Protein AF-A0A265Q9Y8-F1 (afdb_monomer_lite)

pLDDT: mean 92.84, std 4.56, range [53.0, 98.12]

Radius of gyration: 71.08 Å; chains: 1; bounding box: 120×90×211 Å

Secondary structure (DSSP, 8-state):
---PPPPPPPP-EEEETTTTEEEEE-SS-EEETT-GGGTTTEEEEETT---EEGGGHHHHTTSHHHHTS--EEEEEEPPBTTBPPPPPEEEE--PPPP-TT-EEETTTTEEEEE-TTEEEESS-SSSSSS--EEPPSEEEE----TT--EEEEESS-TT-EEEEESS-EEPPPPPGGGEEEETTTTEEEE--SS--EEEEETTPPPEEE-TT-EE------SEEEEEEEPP-SSEE--PPEEEEEPPPPPPP---EETTTTEETTTTSGGGGGEEEEETT---EETTS-----TT-EEEEEEPP-SSSPPPPPEEEE--PPPP-TT-EEETTTTEEEEE-TTEEEESS-SSSSSS--EEPPSEEEE----TT---EEEETTEEEEEEETTTTPPPPEEPP-TTHHHIIIIIEEEETTTTEEEEEEE-TTTHHHHHHHHHTEEEEETTSPPEEPP-----SEEEEEESS----SEEEEEEE---SSEEPPPPEEEEEEPPPPPPP--EEEEETTTTEEEEES--TTEEEESSTTSPPEEGGGGGGS---EEEEEEEPP-SSSPPPPPEEEEEPPPP-GGG-EEE-SSSS-EEEEE-TTEEEEETT---EEPPSEEEE-B-TTS-B---STT-S-EEEEESS-TT-EEEEE-

Foldseek 3Di:
DADADDAAAFFDWDADQQQRWIWTDPPPDTDTLCPPVCQQFKWKDKQPDDIDGSVCCVVVCPDCCNQAHFIKMWMWTDADPRYDIHDIDIDTHHGADDCPQWFFQQLQQKIFPDDQQKWKAQPDDDQQDGDTHGAHPGMRGHNDDFFTWMKMAGNVRSVRIDTNDRTFAADDWDDPVQWFFAQQQLKIFGAAQPFWKWKDFDPDDTDIDDYGDMDTPHHDAFGWIWMWTRAGSRYHIHDIDIDGQHHAAAADDWDAALAQQGTPQACAPSQQQKWKDWPPDDTHRRVNHDGGAAQIWMWMWGRGTRRYDIHHTDIDHHHHFDDPVPWAQWQLQQKIFQDDQQKWKAQPDDDQQDHDIGGAHHGMRHHDDDWQTWMKMGGPVRSVRIDTHPPPDDTAAADDPVCVQVQLAPFWAFFQQQQFIKGFQDDPVCQVVVLVQLQFKWKDFAPDDTHRQPRDRDDHGMDTRDGPHPDAFGWIWMWGGAGSRYYIHDIDTHDGAHHAAAFDPKAWDADLVVQAIAIPDDQQQKWKAPDPPGDTHRSVCRVVDRDAAKMWMWGRGTRRHHIHDIDIYHDHHGDPCVVWAWDLPDWLIKIAQDDQQKWKDFPPADTHGAHHGIRFDADNVRHGRNDCPPTPWMKMAGNVHRSRIDTNDD

Structure (mmCIF, N/CA/C/O backbone):
data_AF-A0A265Q9Y8-F1
#
_entry.id   AF-A0A265Q9Y8-F1
#
loop_
_atom_site.group_PDB
_atom_site.id
_atom_site.type_symbol
_atom_site.label_atom_id
_atom_site.label_alt_id
_atom_site.label_comp_id
_atom_site.label_asym_id
_atom_site.label_entity_id
_atom_site.label_seq_id
_atom_site.pdbx_PDB_ins_code
_atom_site.Cartn_x
_atom_site.Cartn_y
_atom_site.Cartn_z
_atom_site.occupancy
_atom_site.B_iso_or_equiv
_atom_site.auth_seq_id
_atom_site.auth_comp_id
_atom_site.auth_asym_id
_atom_site.auth_atom_id
_atom_site.pdbx_PDB_model_num
ATOM 1 N N . MET A 1 1 ? 33.160 -9.966 -129.957 1.00 53.00 1 MET A N 1
ATOM 2 C CA . MET A 1 1 ? 32.472 -10.194 -128.669 1.00 53.00 1 MET A CA 1
ATOM 3 C C . MET A 1 1 ? 33.505 -10.734 -127.696 1.00 53.00 1 MET A C 1
ATOM 5 O O . MET A 1 1 ? 34.087 -11.765 -128.001 1.00 53.00 1 MET A O 1
ATOM 9 N N . ALA A 1 2 ? 33.797 -10.021 -126.607 1.00 56.53 2 ALA A N 1
ATOM 10 C CA . ALA A 1 2 ? 34.657 -10.546 -125.548 1.00 56.53 2 ALA A CA 1
ATOM 11 C C . ALA A 1 2 ? 33.831 -11.516 -124.690 1.00 56.53 2 ALA A C 1
ATOM 13 O O . ALA A 1 2 ? 32.748 -11.154 -124.231 1.00 56.53 2 ALA A O 1
ATOM 14 N N . ILE A 1 3 ? 34.309 -12.751 -124.529 1.00 64.50 3 ILE A N 1
ATOM 15 C CA . ILE A 1 3 ? 33.715 -13.717 -123.601 1.00 64.50 3 ILE A CA 1
ATOM 16 C C . ILE A 1 3 ? 34.147 -13.277 -122.206 1.00 64.50 3 ILE A C 1
ATOM 18 O O . ILE A 1 3 ? 35.314 -13.403 -121.847 1.00 64.50 3 ILE A O 1
ATOM 22 N N . ILE A 1 4 ? 33.216 -12.711 -121.446 1.00 67.19 4 ILE A N 1
ATOM 23 C CA . ILE A 1 4 ? 33.462 -12.339 -120.057 1.00 67.19 4 ILE A CA 1
ATOM 24 C C . ILE A 1 4 ? 33.556 -13.636 -119.246 1.00 67.19 4 ILE A C 1
ATOM 26 O O . ILE A 1 4 ? 32.610 -14.424 -119.223 1.00 67.19 4 ILE A O 1
ATOM 30 N N . ALA A 1 5 ? 34.712 -13.879 -118.624 1.00 70.62 5 ALA A N 1
ATOM 31 C CA . ALA A 1 5 ? 34.939 -15.059 -117.798 1.00 70.62 5 ALA A CA 1
ATOM 32 C C . ALA A 1 5 ? 34.019 -15.064 -116.566 1.00 70.62 5 ALA A C 1
ATOM 34 O O . ALA A 1 5 ? 33.626 -14.008 -116.060 1.00 70.62 5 ALA A O 1
ATOM 35 N N . ASN A 1 6 ? 33.702 -16.263 -116.068 1.00 76.62 6 ASN A N 1
ATOM 36 C CA . ASN A 1 6 ? 32.974 -16.405 -114.810 1.00 76.62 6 ASN A CA 1
ATOM 37 C C . ASN A 1 6 ? 33.729 -15.694 -113.668 1.00 76.62 6 ASN A C 1
ATOM 39 O O . ASN A 1 6 ? 34.964 -15.699 -113.671 1.00 76.62 6 ASN A O 1
ATOM 43 N N . PRO A 1 7 ? 33.012 -15.111 -112.687 1.00 85.56 7 PRO A N 1
ATOM 44 C CA . PRO A 1 7 ? 33.617 -14.486 -111.515 1.00 85.56 7 PRO A CA 1
ATOM 45 C C . PRO A 1 7 ? 34.667 -15.373 -110.840 1.00 85.56 7 PRO A C 1
ATOM 47 O O . PRO A 1 7 ? 34.443 -16.569 -110.644 1.00 85.56 7 PRO A O 1
ATOM 50 N N . ALA A 1 8 ? 35.787 -14.768 -110.439 1.00 86.75 8 ALA A N 1
ATOM 51 C CA . ALA A 1 8 ? 36.795 -15.437 -109.620 1.00 86.75 8 ALA A CA 1
ATOM 52 C C . ALA A 1 8 ? 36.216 -15.872 -108.258 1.00 86.75 8 ALA A C 1
ATOM 54 O O . ALA A 1 8 ? 35.179 -15.367 -107.811 1.00 86.75 8 ALA A O 1
ATOM 55 N N . SER A 1 9 ? 36.901 -16.792 -107.576 1.00 89.88 9 SER A N 1
ATOM 56 C CA . SER A 1 9 ? 36.568 -17.183 -106.203 1.00 89.88 9 SER A CA 1
ATOM 57 C C . SER A 1 9 ? 36.639 -15.993 -105.242 1.00 89.88 9 SER A C 1
ATOM 59 O O . SER A 1 9 ? 37.310 -14.996 -105.504 1.00 89.88 9 SER A O 1
ATOM 61 N N . ALA A 1 10 ? 35.928 -16.098 -104.120 1.00 92.62 10 ALA A N 1
ATOM 62 C CA . ALA A 1 10 ? 35.936 -15.057 -103.101 1.00 92.62 10 ALA A CA 1
ATOM 63 C C . ALA A 1 10 ? 37.332 -14.887 -102.469 1.00 92.62 10 ALA A C 1
ATOM 65 O O . ALA A 1 10 ? 38.059 -15.879 -102.370 1.00 92.62 10 ALA A O 1
ATOM 66 N N . PRO A 1 11 ? 37.695 -13.670 -102.020 1.00 93.12 11 PRO A N 1
ATOM 67 C CA . PRO A 1 11 ? 38.979 -13.430 -101.371 1.00 93.12 11 PRO A CA 1
ATOM 68 C C . PRO A 1 11 ? 39.111 -14.236 -100.070 1.00 93.12 11 PRO A C 1
ATOM 70 O O . PRO A 1 11 ? 38.140 -14.415 -99.323 1.00 93.12 11 PRO A O 1
ATOM 73 N N . GLU A 1 12 ? 40.329 -14.694 -99.785 1.00 93.44 12 GLU A N 1
ATOM 74 C CA . GLU A 1 12 ? 40.681 -15.352 -98.526 1.00 93.44 12 GLU A CA 1
ATOM 75 C C . GLU A 1 12 ? 40.905 -14.295 -97.445 1.00 93.44 12 GLU A C 1
ATOM 77 O O . GLU A 1 12 ? 41.862 -13.521 -97.509 1.00 93.44 12 GLU A O 1
ATOM 82 N N . LEU A 1 13 ? 39.987 -14.240 -96.475 1.00 94.56 13 LEU A N 1
ATOM 83 C CA . LEU A 1 13 ? 39.974 -13.217 -95.434 1.00 94.56 13 LEU A CA 1
ATOM 84 C C . LEU A 1 13 ? 39.987 -13.820 -94.035 1.00 94.56 13 LEU A C 1
ATOM 86 O O . LEU A 1 13 ? 39.256 -14.776 -93.759 1.00 94.56 13 LEU A O 1
ATOM 90 N N . ILE A 1 14 ? 40.742 -13.179 -93.150 1.00 92.06 14 ILE A N 1
ATOM 91 C CA . ILE A 1 14 ? 40.732 -13.393 -91.702 1.00 92.06 14 ILE A CA 1
ATOM 92 C C . ILE A 1 14 ? 40.242 -12.096 -91.064 1.00 92.06 14 ILE A C 1
ATOM 94 O O . ILE A 1 14 ? 40.544 -11.011 -91.553 1.00 92.06 14 ILE A O 1
ATOM 98 N N . ALA A 1 15 ? 39.438 -12.187 -90.011 1.00 93.06 15 ALA A N 1
ATOM 99 C CA . ALA A 1 15 ? 38.899 -11.011 -89.348 1.00 93.06 15 ALA A CA 1
ATOM 100 C C . ALA A 1 15 ? 39.080 -11.109 -87.837 1.00 93.06 15 ALA A C 1
ATOM 102 O O . ALA A 1 15 ? 38.827 -12.159 -87.247 1.00 93.06 15 ALA A O 1
ATOM 103 N N . ASP A 1 16 ? 39.472 -9.998 -87.224 1.00 92.62 16 ASP A N 1
ATOM 104 C CA . ASP A 1 16 ? 39.506 -9.831 -85.778 1.00 92.62 16 ASP A CA 1
ATOM 105 C C . ASP A 1 16 ? 38.261 -9.054 -85.342 1.00 92.62 16 ASP A C 1
ATOM 107 O O . ASP A 1 16 ? 38.062 -7.891 -85.704 1.00 92.62 16 ASP A O 1
ATOM 111 N N . ASP A 1 17 ? 37.393 -9.712 -84.576 1.00 92.00 17 ASP A N 1
ATOM 112 C CA . ASP A 1 17 ? 36.112 -9.135 -84.178 1.00 92.00 17 ASP A CA 1
ATOM 113 C C . ASP A 1 17 ? 36.240 -8.069 -83.082 1.00 92.00 17 ASP A C 1
ATOM 115 O O . ASP A 1 17 ? 35.281 -7.364 -82.830 1.00 92.00 17 ASP A O 1
ATOM 119 N N . PHE A 1 18 ? 37.378 -7.872 -82.418 1.00 91.88 18 PHE A N 1
ATOM 120 C CA . PHE A 1 18 ? 37.500 -6.779 -81.445 1.00 91.88 18 PHE A CA 1
ATOM 121 C C . PHE A 1 18 ? 37.956 -5.479 -82.111 1.00 91.88 18 PHE A C 1
ATOM 123 O O . PHE A 1 18 ? 37.301 -4.440 -82.001 1.00 91.88 18 PHE A O 1
ATOM 130 N N . THR A 1 19 ? 39.071 -5.554 -82.829 1.00 91.81 19 THR A N 1
ATOM 131 C CA . THR A 1 19 ? 39.704 -4.436 -83.536 1.00 91.81 19 THR A CA 1
ATOM 132 C C . THR A 1 19 ? 38.994 -4.080 -84.839 1.00 91.81 19 THR A C 1
ATOM 134 O O . THR A 1 19 ? 39.253 -3.018 -85.405 1.00 91.81 19 THR A O 1
ATOM 137 N N . LYS A 1 20 ? 38.103 -4.962 -85.316 1.00 93.81 20 LYS A N 1
ATOM 138 C CA . LYS A 1 20 ? 37.443 -4.884 -86.627 1.00 93.81 20 LYS A CA 1
ATOM 139 C C . LYS A 1 20 ? 38.446 -4.891 -87.782 1.00 93.81 20 LYS A C 1
ATOM 141 O O . LYS A 1 20 ? 38.164 -4.385 -88.867 1.00 93.81 20 LYS A O 1
ATOM 146 N N . ASN A 1 21 ? 39.632 -5.454 -87.568 1.00 94.31 21 ASN A N 1
ATOM 147 C CA . ASN A 1 21 ? 40.602 -5.632 -88.635 1.00 94.31 21 ASN A CA 1
ATOM 148 C C . ASN A 1 21 ? 40.155 -6.774 -89.548 1.00 94.31 21 ASN A C 1
ATOM 150 O O . ASN A 1 21 ? 39.700 -7.818 -89.088 1.00 94.31 21 ASN A O 1
ATOM 154 N N . ILE A 1 22 ? 40.279 -6.551 -90.853 1.00 95.81 22 ILE A N 1
ATOM 155 C CA . ILE A 1 22 ? 40.101 -7.571 -91.882 1.00 95.81 22 ILE A CA 1
ATOM 156 C C . ILE A 1 22 ? 41.446 -7.689 -92.566 1.00 95.81 22 ILE A C 1
ATOM 158 O O . ILE A 1 22 ? 41.984 -6.680 -93.014 1.00 95.81 22 ILE A O 1
ATOM 162 N N . SER A 1 23 ? 41.962 -8.897 -92.656 1.00 94.31 23 SER A N 1
ATOM 163 C CA . SER A 1 23 ? 43.189 -9.217 -93.356 1.00 94.31 23 SER A CA 1
ATOM 164 C C . SER A 1 23 ? 42.891 -10.055 -94.587 1.00 94.31 23 SER A C 1
ATOM 166 O O . SER A 1 23 ? 42.008 -10.910 -94.560 1.00 94.31 23 SER A O 1
ATOM 168 N N . TYR A 1 24 ? 43.644 -9.829 -95.655 1.00 94.19 24 TYR A N 1
ATOM 169 C CA . TYR A 1 24 ? 43.589 -10.546 -96.917 1.00 94.19 24 TYR A CA 1
ATOM 170 C C . TYR A 1 24 ? 44.903 -11.285 -97.165 1.00 94.19 24 TYR A C 1
ATOM 172 O O . TYR A 1 24 ? 45.980 -10.691 -97.098 1.00 94.19 24 TYR A O 1
ATOM 180 N N . TRP A 1 25 ? 44.813 -12.575 -97.487 1.00 92.06 25 TRP A N 1
ATOM 181 C CA . TRP A 1 25 ? 45.962 -13.361 -97.924 1.00 92.06 25 TRP A CA 1
ATOM 182 C C . TRP A 1 25 ? 46.131 -13.241 -99.440 1.00 92.06 25 TRP A C 1
ATOM 184 O O . TRP A 1 25 ? 45.289 -13.696 -100.211 1.00 92.06 25 TRP A O 1
ATOM 194 N N . ASN A 1 26 ? 47.235 -12.640 -99.886 1.00 86.69 26 ASN A N 1
ATOM 195 C CA . ASN A 1 26 ? 47.499 -12.437 -101.317 1.00 86.69 26 ASN A CA 1
ATOM 196 C C . ASN A 1 26 ? 48.220 -13.621 -101.998 1.00 86.69 26 ASN A C 1
ATOM 198 O O . ASN A 1 26 ? 48.617 -13.500 -103.156 1.00 86.69 26 ASN A O 1
ATOM 202 N N . GLY A 1 27 ? 48.433 -14.731 -101.280 1.00 84.88 27 GLY A N 1
ATOM 203 C CA . GLY A 1 27 ? 49.255 -15.864 -101.722 1.00 84.88 27 GLY A CA 1
ATOM 204 C C . GLY A 1 27 ? 50.692 -15.870 -101.182 1.00 84.88 27 GLY A C 1
ATOM 205 O O . GLY A 1 27 ? 51.370 -16.887 -101.301 1.00 84.88 27 GLY A O 1
ATOM 206 N N . SER A 1 28 ? 51.159 -14.768 -100.582 1.00 87.38 28 SER A N 1
ATOM 207 C CA . SER A 1 28 ? 52.532 -14.609 -100.066 1.00 87.38 28 SER A CA 1
ATOM 208 C C . SER A 1 28 ? 52.617 -13.947 -98.686 1.00 87.38 28 SER A C 1
ATOM 210 O O . SER A 1 28 ? 53.506 -14.277 -97.903 1.00 87.38 28 SER A O 1
ATOM 212 N N . SER A 1 29 ? 51.699 -13.033 -98.377 1.00 90.06 29 SER A N 1
ATOM 213 C CA . SER A 1 29 ? 51.638 -12.303 -97.115 1.00 90.06 29 SER A CA 1
ATOM 214 C C . SER A 1 29 ? 50.197 -11.961 -96.749 1.00 90.06 29 SER A C 1
ATOM 216 O O . SER A 1 29 ? 49.324 -11.832 -97.613 1.00 90.06 29 SER A O 1
ATOM 218 N N . GLU A 1 30 ? 49.970 -11.767 -95.454 1.00 92.00 30 GLU A N 1
ATOM 219 C CA . GLU A 1 30 ? 48.726 -11.232 -94.917 1.00 92.00 30 GLU A CA 1
ATOM 220 C C . GLU A 1 30 ? 48.785 -9.697 -94.937 1.00 92.00 30 GLU A C 1
ATOM 222 O O . GLU A 1 30 ? 49.710 -9.098 -94.389 1.00 92.00 30 GLU A O 1
ATOM 227 N N . LEU A 1 31 ? 47.826 -9.063 -95.610 1.00 93.56 31 LEU A N 1
ATOM 228 C CA . LEU A 1 31 ? 47.716 -7.609 -95.735 1.00 93.56 31 LEU A CA 1
ATOM 229 C C . LEU A 1 31 ? 46.410 -7.147 -95.095 1.00 93.56 31 LEU A C 1
ATOM 231 O O . LEU A 1 31 ? 45.353 -7.698 -95.396 1.00 93.56 31 LEU A O 1
ATOM 235 N N . LEU A 1 32 ? 46.445 -6.124 -94.242 1.00 94.38 32 LEU A N 1
ATOM 236 C CA . LEU A 1 32 ? 45.212 -5.517 -93.733 1.00 94.38 32 LEU A CA 1
ATOM 237 C C . LEU A 1 32 ? 44.414 -4.919 -94.895 1.00 94.38 32 LEU A C 1
ATOM 239 O O . LEU A 1 32 ? 44.990 -4.406 -95.847 1.00 94.38 32 LEU A O 1
ATOM 243 N N . LEU A 1 33 ? 43.084 -4.929 -94.807 1.00 94.00 33 LEU A N 1
ATOM 244 C CA . LEU A 1 33 ? 42.207 -4.394 -95.846 1.00 94.00 33 LEU A CA 1
ATOM 245 C C . LEU A 1 33 ? 42.574 -2.944 -96.174 1.00 94.00 33 LEU A C 1
ATOM 247 O O . LEU A 1 33 ? 42.582 -2.572 -97.335 1.00 94.00 33 LEU A O 1
ATOM 251 N N . GLU A 1 34 ? 42.964 -2.152 -95.178 1.00 92.81 34 GLU A N 1
ATOM 252 C CA . GLU A 1 34 ? 43.402 -0.760 -95.342 1.00 92.81 34 GLU A CA 1
ATOM 253 C C . GLU A 1 34 ? 44.780 -0.569 -96.005 1.00 92.81 34 GLU A C 1
ATOM 255 O O . GLU A 1 34 ? 45.197 0.569 -96.213 1.00 92.81 34 GLU A O 1
ATOM 260 N N . ASP A 1 35 ? 45.487 -1.643 -96.366 1.00 92.88 35 ASP A N 1
ATOM 261 C CA . ASP A 1 35 ? 46.773 -1.561 -97.060 1.00 92.88 35 ASP A CA 1
ATOM 262 C C . ASP A 1 35 ? 46.617 -0.906 -98.442 1.00 92.88 35 ASP A C 1
ATOM 264 O O . ASP A 1 35 ? 45.824 -1.339 -99.282 1.00 92.88 35 ASP A O 1
ATOM 268 N N . ALA A 1 36 ? 47.399 0.142 -98.709 1.00 88.81 36 ALA A N 1
ATOM 269 C CA . ALA A 1 36 ? 47.293 0.932 -99.935 1.00 88.81 36 ALA A CA 1
ATOM 270 C C . ALA A 1 36 ? 47.470 0.102 -101.222 1.00 88.81 36 ALA A C 1
ATOM 272 O O . ALA A 1 36 ? 46.871 0.439 -102.248 1.00 88.81 36 ALA A O 1
ATOM 273 N N . SER A 1 37 ? 48.227 -1.002 -101.176 1.00 89.69 37 SER A N 1
ATOM 274 C CA . SER A 1 37 ? 48.422 -1.908 -102.318 1.00 89.69 37 SER A CA 1
ATOM 275 C C . SER A 1 37 ? 47.136 -2.615 -102.766 1.00 89.69 37 SER A C 1
ATOM 277 O O . SER A 1 37 ? 47.061 -3.098 -103.896 1.00 89.69 37 SER A O 1
ATOM 279 N N . LEU A 1 38 ? 46.096 -2.631 -101.925 1.00 91.62 38 LEU A N 1
ATOM 280 C CA . LEU A 1 38 ? 44.818 -3.280 -102.213 1.00 91.62 38 LEU A CA 1
ATOM 281 C C . LEU A 1 38 ? 43.785 -2.356 -102.883 1.00 91.62 38 LEU A C 1
ATOM 283 O O . LEU A 1 38 ? 42.704 -2.829 -103.234 1.00 91.62 38 LEU A O 1
ATOM 287 N N . THR A 1 39 ? 44.107 -1.079 -103.128 1.00 89.12 39 THR A N 1
ATOM 288 C CA . THR A 1 39 ? 43.168 -0.060 -103.662 1.00 89.12 39 THR A CA 1
ATOM 289 C C . THR A 1 39 ? 42.530 -0.421 -105.002 1.00 89.12 39 THR A C 1
ATOM 291 O O . THR A 1 39 ? 41.343 -0.165 -105.235 1.00 89.12 39 THR A O 1
ATOM 294 N N . ASP A 1 40 ? 43.297 -1.072 -105.873 1.00 88.38 40 ASP A N 1
ATOM 295 C CA . ASP A 1 40 ? 42.817 -1.575 -107.164 1.00 88.38 40 ASP A CA 1
ATOM 296 C C . ASP A 1 40 ? 42.612 -3.094 -107.183 1.00 88.38 40 ASP A C 1
ATOM 298 O O . ASP A 1 40 ? 42.372 -3.686 -108.237 1.00 88.38 40 ASP A O 1
ATOM 302 N N . VAL A 1 41 ? 42.680 -3.729 -106.011 1.00 91.06 41 VAL A N 1
ATOM 303 C CA . VAL A 1 41 ? 42.536 -5.178 -105.840 1.00 91.06 41 VAL A CA 1
ATOM 304 C C . VAL A 1 41 ? 41.193 -5.517 -105.207 1.00 91.06 41 VAL A C 1
ATOM 306 O O . VAL A 1 41 ? 40.472 -6.360 -105.741 1.00 91.06 41 VAL A O 1
ATOM 309 N N . LEU A 1 42 ? 40.844 -4.870 -104.094 1.00 94.06 42 LEU A N 1
ATOM 310 C CA . LEU A 1 42 ? 39.660 -5.176 -103.298 1.00 94.06 42 LEU A CA 1
ATOM 311 C C . LEU A 1 42 ? 38.731 -3.969 -103.178 1.00 94.06 42 LEU A C 1
ATOM 313 O O . LEU A 1 42 ? 39.155 -2.820 -103.072 1.00 94.06 42 LEU A O 1
ATOM 317 N N . GLU A 1 43 ? 37.441 -4.261 -103.118 1.00 95.06 43 GLU A N 1
ATOM 318 C CA . GLU A 1 43 ? 36.406 -3.319 -102.707 1.00 95.06 43 GLU A CA 1
ATOM 319 C C . GLU A 1 43 ? 35.518 -3.973 -101.652 1.00 95.06 43 GLU A C 1
ATOM 321 O O . GLU A 1 43 ? 35.388 -5.203 -101.596 1.00 95.06 43 GLU A O 1
ATOM 326 N N . TYR A 1 44 ? 34.903 -3.151 -100.805 1.00 96.25 44 TYR A N 1
ATOM 327 C CA . TYR A 1 44 ? 34.004 -3.629 -99.762 1.00 96.25 44 TYR A CA 1
ATOM 328 C C . TYR A 1 44 ? 32.704 -2.838 -99.719 1.00 96.25 44 TYR A C 1
ATOM 330 O O . TYR A 1 44 ? 32.637 -1.705 -100.177 1.00 96.25 44 TYR A O 1
ATOM 338 N N . ASN A 1 45 ? 31.662 -3.410 -99.132 1.00 95.56 45 ASN A N 1
ATOM 339 C CA . ASN A 1 45 ? 30.496 -2.649 -98.704 1.00 95.56 45 ASN A CA 1
ATOM 340 C C . ASN A 1 45 ? 30.060 -3.061 -97.299 1.00 95.56 45 ASN A C 1
ATOM 342 O O . ASN A 1 45 ? 30.414 -4.132 -96.802 1.00 95.56 45 ASN A O 1
ATOM 346 N N . ILE A 1 46 ? 29.277 -2.190 -96.671 1.00 95.62 46 ILE A N 1
ATOM 347 C CA . ILE A 1 46 ? 28.725 -2.390 -95.332 1.00 95.62 46 ILE A CA 1
ATOM 348 C C . ILE A 1 46 ? 27.225 -2.622 -95.494 1.00 95.62 46 ILE A C 1
ATOM 350 O O . ILE A 1 46 ? 26.537 -1.798 -96.094 1.00 95.62 46 ILE A O 1
ATOM 354 N N . ASN A 1 47 ? 26.718 -3.741 -94.976 1.00 94.25 47 ASN A N 1
ATOM 355 C CA . ASN A 1 47 ? 25.295 -4.100 -94.969 1.00 94.25 47 ASN A CA 1
ATOM 356 C C . ASN A 1 47 ? 24.609 -4.039 -96.351 1.00 94.25 47 ASN A C 1
ATOM 358 O O . ASN A 1 47 ? 23.421 -3.745 -96.438 1.00 94.25 47 ASN A O 1
ATOM 362 N N . GLY A 1 48 ? 25.343 -4.314 -97.437 1.00 92.25 48 GLY A N 1
ATOM 363 C CA . GLY A 1 48 ? 24.800 -4.269 -98.802 1.00 92.25 48 GLY A CA 1
ATOM 364 C C . GLY A 1 48 ? 24.662 -2.860 -99.391 1.00 92.25 48 GLY A C 1
ATOM 365 O O . GLY A 1 48 ? 24.007 -2.700 -100.417 1.00 92.25 48 GLY A O 1
ATOM 366 N N . GLY A 1 49 ? 25.264 -1.849 -98.756 1.00 93.50 49 GLY A N 1
ATOM 367 C CA . GLY A 1 49 ? 25.372 -0.492 -99.289 1.00 93.50 49 GLY A CA 1
ATOM 368 C C . GLY A 1 49 ? 26.305 -0.377 -100.509 1.00 93.50 49 GLY A C 1
ATOM 369 O O . GLY A 1 49 ? 26.720 -1.389 -101.083 1.00 93.50 49 GLY A O 1
ATOM 370 N N . PRO A 1 50 ? 26.663 0.853 -100.924 1.00 94.50 50 PRO A N 1
ATOM 371 C CA . PRO A 1 50 ? 27.547 1.064 -102.067 1.00 94.50 50 PRO A CA 1
ATOM 372 C C . PRO A 1 50 ? 28.938 0.464 -101.824 1.00 94.50 50 PRO A C 1
ATOM 374 O O . PRO A 1 50 ? 29.446 0.484 -100.700 1.00 94.50 50 PRO A O 1
ATOM 377 N N . TRP A 1 51 ? 29.552 -0.050 -102.893 1.00 94.44 51 TRP A N 1
ATOM 378 C CA . TRP A 1 51 ? 30.938 -0.513 -102.870 1.00 94.44 51 TRP A CA 1
ATOM 379 C C . TRP A 1 51 ? 31.888 0.674 -102.688 1.00 94.44 51 TRP A C 1
ATOM 381 O O . TRP A 1 51 ? 31.778 1.689 -103.376 1.00 94.44 51 TRP A O 1
ATOM 391 N N . LYS A 1 52 ? 32.803 0.536 -101.734 1.00 94.06 52 LYS A N 1
ATOM 392 C CA . LYS A 1 52 ? 33.835 1.492 -101.346 1.00 94.06 52 LYS A CA 1
ATOM 393 C C . LYS A 1 52 ? 35.212 0.896 -101.614 1.00 94.06 52 LYS A C 1
ATOM 395 O O . LYS A 1 52 ? 35.405 -0.322 -101.554 1.00 94.06 52 LYS A O 1
ATOM 400 N N . THR A 1 53 ? 36.185 1.766 -101.855 1.00 89.88 53 THR A N 1
ATOM 401 C CA . THR A 1 53 ? 37.596 1.380 -101.874 1.00 89.88 53 THR A CA 1
ATOM 402 C C . THR A 1 53 ? 38.107 1.190 -100.455 1.00 89.88 53 THR A C 1
ATOM 404 O O . THR A 1 53 ? 37.681 1.859 -99.509 1.00 89.88 53 THR A O 1
ATOM 407 N N . ASN A 1 54 ? 39.074 0.296 -100.328 1.00 88.88 54 ASN A N 1
ATOM 408 C CA . ASN A 1 54 ? 39.708 -0.079 -99.075 1.00 88.88 54 ASN A CA 1
ATOM 409 C C . ASN A 1 54 ? 40.332 1.101 -98.283 1.00 88.88 54 ASN A C 1
ATOM 411 O O . ASN A 1 54 ? 40.403 1.043 -97.060 1.00 88.88 54 ASN A O 1
ATOM 415 N N . THR A 1 55 ? 40.685 2.202 -98.958 1.00 87.62 55 THR A N 1
ATOM 416 C CA . THR A 1 55 ? 41.220 3.452 -98.378 1.00 87.62 55 THR A CA 1
ATOM 417 C C . THR A 1 55 ? 40.315 4.113 -97.336 1.00 87.62 55 THR A C 1
ATOM 419 O O . THR A 1 55 ? 40.782 4.932 -96.551 1.00 87.62 55 THR A O 1
ATOM 422 N N . THR A 1 56 ? 39.025 3.768 -97.308 1.00 90.81 56 THR A N 1
ATOM 423 C CA . THR A 1 56 ? 38.057 4.291 -96.326 1.00 90.81 56 THR A CA 1
ATOM 424 C C . THR A 1 56 ? 37.824 3.358 -95.134 1.00 90.81 56 THR A C 1
ATOM 426 O O . THR A 1 56 ? 37.124 3.725 -94.189 1.00 90.81 56 THR A O 1
ATOM 429 N N . TRP A 1 57 ? 38.449 2.174 -95.121 1.00 93.31 57 TRP A N 1
ATOM 430 C CA . TRP A 1 57 ? 38.213 1.170 -94.083 1.00 93.31 57 TRP A CA 1
ATOM 431 C C . TRP A 1 57 ? 38.669 1.631 -92.697 1.00 93.31 57 TRP A C 1
ATOM 433 O O . TRP A 1 57 ? 37.962 1.403 -91.719 1.00 93.31 57 TRP A O 1
ATOM 443 N N . THR A 1 58 ? 39.800 2.338 -92.597 1.00 91.69 58 THR A N 1
ATOM 444 C CA . THR A 1 58 ? 40.333 2.820 -91.312 1.00 91.69 58 THR A CA 1
ATOM 445 C C . THR A 1 58 ? 39.362 3.758 -90.591 1.00 91.69 58 THR A C 1
ATOM 447 O O . THR A 1 58 ? 39.240 3.680 -89.370 1.00 91.69 58 THR A O 1
ATOM 450 N N . SER A 1 59 ? 38.645 4.620 -91.325 1.00 92.12 59 SER A N 1
ATOM 451 C CA . SER A 1 59 ? 37.627 5.507 -90.750 1.00 92.12 59 SER A CA 1
ATOM 452 C C . SER A 1 59 ? 36.295 4.796 -90.531 1.00 92.12 59 SER A C 1
ATOM 454 O O . SER A 1 59 ? 35.651 5.015 -89.511 1.00 92.12 59 SER A O 1
ATOM 456 N N . ASP A 1 60 ? 35.890 3.913 -91.444 1.00 94.12 60 ASP A N 1
ATOM 457 C CA . ASP A 1 60 ? 34.645 3.156 -91.310 1.00 94.12 60 ASP A CA 1
ATOM 458 C C . ASP A 1 60 ? 34.680 2.198 -90.106 1.00 94.12 60 ASP A C 1
ATOM 460 O O . ASP A 1 60 ? 33.722 2.156 -89.330 1.00 94.12 60 ASP A O 1
ATOM 464 N N . LYS A 1 61 ? 35.783 1.462 -89.898 1.00 92.75 61 LYS A N 1
ATOM 465 C CA . LYS A 1 61 ? 35.884 0.405 -88.874 1.00 92.75 61 LYS A CA 1
ATOM 466 C C . LYS A 1 61 ? 35.767 0.911 -87.433 1.00 92.75 61 LYS A C 1
ATOM 468 O O . LYS A 1 61 ? 35.430 0.141 -86.538 1.00 92.75 61 LYS A O 1
ATOM 473 N N . VAL A 1 62 ? 36.014 2.204 -87.213 1.00 92.81 62 VAL A N 1
ATOM 474 C CA . VAL A 1 62 ? 35.912 2.853 -85.896 1.00 92.81 62 VAL A CA 1
ATOM 475 C C . VAL A 1 62 ? 34.568 3.543 -85.652 1.00 92.81 62 VAL A C 1
ATOM 477 O O . VAL A 1 62 ? 34.325 3.987 -84.533 1.00 92.81 62 VAL A O 1
ATOM 480 N N . THR A 1 63 ? 33.689 3.626 -86.657 1.00 94.00 63 THR A N 1
ATOM 481 C CA . THR A 1 63 ? 32.329 4.165 -86.481 1.00 94.00 63 THR A CA 1
ATOM 482 C C . THR A 1 63 ? 31.519 3.292 -85.527 1.00 94.00 63 THR A C 1
ATOM 484 O O . THR A 1 63 ? 31.679 2.072 -85.530 1.00 94.00 63 THR A O 1
ATOM 487 N N . ASP A 1 64 ? 30.588 3.872 -84.764 1.00 90.50 64 ASP A N 1
ATOM 488 C CA . ASP A 1 64 ? 29.720 3.095 -83.862 1.00 90.50 64 ASP A CA 1
ATOM 489 C C . ASP A 1 64 ? 28.925 2.008 -84.592 1.00 90.50 64 ASP A C 1
ATOM 491 O O . ASP A 1 64 ? 28.748 0.913 -84.060 1.00 90.50 64 ASP A O 1
ATOM 495 N N . LEU A 1 65 ? 28.523 2.273 -85.842 1.00 91.62 65 LEU A N 1
ATOM 496 C CA . LEU A 1 65 ? 27.850 1.301 -86.705 1.00 91.62 65 LEU A CA 1
ATOM 497 C C . LEU A 1 65 ? 28.649 -0.002 -86.843 1.00 91.62 65 LEU A C 1
ATOM 499 O O . LEU A 1 65 ? 28.050 -1.076 -86.900 1.00 91.62 65 LEU A O 1
ATOM 503 N N . ILE A 1 66 ? 29.980 0.095 -86.925 1.00 92.75 66 ILE A N 1
ATOM 504 C CA . ILE A 1 66 ? 30.855 -1.062 -87.116 1.00 92.75 66 ILE A CA 1
ATOM 505 C C . ILE A 1 66 ? 31.458 -1.545 -85.801 1.00 92.75 66 ILE A C 1
ATOM 507 O O . ILE A 1 66 ? 31.387 -2.735 -85.504 1.00 92.75 66 ILE A O 1
ATOM 511 N N . LYS A 1 67 ? 32.032 -0.640 -85.009 1.00 92.38 67 LYS A N 1
ATOM 512 C CA . LYS A 1 67 ? 32.735 -0.963 -83.767 1.00 92.38 67 LYS A CA 1
ATOM 513 C C . LYS A 1 67 ? 31.794 -1.548 -82.713 1.00 92.38 67 LYS A C 1
ATOM 515 O O . LYS A 1 67 ? 32.110 -2.574 -82.115 1.00 92.38 67 LYS A O 1
ATOM 520 N N . ASN A 1 68 ? 30.630 -0.925 -82.531 1.00 92.06 68 ASN A N 1
ATOM 521 C CA . ASN A 1 68 ? 29.662 -1.258 -81.482 1.00 92.06 68 ASN A CA 1
ATOM 522 C C . ASN A 1 68 ? 28.375 -1.902 -82.043 1.00 92.06 68 ASN A C 1
ATOM 524 O O . ASN A 1 68 ? 27.522 -2.351 -81.280 1.00 92.06 68 ASN A O 1
ATOM 528 N N . GLY A 1 69 ? 28.232 -1.982 -83.371 1.00 92.00 69 GLY A N 1
ATOM 529 C CA . GLY A 1 69 ? 27.117 -2.639 -84.056 1.00 92.00 69 GLY A CA 1
ATOM 530 C C . GLY A 1 69 ? 27.428 -4.061 -84.532 1.00 92.00 69 GLY A C 1
ATOM 531 O O . GLY A 1 69 ? 28.523 -4.579 -84.345 1.00 92.00 69 GLY A O 1
ATOM 532 N N . ASN A 1 70 ? 26.455 -4.690 -85.200 1.00 94.25 70 ASN A N 1
ATOM 533 C CA . ASN A 1 70 ? 26.596 -6.027 -85.794 1.00 94.25 70 ASN A CA 1
ATOM 534 C C . ASN A 1 70 ? 26.635 -5.952 -87.336 1.00 94.25 70 ASN A C 1
ATOM 536 O O . ASN A 1 70 ? 25.694 -6.416 -87.994 1.00 94.25 70 ASN A O 1
ATOM 540 N N . PRO A 1 71 ? 27.638 -5.291 -87.947 1.00 95.19 71 PRO A N 1
ATOM 541 C CA . PRO A 1 71 ? 27.662 -5.089 -89.387 1.00 95.19 71 PRO A CA 1
ATOM 542 C C . PRO A 1 71 ? 28.015 -6.382 -90.132 1.00 95.19 71 PRO A C 1
ATOM 544 O O . PRO A 1 71 ? 28.751 -7.247 -89.652 1.00 95.19 71 PRO A O 1
ATOM 547 N N . ARG A 1 72 ? 27.552 -6.460 -91.377 1.00 95.81 72 ARG A N 1
ATOM 548 C CA . ARG A 1 72 ? 28.018 -7.420 -92.376 1.00 95.81 72 ARG A CA 1
ATOM 549 C C . ARG A 1 72 ? 28.898 -6.697 -93.380 1.00 95.81 72 ARG A C 1
ATOM 551 O O . ARG A 1 72 ? 28.424 -5.807 -94.084 1.00 95.81 72 ARG A O 1
ATOM 558 N N . ILE A 1 73 ? 30.161 -7.090 -93.450 1.00 96.31 73 ILE A N 1
ATOM 559 C CA . ILE A 1 73 ? 31.135 -6.539 -94.384 1.00 96.31 73 ILE A CA 1
ATOM 560 C C . ILE A 1 73 ? 31.287 -7.514 -95.537 1.00 96.31 73 ILE A C 1
ATOM 562 O O . ILE A 1 73 ? 31.702 -8.657 -95.356 1.00 96.31 73 ILE A O 1
ATOM 566 N N . ASN A 1 74 ? 30.911 -7.064 -96.724 1.00 96.12 74 ASN A N 1
ATOM 567 C CA . ASN A 1 74 ? 31.066 -7.825 -97.951 1.00 96.12 74 ASN A CA 1
ATOM 568 C C . ASN A 1 74 ? 32.330 -7.350 -98.645 1.00 96.12 74 ASN A C 1
ATOM 570 O O . ASN A 1 74 ? 32.449 -6.159 -98.902 1.00 96.12 74 ASN A O 1
ATOM 574 N N . VAL A 1 75 ? 33.240 -8.260 -98.969 1.00 95.75 75 VAL A N 1
ATOM 575 C CA . VAL A 1 75 ? 34.508 -7.950 -99.633 1.00 95.75 75 VAL A CA 1
ATOM 576 C C . VAL A 1 75 ? 34.647 -8.834 -100.865 1.00 95.75 75 VAL A C 1
ATOM 578 O O . VAL A 1 75 ? 34.318 -10.024 -100.830 1.00 95.75 75 VAL A O 1
ATOM 581 N N . ARG A 1 76 ? 35.127 -8.259 -101.966 1.00 95.50 76 ARG A N 1
ATOM 582 C CA . ARG A 1 76 ? 35.387 -8.983 -103.215 1.00 95.50 76 ARG A CA 1
ATOM 583 C C . ARG A 1 76 ? 36.557 -8.363 -103.971 1.00 95.50 76 ARG A C 1
ATOM 585 O O . ARG A 1 76 ? 36.924 -7.216 -103.715 1.00 95.50 76 ARG A O 1
ATOM 592 N N . HIS A 1 77 ? 37.096 -9.099 -104.936 1.00 92.88 77 HIS A N 1
ATOM 593 C CA . HIS A 1 77 ? 37.991 -8.520 -105.927 1.00 92.88 77 HIS A CA 1
ATOM 594 C C . HIS A 1 77 ? 37.222 -7.539 -106.810 1.00 92.88 77 HIS A C 1
ATOM 596 O O . HIS A 1 77 ? 36.155 -7.870 -107.339 1.00 92.88 77 HIS A O 1
ATOM 602 N N . LYS A 1 78 ? 37.776 -6.335 -106.949 1.00 92.25 78 LYS A N 1
ATOM 603 C CA . LYS A 1 78 ? 37.212 -5.233 -107.732 1.00 92.25 78 LYS A CA 1
ATOM 604 C C . LYS A 1 78 ? 37.101 -5.630 -109.207 1.00 92.25 78 LYS A C 1
ATOM 606 O O . LYS A 1 78 ? 37.977 -6.307 -109.745 1.00 92.25 78 LYS A O 1
ATOM 611 N N . ALA A 1 79 ? 36.027 -5.202 -109.867 1.00 89.12 79 ALA A N 1
ATOM 612 C CA . ALA A 1 79 ? 35.875 -5.393 -111.309 1.00 89.12 79 ALA A CA 1
ATOM 613 C C . ALA A 1 79 ? 36.944 -4.597 -112.080 1.00 89.12 79 ALA A C 1
ATOM 615 O O . ALA A 1 79 ? 37.288 -3.478 -111.692 1.00 89.12 79 ALA A O 1
ATOM 616 N N . LYS A 1 80 ? 37.435 -5.147 -113.193 1.00 85.12 80 LYS A N 1
ATOM 617 C CA . LYS A 1 80 ? 38.311 -4.441 -114.145 1.00 85.12 80 LYS A CA 1
ATOM 618 C C . LYS A 1 80 ? 37.569 -4.243 -115.464 1.00 85.12 80 LYS A C 1
ATOM 620 O O . LYS A 1 80 ? 36.471 -4.765 -115.638 1.00 85.12 80 LYS A O 1
ATOM 625 N N . ALA A 1 81 ? 38.154 -3.486 -116.393 1.00 83.25 81 ALA A N 1
ATOM 626 C CA . ALA A 1 81 ? 37.530 -3.184 -117.686 1.00 83.25 81 ALA A CA 1
ATOM 627 C C . ALA A 1 81 ? 37.100 -4.444 -118.469 1.00 83.25 81 ALA A C 1
ATOM 629 O O . ALA A 1 81 ? 36.161 -4.387 -119.259 1.00 83.25 81 ALA A O 1
ATOM 630 N N . ASP A 1 82 ? 37.768 -5.571 -118.228 1.00 83.06 82 ASP A N 1
ATOM 631 C CA . ASP A 1 82 ? 37.595 -6.851 -118.908 1.00 83.06 82 ASP A CA 1
ATOM 632 C C . ASP A 1 82 ? 37.225 -8.025 -117.976 1.00 83.06 82 ASP A C 1
ATOM 634 O O . ASP A 1 82 ? 37.014 -9.136 -118.464 1.00 83.06 82 ASP A O 1
ATOM 638 N N . THR A 1 83 ? 37.084 -7.810 -116.658 1.00 85.19 83 THR A N 1
ATOM 639 C CA . THR A 1 83 ? 36.751 -8.878 -115.696 1.00 85.19 83 THR A CA 1
ATOM 640 C C . THR A 1 83 ? 35.616 -8.501 -114.751 1.00 85.19 83 THR A C 1
ATOM 642 O O . THR A 1 83 ? 35.625 -7.436 -114.128 1.00 85.19 83 THR A O 1
ATOM 645 N N . LEU A 1 84 ? 34.669 -9.429 -114.569 1.00 88.44 84 LEU A N 1
ATOM 646 C CA . LEU A 1 84 ? 33.656 -9.328 -113.517 1.00 88.44 84 LEU A CA 1
ATOM 647 C C . LEU A 1 84 ? 34.315 -9.302 -112.132 1.00 88.44 84 LEU A C 1
ATOM 649 O O . LEU A 1 84 ? 35.393 -9.878 -111.955 1.00 88.44 84 LEU A O 1
ATOM 653 N N . PRO A 1 85 ? 33.671 -8.668 -111.137 1.00 91.62 85 PRO A N 1
ATOM 654 C CA . PRO A 1 85 ? 34.131 -8.773 -109.762 1.00 91.62 85 PRO A CA 1
ATOM 655 C C . PRO A 1 85 ? 34.026 -10.228 -109.289 1.00 91.62 85 PRO A C 1
ATOM 657 O O . PRO A 1 85 ? 33.194 -10.988 -109.792 1.00 91.62 85 PRO A O 1
ATOM 660 N N . SER A 1 86 ? 34.848 -10.622 -108.316 1.00 94.50 86 SER A N 1
ATOM 661 C CA . SER A 1 86 ? 34.787 -11.986 -107.779 1.00 94.50 86 SER A CA 1
ATOM 662 C C . SER A 1 86 ? 33.478 -12.258 -107.036 1.00 94.50 86 SER A C 1
ATOM 664 O O . SER A 1 86 ? 32.712 -11.348 -106.702 1.00 94.50 86 SER A O 1
ATOM 666 N N . LEU A 1 87 ? 33.270 -13.528 -106.682 1.00 94.50 87 LEU A N 1
ATOM 667 C CA . LEU A 1 87 ? 32.338 -13.887 -105.620 1.00 94.50 87 LEU A CA 1
ATOM 668 C C . LEU A 1 87 ? 32.674 -13.116 -104.330 1.00 94.50 87 LEU A C 1
ATOM 670 O O . LEU A 1 87 ? 33.827 -12.767 -104.066 1.00 94.50 87 LEU A O 1
ATOM 674 N N . THR A 1 88 ? 31.648 -12.841 -103.530 1.00 95.06 88 THR A N 1
ATOM 675 C CA . THR A 1 88 ? 31.765 -12.060 -102.295 1.00 95.06 88 THR A CA 1
ATOM 676 C C . THR A 1 88 ? 32.107 -12.957 -101.111 1.00 95.06 88 THR A C 1
ATOM 678 O O . THR A 1 88 ? 31.469 -13.991 -100.908 1.00 95.06 88 THR A O 1
ATOM 681 N N . LYS A 1 89 ? 33.046 -12.517 -100.269 1.00 95.94 89 LYS A N 1
ATOM 682 C CA . LYS A 1 89 ? 33.219 -13.026 -98.907 1.00 95.94 89 LYS A CA 1
ATOM 683 C C . LYS A 1 89 ? 32.495 -12.094 -97.936 1.00 95.94 89 LYS A C 1
ATOM 685 O O . LYS A 1 89 ? 32.751 -10.893 -97.930 1.00 95.94 89 LYS A O 1
ATOM 690 N N . THR A 1 90 ? 31.603 -12.641 -97.114 1.00 95.56 90 THR A N 1
ATOM 691 C CA . THR A 1 90 ? 30.913 -11.881 -96.062 1.00 95.56 90 THR A CA 1
ATOM 692 C C . THR A 1 90 ? 31.538 -12.176 -94.704 1.00 95.56 90 THR A C 1
ATOM 694 O O . THR A 1 90 ? 31.643 -13.335 -94.305 1.00 95.56 90 THR A O 1
ATOM 697 N N . ILE A 1 91 ? 31.908 -11.121 -93.985 1.00 95.88 91 ILE A N 1
ATOM 698 C CA . ILE A 1 91 ? 32.353 -11.150 -92.592 1.00 95.88 91 ILE A CA 1
ATOM 699 C C . ILE A 1 91 ? 31.246 -10.521 -91.751 1.00 95.88 91 ILE A C 1
ATOM 701 O O . ILE A 1 91 ? 30.800 -9.413 -92.042 1.00 95.88 91 ILE A O 1
ATOM 705 N N . SER A 1 92 ? 30.771 -11.233 -90.732 1.00 94.75 92 SER A N 1
ATOM 706 C CA . SER A 1 92 ? 29.825 -10.678 -89.758 1.00 94.75 92 SER A CA 1
ATOM 707 C C . SER A 1 92 ? 30.587 -10.351 -88.486 1.00 94.75 92 SER A C 1
ATOM 709 O O . SER A 1 92 ? 31.150 -11.258 -87.877 1.00 94.75 92 SER A O 1
ATOM 711 N N . PHE A 1 93 ? 30.607 -9.078 -88.106 1.00 95.06 93 PHE A N 1
ATOM 712 C CA . PHE A 1 93 ? 31.153 -8.655 -86.821 1.00 95.06 93 PHE A CA 1
ATOM 713 C C . PHE A 1 93 ? 30.049 -8.604 -85.766 1.00 95.06 93 PHE A C 1
ATOM 715 O O . PHE A 1 93 ? 28.874 -8.413 -86.094 1.00 95.06 93 PHE A O 1
ATOM 722 N N . THR A 1 94 ? 30.433 -8.746 -84.499 1.00 93.56 94 THR A N 1
ATOM 723 C CA . THR A 1 94 ? 29.547 -8.522 -83.353 1.00 93.56 94 THR A CA 1
ATOM 724 C C . THR A 1 94 ? 29.954 -7.266 -82.597 1.00 93.56 94 THR A C 1
ATOM 726 O O . THR A 1 94 ? 31.141 -7.010 -82.425 1.00 93.56 94 THR A O 1
ATOM 729 N N . GLY A 1 95 ? 29.001 -6.469 -82.123 1.00 93.19 95 GLY A N 1
ATOM 730 C CA . GLY A 1 95 ? 29.306 -5.196 -81.461 1.00 93.19 95 GLY A CA 1
ATOM 731 C C . GLY A 1 95 ? 30.214 -5.360 -80.242 1.00 93.19 95 GLY A C 1
ATOM 732 O O . GLY A 1 95 ? 30.082 -6.329 -79.492 1.00 93.19 95 GLY A O 1
ATOM 733 N N . ASN A 1 96 ? 31.153 -4.437 -80.045 1.00 94.75 96 ASN A N 1
ATOM 734 C CA . ASN A 1 96 ? 31.884 -4.328 -78.784 1.00 94.75 96 ASN A CA 1
ATOM 735 C C . ASN A 1 96 ? 30.956 -3.737 -77.711 1.00 94.75 96 ASN A C 1
ATOM 737 O O . ASN A 1 96 ? 30.187 -2.814 -77.987 1.00 94.75 96 ASN A O 1
ATOM 741 N N . LEU A 1 97 ? 31.024 -4.257 -76.483 1.00 94.12 97 LEU A N 1
ATOM 742 C CA . LEU A 1 97 ? 30.297 -3.665 -75.357 1.00 94.12 97 LEU A CA 1
ATOM 743 C C . LEU A 1 97 ? 30.844 -2.271 -75.020 1.00 94.12 97 LEU A C 1
ATOM 745 O O . LEU A 1 97 ? 32.057 -2.058 -75.029 1.00 94.12 97 LEU A O 1
ATOM 749 N N . THR A 1 98 ? 29.950 -1.350 -74.654 1.00 92.56 98 THR A N 1
ATOM 750 C CA . THR A 1 98 ? 30.303 -0.058 -74.050 1.00 92.56 98 THR A CA 1
ATOM 751 C C . THR A 1 98 ? 30.131 -0.119 -72.530 1.00 92.56 98 THR A C 1
ATOM 753 O O . THR A 1 98 ? 29.257 -0.821 -72.015 1.00 92.56 98 THR A O 1
ATOM 756 N N . PHE A 1 99 ? 30.972 0.616 -71.795 1.00 93.88 99 PHE A N 1
ATOM 757 C CA . PHE A 1 99 ? 31.001 0.594 -70.324 1.00 93.88 99 PHE A CA 1
ATOM 758 C C . PHE A 1 99 ? 30.531 1.906 -69.676 1.00 93.88 99 PHE A C 1
ATOM 760 O O . PHE A 1 99 ? 30.641 2.058 -68.468 1.00 93.88 99 PHE A O 1
ATOM 767 N N . GLU A 1 100 ? 29.971 2.847 -70.443 1.00 89.94 100 GLU A N 1
ATOM 768 C CA . GLU A 1 100 ? 29.597 4.194 -69.964 1.00 89.94 100 GLU A CA 1
ATOM 769 C C . GLU A 1 100 ? 28.580 4.189 -68.811 1.00 89.94 100 GLU A C 1
ATOM 771 O O . GLU A 1 100 ? 28.591 5.066 -67.947 1.00 89.94 100 GLU A O 1
ATOM 776 N N . ASN A 1 101 ? 27.704 3.182 -68.782 1.00 91.75 101 ASN A N 1
ATOM 777 C CA . ASN A 1 101 ? 26.693 3.019 -67.736 1.00 91.75 101 ASN A CA 1
ATOM 778 C C . ASN A 1 101 ? 27.184 2.183 -66.547 1.00 91.75 101 ASN A C 1
ATOM 780 O O . ASN A 1 101 ? 26.437 2.009 -65.584 1.00 91.75 101 ASN A O 1
ATOM 784 N N . VAL A 1 102 ? 28.407 1.652 -66.610 1.00 96.06 102 VAL A N 1
ATOM 785 C CA . VAL A 1 102 ? 28.981 0.836 -65.543 1.00 96.06 102 VAL A CA 1
ATOM 786 C C . VAL A 1 102 ? 29.639 1.749 -64.522 1.00 96.06 102 VAL A C 1
ATOM 788 O O . VAL A 1 102 ? 30.564 2.490 -64.846 1.00 96.06 102 VAL A O 1
ATOM 791 N N . LYS A 1 103 ? 29.171 1.697 -63.275 1.00 94.12 103 LYS A N 1
ATOM 792 C CA . LYS A 1 103 ? 29.651 2.571 -62.197 1.00 94.12 103 LYS A CA 1
ATOM 793 C C . LYS A 1 103 ? 29.877 1.789 -60.917 1.00 94.12 103 LYS A C 1
ATOM 795 O O . LYS A 1 103 ? 29.214 0.784 -60.662 1.00 94.12 103 LYS A O 1
ATOM 800 N N . LEU A 1 104 ? 30.814 2.257 -60.102 1.00 94.62 104 LEU A N 1
ATOM 801 C CA . LEU A 1 104 ? 30.994 1.731 -58.756 1.00 94.62 104 LEU A CA 1
ATOM 802 C C . LEU A 1 104 ? 29.984 2.374 -57.810 1.00 94.62 104 LEU A C 1
ATOM 804 O O . LEU A 1 104 ? 29.717 3.567 -57.887 1.00 94.62 104 LEU A O 1
ATOM 808 N N . ASN A 1 105 ? 29.467 1.570 -56.892 1.00 94.31 105 ASN A N 1
ATOM 809 C CA . ASN A 1 105 ? 28.775 2.035 -55.706 1.00 94.31 105 ASN A CA 1
ATOM 810 C C . ASN A 1 105 ? 29.466 1.373 -54.511 1.00 94.31 105 ASN A C 1
ATOM 812 O O . ASN A 1 105 ? 29.072 0.302 -54.037 1.00 94.31 105 ASN A O 1
ATOM 816 N N . VAL A 1 106 ? 30.587 1.975 -54.103 1.00 94.44 106 VAL A N 1
ATOM 817 C CA . VAL A 1 106 ? 31.475 1.419 -53.075 1.00 94.44 106 VAL A CA 1
ATOM 818 C C . VAL A 1 106 ? 30.768 1.295 -51.732 1.00 94.44 106 VAL A C 1
ATOM 820 O O . VAL A 1 106 ? 30.905 0.263 -51.075 1.00 94.44 106 VAL A O 1
ATOM 823 N N . VAL A 1 107 ? 29.970 2.294 -51.347 1.00 89.31 107 VAL A N 1
ATOM 824 C CA . VAL A 1 107 ? 29.217 2.280 -50.085 1.00 89.31 107 VAL A CA 1
ATOM 825 C C . VAL A 1 107 ? 28.204 1.132 -49.995 1.00 89.31 107 VAL A C 1
ATOM 827 O O . VAL A 1 107 ? 28.014 0.583 -48.910 1.00 89.31 107 VAL A O 1
ATOM 830 N N . GLU A 1 108 ? 27.604 0.713 -51.112 1.00 90.69 108 GLU A N 1
ATOM 831 C CA . GLU A 1 108 ? 26.706 -0.452 -51.161 1.00 90.69 108 GLU A CA 1
ATOM 832 C C . GLU A 1 108 ? 27.409 -1.764 -51.547 1.00 90.69 108 GLU A C 1
ATOM 834 O O . GLU A 1 108 ? 26.772 -2.818 -51.572 1.00 90.69 108 GLU A O 1
ATOM 839 N N . GLY A 1 109 ? 28.713 -1.732 -51.837 1.00 94.12 109 GLY A N 1
ATOM 840 C CA . GLY A 1 109 ? 29.484 -2.924 -52.186 1.00 94.12 109 GLY A CA 1
ATOM 841 C C . GLY A 1 109 ? 29.045 -3.555 -53.507 1.00 94.12 109 GLY A C 1
ATOM 842 O O . GLY A 1 109 ? 28.799 -4.762 -53.574 1.00 94.12 109 GLY A O 1
ATOM 843 N N . LYS A 1 110 ? 28.883 -2.757 -54.568 1.00 95.94 110 LYS A N 1
ATOM 844 C CA . LYS A 1 110 ? 28.462 -3.265 -55.883 1.00 95.94 110 LYS A CA 1
ATOM 845 C C . LYS A 1 110 ? 29.014 -2.461 -57.067 1.00 95.94 110 LYS A C 1
ATOM 847 O O . LYS A 1 110 ? 29.402 -1.305 -56.927 1.00 95.94 110 LYS A O 1
ATOM 852 N N . ILE A 1 111 ? 29.002 -3.089 -58.242 1.00 96.44 111 ILE A N 1
ATOM 853 C CA . ILE A 1 111 ? 29.116 -2.453 -59.559 1.00 96.44 111 ILE A CA 1
ATOM 854 C C . ILE A 1 111 ? 27.719 -2.404 -60.182 1.00 96.44 111 ILE A C 1
ATOM 856 O O . ILE A 1 111 ? 27.079 -3.442 -60.374 1.00 96.44 111 ILE A O 1
ATOM 860 N N . GLU A 1 112 ? 27.248 -1.211 -60.505 1.00 96.25 112 GLU A N 1
ATOM 861 C CA . GLU A 1 112 ? 25.976 -0.959 -61.179 1.00 96.25 112 GLU A CA 1
ATOM 862 C C . GLU A 1 112 ? 26.156 -0.952 -62.704 1.00 96.25 112 GLU A C 1
ATOM 864 O O . GLU A 1 112 ? 27.260 -0.755 -63.205 1.00 96.25 112 GLU A O 1
ATOM 869 N N . GLY A 1 113 ? 25.081 -1.203 -63.454 1.00 95.81 113 GLY A N 1
ATOM 870 C CA . GLY A 1 113 ? 25.091 -1.199 -64.924 1.00 95.81 113 GLY A CA 1
ATOM 871 C C . GLY A 1 113 ? 25.746 -2.425 -65.571 1.00 95.81 113 GLY A C 1
ATOM 872 O O . GLY A 1 113 ? 26.030 -2.412 -66.765 1.00 95.81 113 GLY A O 1
ATOM 873 N N . THR A 1 114 ? 25.989 -3.489 -64.804 1.00 97.25 114 THR A N 1
ATOM 874 C CA . THR A 1 114 ? 26.649 -4.709 -65.298 1.00 97.25 114 THR A CA 1
ATOM 875 C C . THR A 1 114 ? 25.715 -5.591 -66.139 1.00 97.25 114 THR A C 1
ATOM 877 O O . THR A 1 114 ? 24.490 -5.513 -66.042 1.00 97.25 114 THR A O 1
ATOM 880 N N . THR A 1 115 ? 26.279 -6.444 -66.999 1.00 96.50 115 THR A N 1
ATOM 881 C CA . THR A 1 115 ? 25.532 -7.431 -67.803 1.00 96.50 115 THR A CA 1
ATOM 882 C C . THR A 1 115 ? 26.203 -8.802 -67.728 1.00 96.50 115 THR A C 1
ATOM 884 O O . THR A 1 115 ? 27.383 -8.902 -67.407 1.00 96.50 115 THR A O 1
ATOM 887 N N . THR A 1 116 ? 25.491 -9.872 -68.091 1.00 96.62 116 THR A N 1
ATOM 888 C CA . THR A 1 116 ? 26.051 -11.240 -68.120 1.00 96.62 116 THR A CA 1
ATOM 889 C C . THR A 1 116 ? 27.084 -11.465 -69.230 1.00 96.62 116 THR A C 1
ATOM 891 O O . THR A 1 116 ? 27.725 -12.512 -69.269 1.00 96.62 116 THR A O 1
ATOM 894 N N . ALA A 1 117 ? 27.244 -10.505 -70.146 1.00 96.06 117 ALA A N 1
ATOM 895 C CA . ALA A 1 1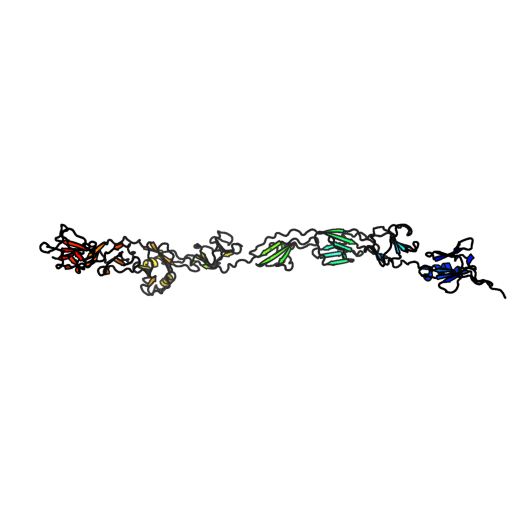17 ? 28.292 -10.511 -71.164 1.00 96.06 117 ALA A CA 1
ATOM 896 C C . ALA A 1 117 ? 29.609 -9.885 -70.660 1.00 96.06 117 ALA A C 1
ATOM 898 O O . ALA A 1 117 ? 30.591 -9.837 -71.400 1.00 96.06 117 ALA A O 1
ATOM 899 N N . MET A 1 118 ? 29.642 -9.411 -69.412 1.00 98.12 118 MET A N 1
ATOM 900 C CA . MET A 1 118 ? 30.804 -8.774 -68.797 1.00 98.12 118 MET A CA 1
ATOM 901 C C . MET A 1 118 ? 31.473 -9.692 -67.769 1.00 98.12 118 MET A C 1
ATOM 903 O O . MET A 1 118 ? 30.839 -10.549 -67.152 1.00 98.12 118 MET A O 1
ATOM 907 N N . GLN A 1 119 ? 32.766 -9.470 -67.559 1.00 97.94 119 GLN A N 1
ATOM 908 C CA . GLN A 1 119 ? 33.540 -10.006 -66.443 1.00 97.94 119 GLN A CA 1
ATOM 909 C C . GLN A 1 119 ? 34.250 -8.861 -65.730 1.00 97.94 119 GLN A C 1
ATOM 911 O O . GLN A 1 119 ? 34.586 -7.864 -66.364 1.00 97.94 119 GLN A O 1
ATOM 916 N N . TYR A 1 120 ? 34.520 -9.007 -64.440 1.00 97.62 120 TYR A N 1
ATOM 917 C CA . TYR A 1 120 ? 35.303 -8.047 -63.668 1.00 97.62 120 TYR A CA 1
ATOM 918 C C . TYR A 1 120 ? 36.515 -8.715 -63.023 1.00 97.62 120 TYR A C 1
ATOM 920 O O . TYR A 1 120 ? 36.536 -9.930 -62.827 1.00 97.62 120 TYR A O 1
ATOM 928 N N . SER A 1 121 ? 37.519 -7.915 -62.685 1.00 97.06 121 SER A N 1
ATOM 929 C CA . SER A 1 121 ? 38.696 -8.352 -61.940 1.00 97.06 121 SER A CA 1
ATOM 930 C C . SER A 1 121 ? 39.052 -7.320 -60.873 1.00 97.06 121 SER A C 1
ATOM 932 O O . SER A 1 121 ? 38.939 -6.112 -61.095 1.00 97.06 121 SER A O 1
ATOM 934 N N . ILE A 1 122 ? 39.460 -7.822 -59.707 1.00 95.38 122 ILE A N 1
ATOM 935 C CA . ILE A 1 122 ? 39.896 -7.030 -58.544 1.00 95.38 122 ILE A CA 1
ATOM 936 C C . ILE A 1 122 ? 41.383 -7.235 -58.210 1.00 95.38 122 ILE A C 1
ATOM 938 O O . ILE A 1 122 ? 41.904 -6.618 -57.286 1.00 95.38 122 ILE A O 1
ATOM 942 N N . ASP A 1 123 ? 42.054 -8.122 -58.945 1.00 94.12 123 ASP A N 1
ATOM 943 C CA . ASP A 1 123 ? 43.474 -8.465 -58.826 1.00 94.12 123 ASP A CA 1
ATOM 944 C C . ASP A 1 123 ? 44.256 -8.197 -60.127 1.00 94.12 123 ASP A C 1
ATOM 946 O O . ASP A 1 123 ? 45.468 -8.412 -60.173 1.00 94.12 123 ASP A O 1
ATOM 950 N N . SER A 1 124 ? 43.591 -7.703 -61.179 1.00 95.19 124 SER A N 1
ATOM 951 C CA . SER A 1 124 ? 44.253 -7.232 -62.395 1.00 95.19 124 SER A CA 1
ATOM 952 C C . SER A 1 124 ? 45.037 -5.940 -62.140 1.00 95.19 124 SER A C 1
ATOM 954 O O . SER A 1 124 ? 44.662 -5.100 -61.318 1.00 95.19 124 SER A O 1
ATOM 956 N N . THR A 1 125 ? 46.142 -5.770 -62.864 1.00 93.12 125 THR A N 1
ATOM 957 C CA . THR A 1 125 ? 46.992 -4.573 -62.815 1.00 93.12 125 THR A CA 1
ATOM 958 C C . THR A 1 125 ? 47.043 -3.805 -64.131 1.00 93.12 125 THR A C 1
ATOM 960 O O . THR A 1 125 ? 47.537 -2.679 -64.130 1.00 93.12 125 THR A O 1
ATOM 963 N N . ASP A 1 126 ? 46.593 -4.413 -65.231 1.00 92.19 126 ASP A N 1
ATOM 964 C CA . ASP A 1 126 ? 46.697 -3.878 -66.596 1.00 92.19 126 ASP A CA 1
ATOM 965 C C . ASP A 1 126 ? 45.458 -4.142 -67.478 1.00 92.19 126 ASP A C 1
ATOM 967 O O . ASP A 1 126 ? 45.482 -3.844 -68.670 1.00 92.19 126 ASP A O 1
ATOM 971 N N . GLY A 1 127 ? 44.385 -4.714 -66.920 1.00 92.00 127 GLY A N 1
ATOM 972 C CA . GLY A 1 127 ? 43.161 -5.054 -67.652 1.00 92.00 127 GLY A CA 1
ATOM 973 C C . GLY A 1 127 ? 43.243 -6.331 -68.501 1.00 92.00 127 GLY A C 1
ATOM 974 O O . GLY A 1 127 ? 42.233 -6.744 -69.072 1.00 92.00 127 GLY A O 1
ATOM 975 N N . LEU A 1 128 ? 44.399 -7.001 -68.559 1.00 92.25 128 LEU A N 1
ATOM 976 C CA . LEU A 1 128 ? 44.609 -8.233 -69.330 1.00 92.25 128 LEU A CA 1
ATOM 977 C C . LEU A 1 128 ? 44.961 -9.433 -68.442 1.00 92.25 128 LEU A C 1
ATOM 979 O O . LEU A 1 128 ? 44.598 -10.566 -68.765 1.00 92.25 128 LEU A O 1
ATOM 983 N N . ASN A 1 129 ? 45.631 -9.189 -67.318 1.00 92.81 129 ASN A N 1
ATOM 984 C CA . ASN A 1 129 ? 46.011 -10.201 -66.337 1.00 92.81 129 ASN A CA 1
ATOM 985 C C . ASN A 1 129 ? 44.960 -10.378 -65.218 1.00 92.81 129 ASN A C 1
ATOM 987 O O . ASN A 1 129 ? 43.863 -9.824 -65.285 1.00 92.81 129 ASN A O 1
ATOM 991 N N . GLY A 1 130 ? 45.297 -11.157 -64.188 1.00 93.19 130 GLY A N 1
ATOM 992 C CA . GLY A 1 130 ? 44.445 -11.378 -63.017 1.00 93.19 130 GLY A CA 1
ATOM 993 C C . GLY A 1 130 ? 43.342 -12.419 -63.226 1.00 93.19 130 GLY A C 1
ATOM 994 O O . GLY A 1 130 ? 43.238 -13.074 -64.268 1.00 93.19 130 GLY A O 1
ATOM 995 N N . THR A 1 131 ? 42.516 -12.576 -62.198 1.00 96.56 131 THR A N 1
ATOM 996 C CA . THR A 1 131 ? 41.363 -13.470 -62.170 1.00 96.56 131 THR A CA 1
ATOM 997 C C . THR A 1 131 ? 40.118 -12.712 -62.618 1.00 96.56 131 THR A C 1
ATOM 999 O O . THR A 1 131 ? 39.763 -11.679 -62.049 1.00 96.56 131 THR A O 1
ATOM 1002 N N . TRP A 1 132 ? 39.425 -13.242 -63.626 1.00 97.50 132 TRP A N 1
ATOM 1003 C CA . TRP A 1 132 ? 38.222 -12.629 -64.190 1.00 97.50 132 TRP A CA 1
ATOM 1004 C C . TRP A 1 132 ? 36.969 -13.399 -63.788 1.00 97.50 132 TRP A C 1
ATOM 1006 O O . TRP A 1 132 ? 36.840 -14.589 -64.073 1.00 97.50 132 TRP A O 1
ATOM 1016 N N . ILE A 1 133 ? 36.046 -12.702 -63.131 1.00 97.31 133 ILE A N 1
ATOM 1017 C CA . ILE A 1 133 ? 34.818 -13.245 -62.551 1.00 97.31 133 ILE A CA 1
ATOM 1018 C C . ILE A 1 133 ? 33.624 -12.755 -63.373 1.00 97.31 133 ILE A C 1
ATOM 1020 O O . ILE A 1 133 ? 33.545 -11.577 -63.719 1.00 97.31 133 ILE A O 1
ATOM 1024 N N . ASP A 1 134 ? 32.685 -13.649 -63.684 1.00 97.75 134 ASP A N 1
ATOM 1025 C CA . ASP A 1 134 ? 31.460 -13.298 -64.407 1.00 97.75 134 ASP A CA 1
ATOM 1026 C C . ASP A 1 134 ? 30.618 -12.272 -63.634 1.00 97.75 134 ASP A C 1
ATOM 1028 O O . ASP A 1 134 ? 30.304 -12.451 -62.453 1.00 97.75 134 ASP A O 1
ATOM 1032 N N . ALA A 1 135 ? 30.224 -11.200 -64.323 1.00 97.19 135 ALA A N 1
ATOM 1033 C CA . ALA A 1 135 ? 29.323 -10.196 -63.782 1.00 97.19 135 ALA A CA 1
ATOM 1034 C C . ALA A 1 135 ? 27.860 -10.670 -63.843 1.00 97.19 135 ALA A C 1
ATOM 1036 O O . ALA A 1 135 ? 27.469 -11.512 -64.658 1.00 97.19 135 ALA A O 1
ATOM 1037 N N . LYS A 1 136 ? 27.024 -10.107 -62.970 1.00 96.19 136 LYS A N 1
ATOM 1038 C CA . LYS A 1 136 ? 25.574 -10.334 -62.949 1.00 96.19 136 LYS A CA 1
ATOM 1039 C C . LYS A 1 136 ? 24.851 -9.249 -63.748 1.00 96.19 136 LYS A C 1
ATOM 1041 O O . LYS A 1 136 ? 25.374 -8.160 -63.958 1.00 96.19 136 LYS A O 1
ATOM 1046 N N . ALA A 1 137 ? 23.633 -9.548 -64.199 1.00 95.00 137 ALA A N 1
ATOM 1047 C CA . ALA A 1 137 ? 22.790 -8.554 -64.855 1.00 95.00 137 ALA A CA 1
ATOM 1048 C C . ALA A 1 137 ? 22.393 -7.431 -63.882 1.00 95.00 137 ALA A C 1
ATOM 1050 O O . ALA A 1 137 ? 22.053 -7.696 -62.728 1.00 95.00 137 ALA A O 1
ATOM 1051 N N . SER A 1 138 ? 22.410 -6.195 -64.378 1.00 94.19 138 SER A N 1
ATOM 1052 C CA . SER A 1 138 ? 22.106 -4.937 -63.687 1.00 94.19 138 SER A CA 1
ATOM 1053 C C . SER A 1 138 ? 23.084 -4.558 -62.572 1.00 94.19 138 SER A C 1
ATOM 1055 O O . SER A 1 138 ? 23.603 -3.444 -62.583 1.00 94.19 138 SER A O 1
ATOM 1057 N N . THR A 1 139 ? 23.357 -5.447 -61.617 1.00 95.62 139 THR A N 1
ATOM 1058 C CA . THR A 1 139 ? 24.232 -5.165 -60.470 1.00 95.62 139 THR A CA 1
ATOM 1059 C C . THR A 1 139 ? 25.069 -6.374 -60.075 1.00 95.62 139 THR A C 1
ATOM 1061 O O . THR A 1 139 ? 24.537 -7.473 -59.908 1.00 95.62 139 THR A O 1
ATOM 1064 N N . THR A 1 140 ? 26.356 -6.153 -59.817 1.00 96.81 140 THR A N 1
ATOM 1065 C CA . THR A 1 140 ? 27.313 -7.175 -59.376 1.00 96.81 140 THR A CA 1
ATOM 1066 C C . THR A 1 140 ? 27.851 -6.824 -57.992 1.00 96.81 140 THR A C 1
ATOM 1068 O O . THR A 1 140 ? 28.492 -5.794 -57.831 1.00 96.81 140 THR A O 1
ATOM 1071 N N . THR A 1 141 ? 27.589 -7.657 -56.984 1.00 96.44 141 THR A N 1
ATOM 1072 C CA . THR A 1 141 ? 28.064 -7.443 -55.604 1.00 96.44 141 THR A CA 1
ATOM 1073 C C . THR A 1 141 ? 29.567 -7.692 -55.485 1.00 96.44 141 THR A C 1
ATOM 1075 O O . THR A 1 141 ? 30.055 -8.720 -55.952 1.00 96.44 141 THR A O 1
ATOM 1078 N N . ILE A 1 142 ? 30.282 -6.783 -54.818 1.00 93.81 142 ILE A N 1
ATOM 1079 C CA . ILE A 1 142 ? 31.725 -6.842 -54.564 1.00 93.81 142 ILE A CA 1
ATOM 1080 C C . ILE A 1 142 ? 32.026 -6.373 -53.139 1.00 93.81 142 ILE A C 1
ATOM 1082 O O . ILE A 1 142 ? 31.500 -5.370 -52.665 1.00 93.81 142 ILE A O 1
ATOM 1086 N N . SER A 1 143 ? 32.935 -7.071 -52.461 1.00 93.25 143 SER A N 1
ATOM 1087 C CA . SER A 1 143 ? 33.509 -6.610 -51.196 1.00 93.25 143 SER A CA 1
ATOM 1088 C C . SER A 1 143 ? 34.764 -5.782 -51.462 1.00 93.25 143 SER A C 1
ATOM 1090 O O . SER A 1 143 ? 35.837 -6.335 -51.684 1.00 93.25 143 SER A O 1
ATOM 1092 N N . PHE A 1 144 ? 34.626 -4.457 -51.460 1.00 94.00 144 PHE A N 1
ATOM 1093 C CA . PHE A 1 144 ? 35.748 -3.547 -51.688 1.00 94.00 144 PHE A CA 1
ATOM 1094 C C . PHE A 1 144 ? 36.677 -3.449 -50.471 1.00 94.00 144 PHE A C 1
ATOM 1096 O O . PHE A 1 144 ? 36.228 -3.461 -49.324 1.00 94.00 144 PHE A O 1
ATOM 1103 N N . THR A 1 145 ? 37.973 -3.272 -50.727 1.00 93.25 145 THR A N 1
ATOM 1104 C CA . THR A 1 145 ? 38.983 -2.915 -49.718 1.00 93.25 145 THR A CA 1
ATOM 1105 C C . THR A 1 145 ? 39.747 -1.672 -50.161 1.00 93.25 145 THR A C 1
ATOM 1107 O O . THR A 1 145 ? 39.829 -1.386 -51.355 1.00 93.25 145 THR A O 1
ATOM 1110 N N . GLN A 1 146 ? 40.329 -0.930 -49.216 1.00 93.94 146 GLN A N 1
ATOM 1111 C CA . GLN A 1 146 ? 41.142 0.249 -49.530 1.00 93.94 146 GLN A CA 1
ATOM 1112 C C . GLN A 1 146 ? 42.264 -0.099 -50.525 1.00 93.94 146 GLN A C 1
ATOM 1114 O O . GLN A 1 146 ? 42.933 -1.121 -50.378 1.00 93.94 146 GLN A O 1
ATOM 1119 N N . GLY A 1 147 ? 42.465 0.757 -51.529 1.00 92.50 147 GLY A N 1
ATOM 1120 C CA . GLY A 1 147 ? 43.492 0.610 -52.564 1.00 92.50 147 GLY A CA 1
ATOM 1121 C C . GLY A 1 147 ? 43.170 -0.412 -53.660 1.00 92.50 147 GLY A C 1
ATOM 1122 O O . GLY A 1 147 ? 43.957 -0.550 -54.592 1.00 92.50 147 GLY A O 1
ATOM 1123 N N . MET A 1 148 ? 42.031 -1.108 -53.585 1.00 94.31 148 MET A N 1
ATOM 1124 C CA . MET A 1 148 ? 41.629 -2.103 -54.585 1.00 94.31 148 MET A CA 1
ATOM 1125 C C . MET A 1 148 ? 41.432 -1.452 -55.960 1.00 94.31 148 MET A C 1
ATOM 1127 O O . MET A 1 148 ? 40.710 -0.462 -56.078 1.00 94.31 148 MET A O 1
ATOM 1131 N N . LYS A 1 149 ? 42.046 -2.023 -56.999 1.00 95.25 149 LYS A N 1
ATOM 1132 C CA . LYS A 1 149 ? 41.751 -1.683 -58.394 1.00 95.25 149 LYS A CA 1
ATOM 1133 C C . LYS A 1 149 ? 40.568 -2.501 -58.883 1.00 95.25 149 LYS A C 1
ATOM 1135 O O . LYS A 1 149 ? 40.395 -3.639 -58.457 1.00 95.25 149 LYS A O 1
ATOM 1140 N N . VAL A 1 150 ? 39.764 -1.937 -59.776 1.00 96.00 150 VAL A N 1
ATOM 1141 C CA . VAL A 1 150 ? 38.599 -2.635 -60.328 1.00 96.00 150 VAL A CA 1
ATOM 1142 C C . VAL A 1 150 ? 38.588 -2.459 -61.833 1.00 96.00 150 VAL A C 1
ATOM 1144 O O . VAL A 1 150 ? 38.478 -1.339 -62.326 1.00 96.00 150 VAL A O 1
ATOM 1147 N N . TYR A 1 151 ? 38.664 -3.571 -62.556 1.00 97.31 151 TYR A N 1
ATOM 1148 C CA . TYR A 1 151 ? 38.555 -3.607 -64.010 1.00 97.31 151 TYR A CA 1
ATOM 1149 C C . TYR A 1 151 ? 37.284 -4.342 -64.415 1.00 97.31 151 TYR A C 1
ATOM 1151 O O . TYR A 1 151 ? 36.859 -5.285 -63.746 1.00 97.31 151 TYR A O 1
ATOM 1159 N N . ILE A 1 152 ? 36.697 -3.937 -65.536 1.00 97.88 152 ILE A N 1
ATOM 1160 C CA . ILE A 1 152 ? 35.603 -4.645 -66.197 1.00 97.88 152 ILE A CA 1
ATOM 1161 C C . ILE A 1 152 ? 35.957 -4.873 -67.662 1.00 97.88 152 ILE A C 1
ATOM 1163 O O . ILE A 1 152 ? 36.594 -4.029 -68.282 1.00 97.88 152 ILE A O 1
ATOM 1167 N N . ARG A 1 153 ? 35.567 -6.014 -68.225 1.00 97.12 153 ARG A N 1
ATOM 1168 C CA . ARG A 1 153 ? 35.797 -6.340 -69.634 1.00 97.12 153 ARG A CA 1
ATOM 1169 C C . ARG A 1 153 ? 34.640 -7.100 -70.252 1.00 97.12 153 ARG A C 1
ATOM 1171 O O . ARG A 1 153 ? 33.812 -7.684 -69.553 1.00 97.12 153 ARG A O 1
ATOM 1178 N N . GLU A 1 154 ? 34.625 -7.148 -71.574 1.00 96.69 154 GLU A N 1
ATOM 1179 C CA . GLU A 1 154 ? 33.734 -8.014 -72.336 1.00 96.69 154 GLU A CA 1
ATOM 1180 C C . GLU A 1 154 ? 34.229 -9.466 -72.298 1.00 96.69 154 GLU A C 1
ATOM 1182 O O . GLU A 1 154 ? 35.369 -9.766 -72.654 1.00 96.69 154 GLU A O 1
ATOM 1187 N N . LYS A 1 155 ? 33.351 -10.392 -71.905 1.00 95.12 155 LYS A N 1
ATOM 1188 C CA . LYS A 1 155 ? 33.681 -11.815 -71.746 1.00 95.12 155 LYS A CA 1
ATOM 1189 C C . LYS A 1 155 ? 34.133 -12.468 -73.055 1.00 95.12 155 LYS A C 1
ATOM 1191 O O . LYS A 1 155 ? 35.085 -13.242 -73.056 1.00 95.12 155 LYS A O 1
ATOM 1196 N N . SER A 1 156 ? 33.452 -12.163 -74.160 1.00 93.38 156 SER A N 1
ATOM 1197 C CA . SER A 1 156 ? 33.756 -12.689 -75.500 1.00 93.38 156 SER A CA 1
ATOM 1198 C C . SER A 1 156 ? 34.933 -11.996 -76.184 1.00 93.38 156 SER A C 1
ATOM 1200 O O . SER A 1 156 ? 35.518 -12.578 -77.094 1.00 93.38 156 SER A O 1
ATOM 1202 N N . LYS A 1 157 ? 35.287 -10.775 -75.761 1.00 94.19 157 LYS A N 1
ATOM 1203 C CA . LYS A 1 157 ? 36.362 -9.960 -76.347 1.00 94.19 157 LYS A CA 1
ATOM 1204 C C . LYS A 1 157 ? 37.249 -9.379 -75.236 1.00 94.19 157 LYS A C 1
ATOM 1206 O O . LYS A 1 157 ? 37.135 -8.196 -74.933 1.00 94.19 157 LYS A O 1
ATOM 1211 N N . PRO A 1 158 ? 38.151 -10.173 -74.626 1.00 93.00 158 PRO A N 1
ATOM 1212 C CA . PRO A 1 158 ? 38.889 -9.764 -73.424 1.00 93.00 158 PRO A CA 1
ATOM 1213 C C . PRO A 1 158 ? 39.772 -8.515 -73.561 1.00 93.00 158 PRO A C 1
ATOM 1215 O O . PRO A 1 158 ? 40.109 -7.902 -72.555 1.00 93.00 158 PRO A O 1
ATOM 1218 N N . LEU A 1 159 ? 40.139 -8.132 -74.788 1.00 92.94 159 LEU A N 1
ATOM 1219 C CA . LEU A 1 159 ? 40.860 -6.888 -75.070 1.00 92.94 159 LEU A CA 1
ATOM 1220 C C . LEU A 1 159 ? 39.971 -5.632 -74.929 1.00 92.94 159 LEU A C 1
ATOM 1222 O O . LEU A 1 159 ? 40.497 -4.528 -74.820 1.00 92.94 159 LEU A O 1
ATOM 1226 N N . ASN A 1 160 ? 38.641 -5.787 -74.911 1.00 94.69 160 ASN A N 1
ATOM 1227 C CA . ASN A 1 160 ? 37.679 -4.723 -74.633 1.00 94.69 160 ASN A CA 1
ATOM 1228 C C . ASN A 1 160 ? 37.469 -4.585 -73.119 1.00 94.69 160 ASN A C 1
ATOM 1230 O O . ASN A 1 160 ? 36.546 -5.184 -72.559 1.00 94.69 160 ASN A O 1
ATOM 1234 N N . TRP A 1 161 ? 38.336 -3.827 -72.454 1.00 96.12 161 TRP A N 1
ATOM 1235 C CA . TRP A 1 161 ? 38.287 -3.613 -71.008 1.00 96.12 161 TRP A CA 1
ATOM 1236 C C . TRP A 1 161 ? 38.302 -2.128 -70.633 1.00 96.12 161 TRP A C 1
ATOM 1238 O O . TRP A 1 161 ? 38.686 -1.264 -71.420 1.00 96.12 161 TRP A O 1
ATOM 1248 N N . HIS A 1 162 ? 37.869 -1.839 -69.408 1.00 96.12 162 HIS A N 1
ATOM 1249 C CA . HIS A 1 162 ? 37.849 -0.516 -68.802 1.00 96.12 162 HIS A CA 1
ATOM 1250 C C . HIS A 1 162 ? 38.259 -0.592 -67.323 1.00 96.12 162 HIS A C 1
ATOM 1252 O O . HIS A 1 162 ? 37.850 -1.502 -66.599 1.00 96.12 162 HIS A O 1
ATOM 1258 N N . GLU A 1 163 ? 39.070 0.363 -66.870 1.00 96.06 163 GLU A N 1
ATOM 1259 C CA . GLU A 1 163 ? 39.405 0.535 -65.453 1.00 96.06 163 GLU A CA 1
ATOM 1260 C C . GLU A 1 163 ? 38.302 1.366 -64.785 1.00 96.06 163 GLU A C 1
ATOM 1262 O O . GLU A 1 163 ? 38.150 2.548 -65.073 1.00 96.06 163 GLU A O 1
ATOM 1267 N N . LEU A 1 164 ? 37.523 0.746 -63.897 1.00 94.81 164 LEU A N 1
ATOM 1268 C CA . LEU A 1 164 ? 36.480 1.426 -63.122 1.00 94.81 164 LEU A CA 1
ATOM 1269 C C . LEU A 1 164 ? 37.056 2.181 -61.921 1.00 94.81 164 LEU A C 1
ATOM 1271 O O . LEU A 1 164 ? 36.464 3.152 -61.456 1.00 94.81 164 LEU A O 1
ATOM 1275 N N . SER A 1 165 ? 38.188 1.720 -61.387 1.00 94.50 165 SER A N 1
ATOM 1276 C CA . SER A 1 165 ? 38.937 2.435 -60.356 1.00 94.50 165 SER A CA 1
ATOM 1277 C C . SER A 1 165 ? 40.401 2.022 -60.345 1.00 94.50 165 SER A C 1
ATOM 1279 O O . SER A 1 165 ? 40.720 0.831 -60.348 1.00 94.50 165 SER A O 1
ATOM 1281 N N . SER A 1 166 ? 41.280 3.017 -60.236 1.00 93.19 166 SER A N 1
ATOM 1282 C CA . SER A 1 166 ? 42.717 2.845 -60.015 1.00 93.19 166 SER A CA 1
ATOM 1283 C C . SER A 1 166 ? 43.074 2.567 -58.545 1.00 93.19 166 SER A C 1
ATOM 1285 O O . SER A 1 166 ? 44.247 2.351 -58.232 1.00 93.19 166 SER A O 1
ATOM 1287 N N . GLY A 1 167 ? 42.090 2.609 -57.639 1.00 93.31 167 GLY A N 1
ATOM 1288 C CA . GLY A 1 167 ? 42.250 2.385 -56.204 1.00 93.31 167 GLY A CA 1
ATOM 1289 C C . GLY A 1 167 ? 41.060 2.914 -55.396 1.00 93.31 167 GLY A C 1
ATOM 1290 O O . GLY A 1 167 ? 40.802 4.116 -55.390 1.00 93.31 167 GLY A O 1
ATOM 1291 N N . ILE A 1 168 ? 40.349 2.042 -54.677 1.00 95.62 168 ILE A N 1
ATOM 1292 C CA . ILE A 1 168 ? 39.244 2.452 -53.792 1.00 95.62 168 ILE A CA 1
ATOM 1293 C C . ILE A 1 168 ? 39.764 3.308 -52.625 1.00 95.62 168 ILE A C 1
ATOM 1295 O O . ILE A 1 168 ? 40.641 2.881 -51.869 1.00 95.62 168 ILE A O 1
ATOM 1299 N N . GLY A 1 169 ? 39.199 4.506 -52.460 1.00 93.56 169 GLY A N 1
ATOM 1300 C CA . GLY A 1 169 ? 39.527 5.417 -51.363 1.00 93.56 169 GLY A CA 1
ATOM 1301 C C . GLY A 1 169 ? 38.800 5.085 -50.056 1.00 93.56 169 GLY A C 1
ATOM 1302 O O . GLY A 1 169 ? 37.944 4.203 -49.996 1.00 93.56 169 GLY A O 1
ATOM 1303 N N . VAL A 1 170 ? 39.116 5.831 -49.000 1.00 94.62 170 VAL A N 1
ATOM 1304 C CA . VAL A 1 170 ? 38.409 5.801 -47.709 1.00 94.62 170 VAL A CA 1
ATOM 1305 C C . VAL A 1 170 ? 38.091 7.241 -47.325 1.00 94.62 170 VAL A C 1
ATOM 1307 O O . VAL A 1 170 ? 38.934 8.119 -47.511 1.00 94.62 170 VAL A O 1
ATOM 1310 N N . GLU A 1 171 ? 36.893 7.486 -46.802 1.00 94.75 171 GLU A N 1
ATOM 1311 C CA . GLU A 1 171 ? 36.525 8.801 -46.278 1.00 94.75 171 GLU A CA 1
ATOM 1312 C C . GLU A 1 171 ? 37.466 9.253 -45.158 1.00 94.75 171 GLU A C 1
ATOM 1314 O O . GLU A 1 171 ? 37.897 8.458 -44.315 1.00 94.75 171 GLU A O 1
ATOM 1319 N N . ALA A 1 172 ? 37.747 10.558 -45.125 1.00 91.44 172 ALA A N 1
ATOM 1320 C CA . ALA A 1 172 ? 38.556 11.151 -44.071 1.00 91.44 172 ALA A CA 1
ATOM 1321 C C . ALA A 1 172 ? 37.935 10.874 -42.694 1.00 91.44 172 ALA A C 1
ATOM 1323 O O . ALA A 1 172 ? 36.714 10.944 -42.518 1.00 91.44 172 ALA A O 1
ATOM 1324 N N . ALA A 1 173 ? 38.791 10.563 -41.718 1.00 89.38 173 ALA A N 1
ATOM 1325 C CA . ALA A 1 173 ? 38.360 10.354 -40.345 1.00 89.38 173 ALA A CA 1
ATOM 1326 C C . ALA A 1 173 ? 37.681 11.617 -39.803 1.00 89.38 173 ALA A C 1
ATOM 1328 O O . ALA A 1 173 ? 38.186 12.728 -39.955 1.00 89.38 173 ALA A O 1
ATOM 1329 N N . ILE A 1 174 ? 36.541 11.417 -39.155 1.00 91.00 174 ILE A N 1
ATOM 1330 C CA . ILE A 1 174 ? 35.780 12.483 -38.509 1.00 91.00 174 ILE A CA 1
ATOM 1331 C C . ILE A 1 174 ? 36.478 12.936 -37.226 1.00 91.00 174 ILE A C 1
ATOM 1333 O O . ILE A 1 174 ? 37.140 12.133 -36.560 1.00 91.00 174 ILE A O 1
ATOM 1337 N N . THR A 1 175 ? 36.320 14.205 -36.849 1.00 86.94 175 THR A N 1
ATOM 1338 C CA . THR A 1 175 ? 36.825 14.695 -35.562 1.00 86.94 175 THR A CA 1
ATOM 1339 C C . THR A 1 175 ? 35.740 14.600 -34.494 1.00 86.94 175 THR A C 1
ATOM 1341 O O . THR A 1 175 ? 34.547 14.690 -34.778 1.00 86.94 175 THR A O 1
ATOM 1344 N N . THR A 1 176 ? 36.127 14.437 -33.228 1.00 82.38 176 THR A N 1
ATOM 1345 C CA . THR A 1 176 ? 35.161 14.420 -32.114 1.00 82.38 176 THR A CA 1
ATOM 1346 C C . THR A 1 176 ? 34.386 15.736 -31.992 1.00 82.38 176 THR A C 1
ATOM 1348 O O . THR A 1 176 ? 33.255 15.725 -31.517 1.00 82.38 176 THR A O 1
ATOM 1351 N N . GLY A 1 177 ? 34.955 16.854 -32.460 1.00 85.75 177 GLY A N 1
ATOM 1352 C CA . GLY A 1 177 ? 34.294 18.160 -32.495 1.00 85.75 177 GLY A CA 1
ATOM 1353 C C . GLY A 1 177 ? 33.132 18.250 -33.489 1.00 85.75 177 GLY A C 1
ATOM 1354 O O . GLY A 1 177 ? 32.241 19.076 -33.290 1.00 85.75 177 GLY A O 1
ATOM 1355 N N . ASP A 1 178 ? 33.095 17.374 -34.499 1.00 87.94 178 ASP A N 1
ATOM 1356 C CA . ASP A 1 178 ? 32.046 17.337 -35.528 1.00 87.94 178 ASP A CA 1
ATOM 1357 C C . ASP A 1 178 ? 30.759 16.649 -35.055 1.00 87.94 178 ASP A C 1
ATOM 1359 O O . ASP A 1 178 ? 29.767 16.595 -35.783 1.00 87.94 178 ASP A O 1
ATOM 1363 N N . ILE A 1 179 ? 30.753 16.120 -33.832 1.00 93.06 179 ILE A N 1
ATOM 1364 C CA . ILE A 1 179 ? 29.651 15.342 -33.280 1.00 93.06 179 ILE A CA 1
ATOM 1365 C C . ILE A 1 179 ? 29.184 16.000 -31.984 1.00 93.06 179 ILE A C 1
ATOM 1367 O O . ILE A 1 179 ? 29.977 16.422 -31.144 1.00 93.06 179 ILE A O 1
ATOM 1371 N N . ALA A 1 180 ? 27.873 16.064 -31.791 1.00 94.31 180 ALA A N 1
ATOM 1372 C CA . ALA A 1 180 ? 27.290 16.195 -30.461 1.00 94.31 180 ALA A CA 1
ATOM 1373 C C . ALA A 1 180 ? 26.153 15.193 -30.305 1.00 94.31 180 ALA A C 1
ATOM 1375 O O . ALA A 1 180 ? 25.505 14.833 -31.284 1.00 94.31 180 ALA A O 1
ATOM 1376 N N . TYR A 1 181 ? 25.902 14.757 -29.081 1.00 95.25 181 TYR A N 1
ATOM 1377 C CA . TYR A 1 181 ? 24.720 13.980 -28.748 1.00 95.25 181 TYR A CA 1
ATOM 1378 C C . TYR A 1 181 ? 24.190 14.435 -27.393 1.00 95.25 181 TYR A C 1
ATOM 1380 O O . TYR A 1 181 ? 24.956 14.927 -26.565 1.00 95.25 181 TYR A O 1
ATOM 1388 N N . SER A 1 182 ? 22.889 14.276 -27.191 1.00 96.38 182 SER A N 1
ATOM 1389 C CA . SER A 1 182 ? 22.240 14.494 -25.906 1.00 96.38 182 SER A CA 1
ATOM 1390 C C . SER A 1 182 ? 21.299 13.331 -25.642 1.00 96.38 182 SER A C 1
ATOM 1392 O O . SER A 1 182 ? 20.333 13.112 -26.376 1.00 96.38 182 SER A O 1
ATOM 1394 N N . ILE A 1 183 ? 21.593 12.562 -24.594 1.00 95.88 183 ILE A N 1
ATOM 1395 C CA . ILE A 1 183 ? 20.714 11.479 -24.150 1.00 95.88 183 ILE A CA 1
ATOM 1396 C C . ILE A 1 183 ? 19.385 12.044 -23.642 1.00 95.88 183 ILE A C 1
ATOM 1398 O O . ILE A 1 183 ? 18.340 11.468 -23.937 1.00 95.88 183 ILE A O 1
ATOM 1402 N N . VAL A 1 184 ? 19.407 13.165 -22.912 1.00 94.00 184 VAL A N 1
ATOM 1403 C CA . VAL A 1 184 ? 18.191 13.783 -22.361 1.00 94.00 184 VAL A CA 1
ATOM 1404 C C . VAL A 1 184 ? 17.269 14.348 -23.447 1.00 94.00 184 VAL A C 1
ATOM 1406 O O . VAL A 1 184 ? 16.054 14.222 -23.323 1.00 94.00 184 VAL A O 1
ATOM 1409 N N . GLU A 1 185 ? 17.813 14.891 -24.538 1.00 94.56 185 GLU A N 1
ATOM 1410 C CA . GLU A 1 185 ? 17.008 15.331 -25.690 1.00 94.56 185 GLU A CA 1
ATOM 1411 C C . GLU A 1 185 ? 16.708 14.203 -26.691 1.00 94.56 185 GLU A C 1
ATOM 1413 O O . GLU A 1 185 ? 15.903 14.381 -27.608 1.00 94.56 185 GLU A O 1
ATOM 1418 N N . GLY A 1 186 ? 17.373 13.050 -26.560 1.00 96.06 186 GLY A N 1
ATOM 1419 C CA . GLY A 1 186 ? 17.304 11.970 -27.541 1.00 96.06 186 GLY A CA 1
ATOM 1420 C C . GLY A 1 186 ? 17.819 12.409 -28.913 1.00 96.06 186 GLY A C 1
ATOM 1421 O O . GLY A 1 186 ? 17.171 12.129 -29.925 1.00 96.06 186 GLY A O 1
ATOM 1422 N N . SER A 1 187 ? 18.940 13.137 -28.964 1.00 97.12 187 SER A N 1
ATOM 1423 C CA . SER A 1 187 ? 19.440 13.768 -30.189 1.00 97.12 187 SER A CA 1
ATOM 1424 C C . SER A 1 187 ? 20.890 13.409 -30.532 1.00 97.12 187 SER A C 1
ATOM 1426 O O . SER A 1 187 ? 21.725 13.177 -29.656 1.00 97.12 187 SER A O 1
ATOM 1428 N N . ILE A 1 188 ? 21.203 13.363 -31.833 1.00 96.94 188 ILE A N 1
ATOM 1429 C CA . ILE A 1 188 ? 22.576 13.301 -32.363 1.00 96.94 188 ILE A CA 1
ATOM 1430 C C . ILE A 1 188 ? 22.710 14.354 -33.463 1.00 96.94 188 ILE A C 1
ATOM 1432 O O . ILE A 1 188 ? 21.889 14.424 -34.375 1.00 96.94 188 ILE A O 1
ATOM 1436 N N . THR A 1 189 ? 23.760 15.165 -33.391 1.00 96.25 189 THR A N 1
ATOM 1437 C CA . THR A 1 189 ? 24.045 16.263 -34.314 1.00 96.25 189 THR A CA 1
ATOM 1438 C C . THR A 1 189 ? 25.320 15.991 -35.096 1.00 96.25 189 THR A C 1
ATOM 1440 O O . THR A 1 189 ? 26.384 15.796 -34.508 1.00 96.25 189 THR A O 1
ATOM 1443 N N . ASN A 1 190 ? 25.208 16.051 -36.422 1.00 96.56 190 ASN A N 1
ATOM 1444 C CA . ASN A 1 190 ? 26.336 16.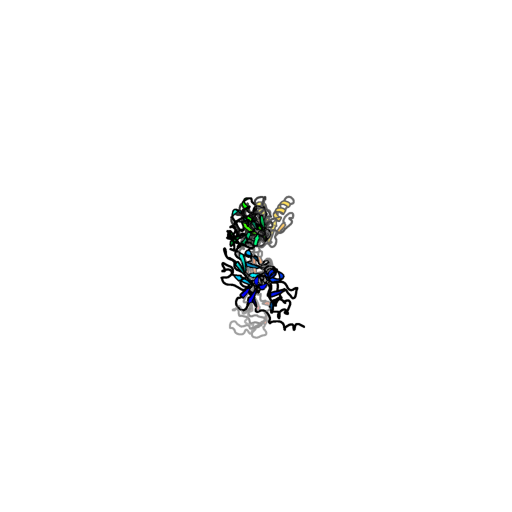185 -37.329 1.00 96.56 190 ASN A CA 1
ATOM 1445 C C . ASN A 1 190 ? 26.649 17.675 -37.505 1.00 96.56 190 ASN A C 1
ATOM 1447 O O . ASN A 1 190 ? 25.868 18.404 -38.115 1.00 96.56 190 ASN A O 1
ATOM 1451 N N . LYS A 1 191 ? 27.782 18.132 -36.975 1.00 94.75 191 LYS A N 1
ATOM 1452 C CA . LYS A 1 191 ? 28.258 19.515 -37.118 1.00 94.75 191 LYS A CA 1
ATOM 1453 C C . LYS A 1 191 ? 29.117 19.715 -38.369 1.00 94.75 191 LYS A C 1
ATOM 1455 O O . LYS A 1 191 ? 29.345 20.861 -38.749 1.00 94.75 191 LYS A O 1
ATOM 1460 N N . SER A 1 192 ? 29.544 18.638 -39.034 1.00 91.31 192 SER A N 1
ATOM 1461 C CA . SER A 1 192 ? 30.278 18.730 -40.297 1.00 91.31 192 SER A CA 1
ATOM 1462 C C . SER A 1 192 ? 29.385 19.306 -41.395 1.00 91.31 192 SER A C 1
ATOM 1464 O O . SER A 1 192 ? 28.229 18.905 -41.566 1.00 91.31 192 SER A O 1
ATOM 1466 N N . SER A 1 193 ? 29.931 20.254 -42.155 1.00 90.75 193 SER A N 1
ATOM 1467 C CA . SER A 1 193 ? 29.284 20.851 -43.327 1.00 90.75 193 SER A CA 1
ATOM 1468 C C . SER A 1 193 ? 29.664 20.163 -44.640 1.00 90.75 193 SER A C 1
ATOM 1470 O O . SER A 1 193 ? 29.052 20.445 -45.667 1.00 90.75 193 SER A O 1
ATOM 1472 N N . SER A 1 194 ? 30.651 19.261 -44.632 1.00 89.81 194 SER A N 1
ATOM 1473 C CA . SER A 1 194 ? 31.171 18.595 -45.834 1.00 89.81 194 SER A CA 1
ATOM 1474 C C . SER A 1 194 ? 30.809 17.109 -45.899 1.00 89.81 194 SER A C 1
ATOM 1476 O O . SER A 1 194 ? 30.548 16.596 -46.991 1.00 89.81 194 SER A O 1
ATOM 1478 N N . GLN A 1 195 ? 30.707 16.427 -44.755 1.00 92.56 195 GLN A N 1
ATOM 1479 C CA . GLN A 1 195 ? 30.509 14.978 -44.687 1.00 92.56 195 GLN A CA 1
ATOM 1480 C C . GLN A 1 195 ? 29.107 14.600 -44.199 1.00 92.56 195 GLN A C 1
ATOM 1482 O O . GLN A 1 195 ? 28.573 15.170 -43.245 1.00 92.56 195 GLN A O 1
ATOM 1487 N N . ILE A 1 196 ? 28.525 13.585 -44.839 1.00 95.19 196 ILE A N 1
ATOM 1488 C CA . ILE A 1 196 ? 27.365 12.870 -44.297 1.00 95.19 196 ILE A CA 1
ATOM 1489 C C . ILE A 1 196 ? 27.899 11.866 -43.281 1.00 95.19 196 ILE A C 1
ATOM 1491 O O . ILE A 1 196 ? 28.829 11.115 -43.580 1.00 95.19 196 ILE A O 1
ATOM 1495 N N . LEU A 1 197 ? 27.304 11.832 -42.093 1.00 95.88 197 LEU A N 1
ATOM 1496 C CA . LEU A 1 197 ? 27.657 10.856 -41.070 1.00 95.88 197 LEU A CA 1
ATOM 1497 C C . LEU A 1 197 ? 26.670 9.699 -41.068 1.00 95.88 197 LEU A C 1
ATOM 1499 O O . LEU A 1 197 ? 25.541 9.800 -41.548 1.00 95.88 197 LEU A O 1
ATOM 1503 N N . GLU A 1 198 ? 27.083 8.595 -40.474 1.00 96.25 198 GLU A N 1
ATOM 1504 C CA . GLU A 1 198 ? 26.180 7.537 -40.066 1.00 96.25 198 GLU A CA 1
ATOM 1505 C C . GLU A 1 198 ? 26.500 7.078 -38.650 1.00 96.25 198 GLU A C 1
ATOM 1507 O O . GLU A 1 198 ? 27.660 7.057 -38.235 1.00 96.25 198 GLU A O 1
ATOM 1512 N N . TYR A 1 199 ? 25.456 6.726 -37.905 1.00 96.25 199 TYR A N 1
ATOM 1513 C CA . TYR A 1 199 ? 25.562 6.244 -36.538 1.00 96.25 199 TYR A CA 1
ATOM 1514 C C . TYR A 1 199 ? 24.836 4.917 -36.353 1.00 96.25 199 TYR A C 1
ATOM 1516 O O . TYR A 1 199 ? 23.909 4.583 -37.091 1.00 96.25 199 TYR A O 1
ATOM 1524 N N . ARG A 1 200 ? 25.234 4.173 -35.326 1.00 95.44 200 ARG A N 1
ATOM 1525 C CA . ARG A 1 200 ? 24.482 3.033 -34.797 1.00 95.44 200 ARG A CA 1
ATOM 1526 C C . ARG A 1 200 ? 24.751 2.865 -33.311 1.00 95.44 200 ARG A C 1
ATOM 1528 O O . ARG A 1 200 ? 25.798 3.282 -32.817 1.00 95.44 200 ARG A O 1
ATOM 1535 N N . ILE A 1 201 ? 23.831 2.216 -32.608 1.00 93.00 201 ILE A N 1
ATOM 1536 C CA . ILE A 1 201 ? 23.999 1.863 -31.196 1.00 93.00 201 ILE A CA 1
ATOM 1537 C C . ILE A 1 201 ? 24.031 0.338 -31.084 1.00 93.00 201 ILE A C 1
ATOM 1539 O O . ILE A 1 201 ? 23.070 -0.347 -31.436 1.00 93.00 201 ILE A O 1
ATOM 1543 N N . GLY A 1 202 ? 25.152 -0.207 -30.609 1.00 88.94 202 GLY A N 1
ATOM 1544 C CA . GLY A 1 202 ? 25.379 -1.652 -30.576 1.00 88.94 202 GLY A CA 1
ATOM 1545 C C . GLY A 1 202 ? 25.445 -2.265 -31.981 1.00 88.94 202 GLY A C 1
ATOM 1546 O O . GLY A 1 202 ? 26.248 -1.844 -32.810 1.00 88.94 202 GLY A O 1
ATOM 1547 N N . THR A 1 203 ? 24.612 -3.274 -32.244 1.00 87.69 203 THR A N 1
ATOM 1548 C CA . THR A 1 203 ? 24.568 -4.025 -33.515 1.00 87.69 203 THR A CA 1
ATOM 1549 C C . THR A 1 203 ? 23.476 -3.550 -34.476 1.00 87.69 203 THR A C 1
ATOM 1551 O O . THR A 1 203 ? 23.203 -4.219 -35.472 1.00 87.69 203 THR A O 1
ATOM 1554 N N . GLU A 1 204 ? 22.838 -2.411 -34.192 1.00 91.12 204 GLU A N 1
ATOM 1555 C CA . GLU A 1 204 ? 21.814 -1.849 -35.075 1.00 91.12 204 GLU A CA 1
ATOM 1556 C C . GLU A 1 204 ? 22.361 -1.509 -36.475 1.00 91.12 204 GLU A C 1
ATOM 1558 O O . GLU A 1 204 ? 23.558 -1.230 -36.627 1.00 91.12 204 GLU A O 1
ATOM 1563 N N . PRO A 1 205 ? 21.495 -1.491 -37.507 1.00 93.19 205 PRO A N 1
ATOM 1564 C CA . PRO A 1 205 ? 21.851 -0.947 -38.812 1.00 93.19 205 PRO A CA 1
ATOM 1565 C C . PRO A 1 205 ? 22.336 0.503 -38.709 1.00 93.19 205 PRO A C 1
ATOM 1567 O O . PRO A 1 205 ? 21.861 1.274 -37.873 1.00 93.19 205 PRO A O 1
ATOM 1570 N N . TRP A 1 206 ? 23.259 0.880 -39.593 1.00 95.06 206 TRP A N 1
ATOM 1571 C CA . TRP A 1 206 ? 23.728 2.258 -39.708 1.00 95.06 206 TRP A CA 1
ATOM 1572 C C . TRP A 1 206 ? 22.596 3.185 -40.169 1.00 95.06 206 TRP A C 1
ATOM 1574 O O . TRP A 1 206 ? 21.889 2.894 -41.133 1.00 95.06 206 TRP A O 1
ATOM 1584 N N . LYS A 1 207 ? 22.435 4.314 -39.478 1.00 95.88 207 LYS A N 1
ATOM 1585 C CA . LYS A 1 207 ? 21.451 5.365 -39.758 1.00 95.88 207 LYS A CA 1
ATOM 1586 C C . LYS A 1 207 ? 22.192 6.627 -40.185 1.00 95.88 207 LYS A C 1
ATOM 1588 O O . LYS A 1 207 ? 23.119 7.049 -39.501 1.00 95.88 207 LYS A O 1
ATOM 1593 N N . SER A 1 208 ? 21.809 7.230 -41.308 1.00 95.31 208 SER A N 1
ATOM 1594 C CA . SER A 1 208 ? 22.488 8.424 -41.833 1.00 95.31 208 SER A CA 1
ATOM 1595 C C . SER A 1 208 ? 22.037 9.714 -41.132 1.00 95.31 208 SER A C 1
ATOM 1597 O O . SER A 1 208 ? 20.872 9.857 -40.771 1.00 95.31 208 SER A O 1
ATOM 1599 N N . ILE A 1 209 ? 22.962 10.663 -40.989 1.00 96.56 209 ILE A N 1
ATOM 1600 C CA . ILE A 1 209 ? 22.737 12.035 -40.525 1.00 96.56 209 ILE A CA 1
ATOM 1601 C C . ILE A 1 209 ? 23.341 12.964 -41.578 1.00 96.56 209 ILE A C 1
ATOM 1603 O O . ILE A 1 209 ? 24.554 12.953 -41.805 1.00 96.56 209 ILE A O 1
ATOM 1607 N N . ASP A 1 210 ? 22.498 13.753 -42.241 1.00 95.75 210 ASP A N 1
ATOM 1608 C CA . ASP A 1 210 ? 22.958 14.704 -43.256 1.00 95.75 210 ASP A CA 1
ATOM 1609 C C . ASP A 1 210 ? 23.810 15.829 -42.632 1.00 95.75 210 ASP A C 1
ATOM 1611 O O . ASP A 1 210 ? 23.885 15.991 -41.411 1.00 95.75 210 ASP A O 1
ATOM 1615 N N . ARG A 1 211 ? 24.497 16.585 -43.482 1.00 94.62 211 ARG A N 1
ATOM 1616 C CA . ARG A 1 211 ? 25.418 17.670 -43.123 1.00 94.62 211 ARG A CA 1
ATOM 1617 C C . ARG A 1 211 ? 24.712 18.743 -42.305 1.00 94.62 211 ARG A C 1
ATOM 1619 O O . ARG A 1 211 ? 23.631 19.195 -42.679 1.00 94.62 211 ARG A O 1
ATOM 1626 N N . SER A 1 212 ? 25.340 19.183 -41.218 1.00 94.56 212 SER A N 1
ATOM 1627 C CA . SER A 1 212 ? 24.815 20.253 -40.354 1.00 94.56 212 SER A CA 1
ATOM 1628 C C . SER A 1 212 ? 23.375 20.003 -39.864 1.00 94.56 212 SER A C 1
ATOM 1630 O O . SER A 1 212 ? 22.591 20.944 -39.713 1.00 94.56 212 SER A O 1
ATOM 1632 N N . LYS A 1 213 ? 22.994 18.734 -39.654 1.00 97.06 213 LYS A N 1
ATOM 1633 C CA . LYS A 1 213 ? 21.663 18.335 -39.172 1.00 97.06 213 LYS A CA 1
ATOM 1634 C C . LYS A 1 213 ? 21.722 17.621 -37.829 1.00 97.06 213 LYS A C 1
ATOM 1636 O O . LYS A 1 213 ? 22.681 16.921 -37.505 1.00 97.06 213 LYS A O 1
ATOM 1641 N N . THR A 1 214 ? 20.621 17.753 -37.098 1.00 97.00 214 THR A N 1
ATOM 1642 C CA . THR A 1 214 ? 20.323 17.008 -35.876 1.00 97.00 214 THR A CA 1
ATOM 1643 C C . THR A 1 214 ? 19.192 16.030 -36.150 1.00 97.00 214 THR A C 1
ATOM 1645 O O . THR A 1 214 ? 18.182 16.391 -36.755 1.00 97.00 214 THR A O 1
ATOM 1648 N N . VAL A 1 215 ? 19.362 14.792 -35.700 1.00 97.00 215 VAL A N 1
ATOM 1649 C CA . VAL A 1 215 ? 18.285 13.805 -35.610 1.00 97.00 215 VAL A CA 1
ATOM 1650 C C . VAL A 1 215 ? 17.780 13.761 -34.173 1.00 97.00 215 VAL A C 1
ATOM 1652 O O . VAL A 1 215 ? 18.584 13.798 -33.246 1.00 97.00 215 VAL A O 1
ATOM 1655 N N . TYR A 1 216 ? 16.462 13.685 -34.003 1.00 95.88 216 TYR A N 1
ATOM 1656 C CA . TYR A 1 216 ? 15.777 13.586 -32.709 1.00 95.88 216 TYR A CA 1
ATOM 1657 C C . TYR A 1 216 ? 15.033 12.250 -32.601 1.00 95.88 216 TYR A C 1
ATOM 1659 O O . TYR A 1 216 ? 14.835 11.566 -33.607 1.00 95.88 216 TYR A O 1
ATOM 1667 N N . GLY A 1 217 ? 14.604 11.887 -31.391 1.00 93.88 217 GLY A N 1
ATOM 1668 C CA . GLY A 1 217 ? 13.937 10.605 -31.135 1.00 93.88 217 GLY A CA 1
ATOM 1669 C C . GLY A 1 217 ? 14.899 9.416 -31.158 1.00 93.88 217 GLY A C 1
ATOM 1670 O O . GLY A 1 217 ? 14.494 8.286 -31.420 1.00 93.88 217 GLY A O 1
ATOM 1671 N N . VAL A 1 218 ? 16.188 9.665 -30.921 1.00 94.50 218 VAL A N 1
ATOM 1672 C CA . VAL A 1 218 ? 17.199 8.621 -30.787 1.00 94.50 218 VAL A CA 1
ATOM 1673 C C . VAL A 1 218 ? 17.029 7.941 -29.432 1.00 94.50 218 VAL A C 1
ATOM 1675 O O . VAL A 1 218 ? 17.238 8.546 -28.382 1.00 94.50 218 VAL A O 1
ATOM 1678 N N . GLU A 1 219 ? 16.682 6.657 -29.453 1.00 93.56 219 GLU A N 1
ATOM 1679 C CA . GLU A 1 219 ? 16.605 5.838 -28.246 1.00 93.56 219 GLU A CA 1
ATOM 1680 C C . GLU A 1 219 ? 18.003 5.392 -27.803 1.00 93.56 219 GLU A C 1
ATOM 1682 O O . GLU A 1 219 ? 18.580 4.430 -28.317 1.00 93.56 219 GLU A O 1
ATOM 1687 N N . PHE A 1 220 ? 18.563 6.095 -26.821 1.00 94.31 220 PHE A N 1
ATOM 1688 C CA . PHE A 1 220 ? 19.830 5.700 -26.217 1.00 94.31 220 PHE A CA 1
ATOM 1689 C C . PHE A 1 220 ? 19.651 4.506 -25.275 1.00 94.31 220 PHE A C 1
ATOM 1691 O O . PHE A 1 220 ? 18.780 4.481 -24.405 1.00 94.31 220 PHE A O 1
ATOM 1698 N N . LYS A 1 221 ? 20.547 3.527 -25.409 1.00 92.44 221 LYS A N 1
ATOM 1699 C CA . LYS A 1 221 ? 20.665 2.358 -24.530 1.00 92.44 221 LYS A CA 1
ATOM 1700 C C . LYS A 1 221 ? 22.115 2.151 -24.121 1.00 92.44 221 LYS A C 1
ATOM 1702 O O . LYS A 1 221 ? 23.030 2.618 -24.795 1.00 92.44 221 LYS A O 1
ATOM 1707 N N . ALA A 1 222 ? 22.309 1.431 -23.019 1.00 93.31 222 ALA A N 1
ATOM 1708 C CA . ALA A 1 222 ? 23.638 1.074 -22.545 1.00 93.31 222 ALA A CA 1
ATOM 1709 C C . ALA A 1 222 ? 24.397 0.300 -23.633 1.00 93.31 222 ALA A C 1
ATOM 1711 O O . ALA A 1 222 ? 23.845 -0.617 -24.246 1.00 93.31 222 ALA A O 1
ATOM 1712 N N . GLY A 1 223 ? 25.654 0.668 -23.869 1.00 91.75 223 GLY A N 1
ATOM 1713 C CA . GLY A 1 223 ? 26.473 0.081 -24.926 1.00 91.75 223 GLY A CA 1
ATOM 1714 C C . GLY A 1 223 ? 27.291 1.125 -25.673 1.00 91.75 223 GLY A C 1
ATOM 1715 O O . GLY A 1 223 ? 27.573 2.202 -25.158 1.00 91.75 223 GLY A O 1
ATOM 1716 N N . THR A 1 224 ? 27.700 0.793 -26.894 1.00 94.38 224 THR A N 1
ATOM 1717 C CA . THR A 1 224 ? 28.567 1.657 -27.701 1.00 94.38 224 THR A CA 1
ATOM 1718 C C . THR A 1 224 ? 27.762 2.372 -28.779 1.00 94.38 224 THR A C 1
ATOM 1720 O O . THR A 1 224 ? 27.184 1.725 -29.655 1.00 94.38 224 THR A O 1
ATOM 1723 N N . LEU A 1 225 ? 27.762 3.703 -28.733 1.00 94.94 225 LEU A N 1
ATOM 1724 C CA . LEU A 1 225 ? 27.390 4.560 -29.853 1.00 94.94 225 LEU A CA 1
ATOM 1725 C C . LEU A 1 225 ? 28.580 4.628 -30.810 1.00 94.94 225 LEU A C 1
ATOM 1727 O O . LEU A 1 225 ? 29.671 5.038 -30.423 1.00 94.94 225 LEU A O 1
ATOM 1731 N N . GLN A 1 226 ? 28.371 4.206 -32.049 1.00 95.56 226 GLN A N 1
ATOM 1732 C CA . GLN A 1 226 ? 29.381 4.199 -33.097 1.00 95.56 226 GLN A CA 1
ATOM 1733 C C . GLN A 1 226 ? 28.995 5.188 -34.183 1.00 95.56 226 GLN A C 1
ATOM 1735 O O . GLN A 1 226 ? 27.849 5.181 -34.622 1.00 95.56 226 GLN A O 1
ATOM 1740 N N . ILE A 1 227 ? 29.942 6.021 -34.610 1.00 95.94 227 ILE A N 1
ATOM 1741 C CA . ILE A 1 227 ? 29.731 7.065 -35.618 1.00 95.94 227 ILE A CA 1
ATOM 1742 C C . ILE A 1 227 ? 30.908 7.054 -36.594 1.00 95.94 227 ILE A C 1
ATOM 1744 O O . ILE A 1 227 ? 32.053 6.890 -36.177 1.00 95.94 227 ILE A O 1
ATOM 1748 N N . ARG A 1 228 ? 30.640 7.213 -37.889 1.00 95.44 228 ARG A N 1
ATOM 1749 C CA . ARG A 1 228 ? 31.663 7.346 -38.942 1.00 95.44 228 ARG A CA 1
ATOM 1750 C C . ARG A 1 228 ? 31.160 8.244 -40.074 1.00 95.44 228 ARG A C 1
ATOM 1752 O O . ARG A 1 228 ? 29.951 8.451 -40.191 1.00 95.44 228 ARG A O 1
ATOM 1759 N N . ALA A 1 229 ? 32.058 8.752 -40.915 1.00 95.25 229 ALA A N 1
ATOM 1760 C CA . ALA A 1 229 ? 31.654 9.340 -42.189 1.00 95.25 229 ALA A CA 1
ATOM 1761 C C . ALA A 1 229 ? 31.137 8.235 -43.116 1.00 95.25 229 ALA A C 1
ATOM 1763 O O . ALA A 1 229 ? 31.748 7.166 -43.234 1.00 95.25 229 ALA A O 1
ATOM 1764 N N . LYS A 1 230 ? 29.997 8.494 -43.757 1.00 95.06 230 LYS A N 1
ATOM 1765 C CA . LYS A 1 230 ? 29.383 7.587 -44.722 1.00 95.06 230 LYS A CA 1
ATOM 1766 C C . LYS A 1 230 ? 30.222 7.569 -46.001 1.00 95.06 230 LYS A C 1
ATOM 1768 O O . LYS A 1 230 ? 30.559 8.629 -46.516 1.00 95.06 230 LYS A O 1
ATOM 1773 N N . GLY A 1 231 ? 30.522 6.375 -46.511 1.00 92.94 231 GLY A N 1
ATOM 1774 C CA . GLY A 1 231 ? 31.214 6.211 -47.793 1.00 92.94 231 GLY A CA 1
ATOM 1775 C C . GLY A 1 231 ? 30.426 6.794 -48.972 1.00 92.94 231 GLY A C 1
ATOM 1776 O O . GLY A 1 231 ? 29.222 7.044 -48.871 1.00 92.94 231 GLY A O 1
ATOM 1777 N N . THR A 1 232 ? 31.103 6.981 -50.100 1.00 91.69 232 THR A N 1
ATOM 1778 C CA . THR A 1 232 ? 30.506 7.484 -51.347 1.00 91.69 232 THR A CA 1
ATOM 1779 C C . THR A 1 232 ? 30.452 6.393 -52.421 1.00 91.69 232 THR A C 1
ATOM 1781 O O . THR A 1 232 ? 30.732 5.220 -52.165 1.00 91.69 232 THR A O 1
ATOM 1784 N N . GLU A 1 233 ? 30.101 6.767 -53.652 1.00 89.88 233 GLU A N 1
ATOM 1785 C CA . GLU A 1 233 ? 30.165 5.874 -54.814 1.00 89.88 233 GLU A CA 1
ATOM 1786 C C . GLU A 1 233 ? 31.586 5.343 -55.077 1.00 89.88 233 GLU A C 1
ATOM 1788 O O . GLU A 1 233 ? 31.724 4.242 -55.602 1.00 89.88 233 GLU A O 1
ATOM 1793 N N . SER A 1 234 ? 32.636 6.061 -54.655 1.00 88.94 234 SER A N 1
ATOM 1794 C CA . SER A 1 234 ? 34.044 5.702 -54.896 1.00 88.94 234 SER A CA 1
ATOM 1795 C C . SER A 1 234 ? 34.891 5.498 -53.629 1.00 88.94 234 SER A C 1
ATOM 1797 O O . SER A 1 234 ? 36.066 5.128 -53.732 1.00 88.94 234 SER A O 1
ATOM 1799 N N . THR A 1 235 ? 34.321 5.690 -52.433 1.00 93.81 235 THR A N 1
ATOM 1800 C CA . THR A 1 235 ? 35.048 5.607 -51.153 1.00 93.81 235 THR A CA 1
ATOM 1801 C C . THR A 1 235 ? 34.354 4.708 -50.134 1.00 93.81 235 THR A C 1
ATOM 1803 O O . THR A 1 235 ? 33.131 4.695 -49.999 1.00 93.81 235 THR A O 1
ATOM 1806 N N . LEU A 1 236 ? 35.154 3.961 -49.372 1.00 94.81 236 LEU A N 1
ATOM 1807 C CA . LEU A 1 236 ? 34.690 3.242 -48.188 1.00 94.81 236 LEU A CA 1
ATOM 1808 C C . LEU A 1 236 ? 34.403 4.224 -47.033 1.00 94.81 236 LEU A C 1
ATOM 1810 O O . LEU A 1 236 ? 35.029 5.286 -46.968 1.00 94.81 236 LEU A O 1
ATOM 1814 N N . PRO A 1 237 ? 33.508 3.873 -46.089 1.00 95.19 237 PRO A N 1
ATOM 1815 C CA . PRO A 1 237 ? 33.287 4.659 -44.874 1.00 95.19 237 PRO A CA 1
ATOM 1816 C C . PRO A 1 237 ? 34.569 4.859 -44.055 1.00 95.19 237 PRO A C 1
ATOM 1818 O O . PRO A 1 237 ? 35.454 4.001 -44.069 1.00 95.19 237 PRO A O 1
ATOM 1821 N N . SER A 1 238 ? 34.641 5.949 -43.287 1.00 95.19 238 SER A N 1
ATOM 1822 C CA . SER A 1 238 ? 35.810 6.244 -42.448 1.00 95.19 238 SER A CA 1
ATOM 1823 C C . SER A 1 238 ? 35.964 5.256 -41.283 1.00 95.19 238 SER A C 1
ATOM 1825 O O . SER A 1 238 ? 35.079 4.444 -40.983 1.00 95.19 238 SER A O 1
ATOM 1827 N N . SER A 1 239 ? 37.067 5.390 -40.542 1.00 93.25 239 SER A N 1
ATOM 1828 C CA . SER A 1 239 ? 37.192 4.790 -39.212 1.00 93.25 239 SER A CA 1
ATOM 1829 C C . SER A 1 239 ? 36.067 5.257 -38.274 1.00 93.25 239 SER A C 1
ATOM 1831 O O . SER A 1 239 ? 35.487 6.334 -38.442 1.00 93.25 239 SER A O 1
ATOM 1833 N N . VAL A 1 240 ? 35.737 4.408 -37.299 1.00 94.75 240 VAL A N 1
ATOM 1834 C CA . VAL A 1 240 ? 34.626 4.608 -36.360 1.00 94.75 240 VAL A CA 1
ATOM 1835 C C . VAL A 1 240 ? 35.100 5.342 -35.108 1.00 94.75 240 VAL A C 1
ATOM 1837 O O . VAL A 1 240 ? 36.041 4.898 -34.452 1.00 94.75 240 VAL A O 1
ATOM 1840 N N . ILE A 1 241 ? 34.381 6.391 -34.711 1.00 93.94 241 ILE A N 1
ATOM 1841 C CA . ILE A 1 241 ? 34.405 6.926 -33.347 1.00 93.94 241 ILE A CA 1
ATOM 1842 C C . ILE A 1 241 ? 33.419 6.129 -32.498 1.00 93.94 241 ILE A C 1
ATOM 1844 O O . ILE A 1 241 ? 32.274 5.914 -32.892 1.00 93.94 241 ILE A O 1
ATOM 1848 N N . SER A 1 242 ? 33.871 5.693 -31.323 1.00 93.06 242 SER A N 1
ATOM 1849 C CA . SER A 1 242 ? 33.057 4.952 -30.361 1.00 93.06 242 SER A CA 1
ATOM 1850 C C . SER A 1 242 ? 32.910 5.745 -29.068 1.00 93.06 242 SER A C 1
ATOM 1852 O O . SER A 1 242 ? 33.905 6.143 -28.467 1.00 93.06 242 SER A O 1
ATOM 1854 N N . VAL A 1 243 ? 31.669 5.934 -28.629 1.00 92.38 243 VAL A N 1
ATOM 1855 C CA . VAL A 1 243 ? 31.320 6.543 -27.345 1.00 92.38 243 VAL A CA 1
ATOM 1856 C C . VAL A 1 243 ? 30.592 5.506 -26.501 1.00 92.38 243 VAL A C 1
ATOM 1858 O O . VAL A 1 243 ? 29.634 4.879 -26.953 1.00 92.38 243 VAL A O 1
ATOM 1861 N N . THR A 1 244 ? 31.051 5.305 -25.269 1.00 93.81 244 THR A N 1
ATOM 1862 C CA . THR A 1 244 ? 30.415 4.370 -24.337 1.00 93.81 244 THR A CA 1
ATOM 1863 C C . THR A 1 244 ? 29.276 5.062 -23.602 1.00 93.81 244 THR A C 1
ATOM 1865 O O . THR A 1 244 ? 29.508 5.923 -22.757 1.00 93.81 244 THR A O 1
ATOM 1868 N N . ILE A 1 245 ? 28.049 4.625 -23.871 1.00 94.00 245 ILE A N 1
ATOM 1869 C CA . ILE A 1 245 ? 26.865 4.987 -23.099 1.00 94.00 245 ILE A CA 1
ATOM 1870 C C . ILE A 1 245 ? 26.816 4.077 -21.873 1.00 94.00 245 ILE A C 1
ATOM 1872 O O . ILE A 1 245 ? 26.622 2.860 -21.982 1.00 94.00 245 ILE A O 1
ATOM 1876 N N . LYS A 1 246 ? 27.037 4.667 -20.696 1.00 92.81 246 LYS A N 1
ATOM 1877 C CA . LYS A 1 246 ? 27.054 3.934 -19.425 1.00 92.81 246 LYS A CA 1
ATOM 1878 C C . LYS A 1 246 ? 25.687 3.308 -19.146 1.00 92.81 246 LYS A C 1
ATOM 1880 O O . LYS A 1 246 ? 24.649 3.841 -19.534 1.00 92.81 246 LYS A O 1
ATOM 1885 N N . ALA A 1 247 ? 25.693 2.175 -18.444 1.00 93.06 247 ALA A N 1
ATOM 1886 C CA . ALA A 1 247 ? 24.469 1.592 -17.911 1.00 93.06 247 ALA A CA 1
ATOM 1887 C C . ALA A 1 247 ? 23.761 2.572 -16.962 1.00 93.06 247 ALA A C 1
ATOM 1889 O O . ALA A 1 247 ? 24.396 3.457 -16.383 1.00 93.06 247 ALA A O 1
ATOM 1890 N N . LYS A 1 248 ? 22.445 2.393 -16.797 1.00 95.88 248 LYS A N 1
ATOM 1891 C CA . LYS A 1 248 ? 21.651 3.184 -15.850 1.00 95.88 248 LYS A CA 1
ATOM 1892 C C . LYS A 1 248 ? 22.281 3.109 -14.457 1.00 95.88 248 LYS A C 1
ATOM 1894 O O . LYS A 1 248 ? 22.629 2.023 -13.995 1.00 95.88 248 LYS A O 1
ATOM 1899 N N . ALA A 1 249 ? 22.403 4.255 -13.791 1.00 95.06 249 ALA A N 1
ATOM 1900 C CA . ALA A 1 249 ? 22.821 4.295 -12.394 1.00 95.06 249 ALA A CA 1
ATOM 1901 C C . ALA A 1 249 ? 21.797 3.579 -11.493 1.00 95.06 249 ALA A C 1
ATOM 1903 O O . ALA A 1 249 ? 20.630 3.426 -11.868 1.00 95.06 249 ALA A O 1
ATOM 1904 N N . SER A 1 250 ? 22.219 3.164 -10.297 1.00 96.44 250 SER A N 1
ATOM 1905 C CA . SER A 1 250 ? 21.323 2.589 -9.287 1.00 96.44 250 SER A CA 1
ATOM 1906 C C . SER A 1 250 ? 20.175 3.535 -8.935 1.00 96.44 250 SER A C 1
ATOM 1908 O O . SER A 1 250 ? 20.308 4.756 -9.041 1.00 96.44 250 SER A O 1
ATOM 1910 N N . ALA A 1 251 ? 19.055 2.965 -8.490 1.00 97.19 251 ALA A N 1
ATOM 1911 C CA . ALA A 1 251 ? 17.906 3.747 -8.060 1.00 97.19 251 ALA A CA 1
ATOM 1912 C C . ALA A 1 251 ? 18.268 4.630 -6.858 1.00 97.19 251 ALA A C 1
ATOM 1914 O O . ALA A 1 251 ? 19.037 4.188 -5.994 1.00 97.19 251 ALA A O 1
ATOM 1915 N N . PRO A 1 252 ? 17.709 5.849 -6.765 1.00 96.75 252 PRO A N 1
ATOM 1916 C CA . PRO A 1 252 ? 17.879 6.654 -5.569 1.00 96.75 252 PRO A CA 1
ATOM 1917 C C . PRO A 1 252 ? 17.271 5.937 -4.353 1.00 96.75 252 PRO A C 1
ATOM 1919 O O . PRO A 1 252 ? 16.477 5.007 -4.485 1.00 96.75 252 PRO A O 1
ATOM 1922 N N . GLN A 1 253 ? 17.691 6.335 -3.156 1.00 96.50 253 GLN A N 1
ATOM 1923 C CA . GLN A 1 253 ? 17.191 5.797 -1.886 1.00 96.50 253 GLN A CA 1
ATOM 1924 C C . GLN A 1 253 ? 16.681 6.955 -1.030 1.00 96.50 253 GLN A C 1
ATOM 1926 O O . GLN A 1 253 ? 17.197 7.217 0.055 1.00 96.50 253 GLN A O 1
ATOM 1931 N N . LEU A 1 254 ? 15.716 7.696 -1.575 1.00 96.25 254 LEU A N 1
ATOM 1932 C CA . LEU A 1 254 ? 15.103 8.828 -0.900 1.00 96.25 254 LEU A CA 1
ATOM 1933 C C . LEU A 1 254 ? 14.229 8.337 0.250 1.00 96.25 254 LEU A C 1
ATOM 1935 O O . LEU A 1 254 ? 13.406 7.431 0.082 1.00 96.25 254 LEU A O 1
ATOM 1939 N N . LYS A 1 255 ? 14.393 8.949 1.420 1.00 96.12 255 LYS A N 1
ATOM 1940 C CA . LYS A 1 255 ? 13.462 8.775 2.538 1.00 96.12 255 LYS A CA 1
ATOM 1941 C C . LYS A 1 255 ? 12.121 9.422 2.214 1.00 96.12 255 LYS A C 1
ATOM 1943 O O . LYS A 1 255 ? 12.049 10.413 1.491 1.00 96.12 255 LYS A O 1
ATOM 1948 N N . TYR A 1 256 ? 11.058 8.881 2.788 1.00 94.81 256 TYR A N 1
ATOM 1949 C CA . TYR A 1 256 ? 9.710 9.409 2.637 1.00 94.81 256 TYR A CA 1
ATOM 1950 C C . TYR A 1 256 ? 8.955 9.330 3.964 1.00 94.81 256 TYR A C 1
ATOM 1952 O O . TYR A 1 256 ? 9.307 8.543 4.845 1.00 94.81 256 TYR A O 1
ATOM 1960 N N . ASP A 1 257 ? 7.939 10.173 4.113 1.00 93.31 257 ASP A N 1
ATOM 1961 C CA . ASP A 1 257 ? 7.016 10.179 5.241 1.00 93.31 257 ASP A CA 1
ATOM 1962 C C . ASP A 1 257 ? 5.630 9.776 4.731 1.00 93.31 257 ASP A C 1
ATOM 1964 O O . ASP A 1 257 ? 4.950 10.556 4.065 1.00 93.31 257 ASP A O 1
ATOM 1968 N N . ASP A 1 258 ? 5.226 8.539 5.032 1.00 93.88 258 ASP A N 1
ATOM 1969 C CA . ASP A 1 258 ? 3.938 7.978 4.601 1.00 93.88 258 ASP A CA 1
ATOM 1970 C C . ASP A 1 258 ? 2.734 8.636 5.291 1.00 93.88 258 ASP A C 1
ATOM 1972 O O . ASP A 1 258 ? 1.611 8.529 4.822 1.00 93.88 258 ASP A O 1
ATOM 1976 N N . THR A 1 259 ? 2.947 9.333 6.411 1.00 92.62 259 THR A N 1
ATOM 1977 C CA . THR A 1 259 ? 1.872 10.049 7.110 1.00 92.62 259 THR A CA 1
ATOM 1978 C C . THR A 1 259 ? 1.650 11.433 6.515 1.00 92.62 259 THR A C 1
ATOM 1980 O O . THR A 1 259 ? 0.509 11.866 6.367 1.00 92.62 259 THR A O 1
ATOM 1983 N N . LYS A 1 260 ? 2.739 12.138 6.186 1.00 92.19 260 LYS A N 1
ATOM 1984 C CA . LYS A 1 260 ? 2.698 13.488 5.598 1.00 92.19 260 LYS A CA 1
ATOM 1985 C C . LYS A 1 260 ? 2.622 13.484 4.075 1.00 92.19 260 LYS A C 1
ATOM 1987 O O . LYS A 1 260 ? 2.516 14.554 3.489 1.00 92.19 260 LYS A O 1
ATOM 1992 N N . TYR A 1 261 ? 2.724 12.308 3.459 1.00 94.56 261 TYR A N 1
ATOM 1993 C CA . TYR A 1 261 ? 2.792 12.121 2.015 1.00 94.56 261 TYR A CA 1
ATOM 1994 C C . TYR A 1 261 ? 3.901 12.964 1.370 1.00 94.56 261 TYR A C 1
ATOM 1996 O O . TYR A 1 261 ? 3.681 13.710 0.419 1.00 94.56 261 TYR A O 1
ATOM 2004 N N . THR A 1 262 ? 5.118 12.875 1.912 1.00 94.62 262 THR A N 1
ATOM 2005 C CA . THR A 1 262 ? 6.285 13.602 1.386 1.00 94.62 262 THR A CA 1
ATOM 2006 C C . THR A 1 262 ? 7.443 12.665 1.087 1.00 94.62 262 THR A C 1
ATOM 2008 O O . THR A 1 262 ? 7.599 11.623 1.718 1.00 94.62 262 THR A O 1
ATOM 2011 N N . ILE A 1 263 ? 8.273 13.038 0.116 1.00 95.94 263 ILE A N 1
ATOM 2012 C CA . ILE A 1 263 ? 9.527 12.359 -0.227 1.00 95.94 263 ILE A CA 1
ATOM 2013 C C . ILE A 1 263 ? 10.629 13.403 -0.075 1.00 95.94 263 ILE A C 1
ATOM 2015 O O . ILE A 1 263 ? 10.467 14.531 -0.539 1.00 95.94 263 ILE A O 1
ATOM 2019 N N . GLU A 1 264 ? 11.736 13.067 0.583 1.00 94.69 264 GLU A N 1
ATOM 2020 C CA . GLU A 1 264 ? 12.834 14.016 0.766 1.00 94.69 264 GLU A CA 1
ATOM 2021 C C . GLU A 1 264 ? 13.327 14.547 -0.593 1.00 94.69 264 GLU A C 1
ATOM 2023 O O . GLU A 1 264 ? 13.374 13.812 -1.579 1.00 94.69 264 GLU A O 1
ATOM 2028 N N . LYS A 1 265 ? 13.686 15.837 -0.648 1.00 94.56 265 LYS A N 1
ATOM 2029 C CA . LYS A 1 265 ? 14.118 16.590 -1.850 1.00 94.56 265 LYS A CA 1
ATOM 2030 C C . LYS A 1 265 ? 13.059 16.799 -2.938 1.00 94.56 265 LYS A C 1
ATOM 2032 O O . LYS A 1 265 ? 13.169 17.766 -3.688 1.00 94.56 265 LYS A O 1
ATOM 2037 N N . ILE A 1 266 ? 12.045 15.944 -3.043 1.00 96.06 266 ILE A N 1
ATOM 2038 C CA . ILE A 1 266 ? 10.977 16.122 -4.029 1.00 96.06 266 ILE A CA 1
ATOM 2039 C C . ILE A 1 266 ? 10.055 17.268 -3.596 1.00 96.06 266 ILE A C 1
ATOM 2041 O O . ILE A 1 266 ? 9.670 17.372 -2.435 1.00 96.06 266 ILE A O 1
ATOM 2045 N N . GLY A 1 267 ? 9.741 18.160 -4.533 1.00 93.62 267 GLY A N 1
ATOM 2046 C CA . GLY A 1 267 ? 9.025 19.410 -4.290 1.00 93.62 267 GLY A CA 1
ATOM 2047 C C . GLY A 1 267 ? 9.892 20.554 -3.751 1.00 93.62 267 GLY A C 1
ATOM 2048 O O . GLY A 1 267 ? 9.347 21.602 -3.407 1.00 93.62 267 GLY A O 1
ATOM 2049 N N . SER A 1 268 ? 11.221 20.389 -3.685 1.00 92.62 268 SER A N 1
ATOM 2050 C CA . SER A 1 268 ? 12.165 21.419 -3.221 1.00 92.62 268 SER A CA 1
ATOM 2051 C C . SER A 1 268 ? 13.275 21.714 -4.240 1.00 92.62 268 SER A C 1
ATOM 2053 O O . SER A 1 268 ? 13.447 21.004 -5.229 1.00 92.62 268 SER A O 1
ATOM 2055 N N . SER A 1 269 ? 14.072 22.762 -4.009 1.00 93.56 269 SER A N 1
ATOM 2056 C CA . SER A 1 269 ? 15.205 23.122 -4.881 1.00 93.56 269 SER A CA 1
ATOM 2057 C C . SER A 1 269 ? 16.267 22.019 -4.996 1.00 93.56 269 SER A C 1
ATOM 2059 O O . SER A 1 269 ? 16.913 21.900 -6.037 1.00 93.56 269 SER A O 1
ATOM 2061 N N . GLU A 1 270 ? 16.414 21.168 -3.976 1.00 94.06 270 GLU A N 1
ATOM 2062 C CA . GLU A 1 270 ? 17.320 20.010 -3.995 1.00 94.06 270 GLU A CA 1
ATOM 2063 C C . GLU A 1 270 ? 16.855 18.898 -4.953 1.00 94.06 270 GLU A C 1
ATOM 2065 O O . GLU A 1 270 ? 17.647 18.038 -5.348 1.00 94.06 270 GLU A O 1
ATOM 2070 N N . GLY A 1 271 ? 15.584 18.923 -5.362 1.00 94.44 271 GLY A N 1
ATOM 2071 C CA . GLY A 1 271 ? 14.973 17.970 -6.284 1.00 94.44 271 GLY A CA 1
ATOM 2072 C C . GLY A 1 271 ? 15.368 18.148 -7.753 1.00 94.44 271 GLY A C 1
ATOM 2073 O O . GLY A 1 271 ? 14.940 17.357 -8.586 1.00 94.44 271 GLY A O 1
ATOM 2074 N N . VAL A 1 272 ? 16.179 19.154 -8.108 1.00 94.81 272 VAL A N 1
ATOM 2075 C CA . VAL A 1 272 ? 16.472 19.525 -9.511 1.00 94.81 272 VAL A CA 1
ATOM 2076 C C . VAL A 1 272 ? 17.102 18.404 -10.351 1.00 94.81 272 VAL A C 1
ATOM 2078 O O . VAL A 1 272 ? 16.912 18.369 -11.568 1.00 94.81 272 VAL A O 1
ATOM 2081 N N . SER A 1 273 ? 17.841 17.487 -9.724 1.00 95.38 273 SER A N 1
ATOM 2082 C CA . SER A 1 273 ? 18.478 16.340 -10.393 1.00 95.38 273 SER A CA 1
ATOM 2083 C C . SER A 1 273 ? 17.568 15.114 -10.500 1.00 95.38 273 SER A C 1
ATOM 2085 O O . SER A 1 273 ? 17.957 14.114 -11.102 1.00 95.38 273 SER A O 1
ATOM 2087 N N . TYR A 1 274 ? 16.376 15.175 -9.913 1.00 97.00 274 TYR A N 1
ATOM 2088 C CA . TYR A 1 274 ? 15.415 14.084 -9.885 1.00 97.00 274 TYR A CA 1
ATOM 2089 C C . TYR A 1 274 ? 14.241 14.382 -10.808 1.00 97.00 274 TYR A C 1
ATOM 2091 O O . TYR A 1 274 ? 13.948 15.529 -11.143 1.00 97.00 274 TYR A O 1
ATOM 2099 N N . GLU A 1 275 ? 13.539 13.325 -11.175 1.00 97.25 275 GLU A N 1
ATOM 2100 C CA . GLU A 1 275 ? 12.198 13.383 -11.732 1.00 97.25 275 GLU A CA 1
ATOM 2101 C C . GLU A 1 275 ? 11.358 12.268 -11.113 1.00 97.25 275 GLU A C 1
ATOM 2103 O O . GLU A 1 275 ? 11.886 11.242 -10.666 1.00 97.25 275 GLU A O 1
ATOM 2108 N N . TYR A 1 276 ? 10.049 12.481 -11.059 1.00 97.31 276 TYR A N 1
ATOM 2109 C CA . TYR A 1 276 ? 9.112 11.515 -10.508 1.00 97.31 276 TYR A CA 1
ATOM 2110 C C . TYR A 1 276 ? 7.893 11.331 -11.407 1.00 97.31 276 TYR A C 1
ATOM 2112 O O . TYR A 1 276 ? 7.525 12.220 -12.166 1.00 97.31 276 TYR A O 1
ATOM 2120 N N . SER A 1 277 ? 7.260 10.168 -11.311 1.00 97.06 277 SER A N 1
ATOM 2121 C CA . SER A 1 277 ? 5.999 9.846 -11.976 1.00 97.06 277 SER A CA 1
ATOM 2122 C C . SER A 1 277 ? 5.013 9.329 -10.937 1.00 97.06 277 SER A C 1
ATOM 2124 O O . SER A 1 277 ? 5.365 8.501 -10.095 1.00 97.06 277 SER A O 1
ATOM 2126 N N . ILE A 1 278 ? 3.780 9.829 -10.989 1.00 96.69 278 ILE A N 1
ATOM 2127 C CA . ILE A 1 278 ? 2.689 9.413 -10.106 1.00 96.69 278 ILE A CA 1
ATOM 2128 C C . ILE A 1 278 ? 1.783 8.467 -10.893 1.00 96.69 278 ILE A C 1
ATOM 2130 O O . ILE A 1 278 ? 1.322 8.813 -11.979 1.00 96.69 278 ILE A O 1
ATOM 2134 N N . ASN A 1 279 ? 1.527 7.275 -10.351 1.00 95.75 279 ASN A N 1
ATOM 2135 C CA . ASN A 1 279 ? 0.613 6.269 -10.905 1.00 95.75 279 ASN A CA 1
ATOM 2136 C C . ASN A 1 279 ? 0.884 5.915 -12.385 1.00 95.75 279 ASN A C 1
ATOM 2138 O O . ASN A 1 279 ? -0.040 5.598 -13.131 1.00 95.75 279 ASN A O 1
ATOM 2142 N N . GLY A 1 280 ? 2.149 5.971 -12.818 1.00 92.38 280 GLY A N 1
ATOM 2143 C CA . GLY A 1 280 ? 2.551 5.688 -14.202 1.00 92.38 280 GLY A CA 1
ATOM 2144 C C . GLY A 1 280 ? 2.272 6.818 -15.200 1.00 92.38 280 GLY A C 1
ATOM 2145 O O . GLY A 1 280 ? 2.325 6.584 -16.405 1.00 92.38 280 GLY A O 1
ATOM 2146 N N . GLY A 1 281 ? 1.969 8.030 -14.724 1.00 94.25 281 GLY A N 1
ATOM 2147 C CA . GLY A 1 281 ? 1.826 9.221 -15.560 1.00 94.25 281 GLY A CA 1
ATOM 2148 C C . GLY A 1 281 ? 3.156 9.764 -16.099 1.00 94.25 281 GLY A C 1
ATOM 2149 O O . GLY A 1 281 ? 4.217 9.147 -15.967 1.00 94.25 281 GLY A O 1
ATOM 2150 N N . SER A 1 282 ? 3.107 10.956 -16.695 1.00 95.19 282 SER A N 1
ATOM 2151 C CA . SER A 1 282 ? 4.294 11.655 -17.204 1.00 95.19 282 SER A CA 1
ATOM 2152 C C . SER A 1 282 ? 5.334 11.919 -16.110 1.00 95.19 282 SER A C 1
ATOM 2154 O O . SER A 1 282 ? 4.989 12.116 -14.945 1.00 95.19 282 SER A O 1
ATOM 2156 N N . TRP A 1 283 ? 6.609 11.964 -16.501 1.00 95.69 283 TRP A N 1
ATOM 2157 C CA . TRP A 1 283 ? 7.699 12.369 -15.614 1.00 95.69 283 TRP A CA 1
ATOM 2158 C C . TRP A 1 283 ? 7.634 13.874 -15.335 1.00 95.69 283 TRP A C 1
ATOM 2160 O O . TRP A 1 283 ? 7.499 14.685 -16.252 1.00 95.69 283 TRP A O 1
ATOM 2170 N N . ILE A 1 284 ? 7.718 14.234 -14.059 1.00 95.69 284 ILE A N 1
ATOM 2171 C CA . ILE A 1 284 ? 7.651 15.595 -13.531 1.00 95.69 284 ILE A CA 1
ATOM 2172 C C . ILE A 1 284 ? 8.996 15.917 -12.883 1.00 95.69 284 ILE A C 1
ATOM 2174 O O . ILE A 1 284 ? 9.589 15.074 -12.210 1.00 95.69 284 ILE A O 1
ATOM 2178 N N . SER A 1 285 ? 9.475 17.148 -13.064 1.00 95.50 285 SER A N 1
ATOM 2179 C CA . SER A 1 285 ? 10.723 17.600 -12.449 1.00 95.50 285 SER A CA 1
ATOM 2180 C C . SER A 1 285 ? 10.650 17.511 -10.923 1.00 95.50 285 SER A C 1
ATOM 2182 O O . SER A 1 285 ? 9.684 17.962 -10.310 1.00 95.50 285 SER A O 1
ATOM 2184 N N . GLY A 1 286 ? 11.692 16.973 -10.288 1.00 95.62 286 GLY A N 1
ATOM 2185 C CA . GLY A 1 286 ? 11.729 16.732 -8.846 1.00 95.62 286 GLY A CA 1
ATOM 2186 C C . GLY A 1 286 ? 11.641 17.994 -7.993 1.00 95.62 286 GLY A C 1
ATOM 2187 O O . GLY A 1 286 ? 11.248 17.906 -6.839 1.00 95.62 286 GLY A O 1
ATOM 2188 N N . ASN A 1 287 ? 11.941 19.170 -8.543 1.00 95.31 287 ASN A N 1
ATOM 2189 C CA . ASN A 1 287 ? 11.775 20.454 -7.856 1.00 95.31 287 ASN A CA 1
ATOM 2190 C C . ASN A 1 287 ? 10.384 21.086 -8.023 1.00 95.31 287 ASN A C 1
ATOM 2192 O O . ASN A 1 287 ? 10.121 22.143 -7.450 1.00 95.31 287 ASN A O 1
ATOM 2196 N N . THR A 1 288 ? 9.496 20.478 -8.810 1.00 94.00 288 THR A N 1
ATOM 2197 C CA . THR A 1 288 ? 8.108 20.922 -8.919 1.00 94.00 288 THR A CA 1
ATOM 2198 C C . THR A 1 288 ? 7.365 20.522 -7.653 1.00 94.00 288 THR A C 1
ATOM 2200 O O . THR A 1 288 ? 7.226 19.332 -7.364 1.00 94.00 288 THR A O 1
ATOM 2203 N N . ASN A 1 289 ? 6.895 21.522 -6.903 1.00 86.06 289 ASN A N 1
ATOM 2204 C CA . ASN A 1 289 ? 6.106 21.304 -5.697 1.00 86.06 289 ASN A CA 1
ATOM 2205 C C . ASN A 1 289 ? 4.840 20.507 -6.032 1.00 86.06 289 ASN A C 1
ATOM 2207 O O . ASN A 1 289 ? 4.071 20.894 -6.911 1.00 86.06 289 ASN A O 1
ATOM 2211 N N . THR A 1 290 ? 4.643 19.405 -5.321 1.00 80.75 290 THR A N 1
ATOM 2212 C CA . THR A 1 290 ? 3.459 18.558 -5.419 1.00 80.75 290 THR A CA 1
ATOM 2213 C C . THR A 1 290 ? 3.083 18.078 -4.027 1.00 80.75 290 THR A C 1
ATOM 2215 O O . THR A 1 290 ? 3.949 17.912 -3.166 1.00 80.75 290 THR A O 1
ATOM 2218 N N . GLN A 1 291 ? 1.792 17.869 -3.802 1.00 82.00 291 GLN A N 1
ATOM 2219 C CA . GLN A 1 291 ? 1.295 17.176 -2.621 1.00 82.00 291 GLN A CA 1
ATOM 2220 C C . GLN A 1 291 ? 0.957 15.756 -3.066 1.00 82.00 291 GLN A C 1
ATOM 2222 O O . GLN A 1 291 ? 0.141 15.579 -3.969 1.00 82.00 291 GLN A O 1
ATOM 2227 N N . PHE A 1 292 ? 1.621 14.757 -2.487 1.00 94.62 292 PHE A N 1
ATOM 2228 C CA . PHE A 1 292 ? 1.202 13.374 -2.682 1.00 94.62 292 PHE A CA 1
ATOM 2229 C C . PHE A 1 292 ? 0.005 13.077 -1.782 1.00 94.62 292 PHE A C 1
ATOM 2231 O O . PHE A 1 292 ? -0.239 13.762 -0.789 1.00 94.62 292 PHE A O 1
ATOM 2238 N N . GLU A 1 293 ? -0.735 12.031 -2.122 1.00 93.94 293 GLU A N 1
ATOM 2239 C CA . GLU A 1 293 ? -1.908 11.608 -1.365 1.00 93.94 293 GLU A CA 1
ATOM 2240 C C . GLU A 1 293 ? -1.843 10.115 -1.041 1.00 93.94 293 GLU A C 1
ATOM 2242 O O . GLU A 1 293 ? -1.147 9.333 -1.703 1.00 93.94 293 GLU A O 1
ATOM 2247 N N . GLY A 1 294 ? -2.616 9.700 -0.035 1.00 93.31 294 GLY A N 1
ATOM 2248 C CA . GLY A 1 294 ? -2.825 8.286 0.258 1.00 93.31 294 GLY A CA 1
ATOM 2249 C C . GLY A 1 294 ? -3.301 7.533 -0.989 1.00 93.31 294 GLY A C 1
ATOM 2250 O O . GLY A 1 294 ? -4.160 8.009 -1.728 1.00 93.31 294 GLY A O 1
ATOM 2251 N N . GLY A 1 295 ? -2.705 6.370 -1.249 1.00 94.06 295 GLY A N 1
ATOM 2252 C CA . GLY A 1 295 ? -2.970 5.545 -2.430 1.00 94.06 295 GLY A CA 1
ATOM 2253 C C . GLY A 1 295 ? -2.061 5.829 -3.632 1.00 94.06 295 GLY A C 1
ATOM 2254 O O . GLY A 1 295 ? -2.080 5.063 -4.594 1.00 94.06 295 GLY A O 1
ATOM 2255 N N . ASN A 1 296 ? -1.247 6.891 -3.612 1.00 96.56 296 ASN A N 1
ATOM 2256 C CA . ASN A 1 296 ? -0.316 7.182 -4.707 1.00 96.56 296 ASN A CA 1
ATOM 2257 C C . ASN A 1 296 ? 0.838 6.164 -4.772 1.00 96.56 296 ASN A C 1
ATOM 2259 O O . ASN A 1 296 ? 1.475 5.853 -3.765 1.00 96.56 296 ASN A O 1
ATOM 2263 N N . VAL A 1 297 ? 1.180 5.720 -5.983 1.00 97.62 297 VAL A N 1
ATOM 2264 C CA . VAL A 1 297 ? 2.433 5.012 -6.281 1.00 97.62 297 VAL A CA 1
ATOM 2265 C C . VAL A 1 297 ? 3.355 5.970 -7.024 1.00 97.62 297 VAL A C 1
ATOM 2267 O O . VAL A 1 297 ? 3.068 6.359 -8.155 1.00 97.62 297 VAL A O 1
ATOM 2270 N N . VAL A 1 298 ? 4.467 6.342 -6.397 1.00 97.56 298 VAL A N 1
ATOM 2271 C CA . VAL A 1 298 ? 5.432 7.299 -6.939 1.00 97.56 298 VAL A CA 1
ATOM 2272 C C . VAL A 1 298 ? 6.705 6.568 -7.351 1.00 97.56 298 VAL A C 1
ATOM 2274 O O . VAL A 1 298 ? 7.335 5.887 -6.541 1.00 97.56 298 VAL A O 1
ATOM 2277 N N . LEU A 1 299 ? 7.086 6.709 -8.617 1.00 98.12 299 LEU A N 1
ATOM 2278 C CA . LEU A 1 299 ? 8.386 6.283 -9.128 1.00 98.12 299 LEU A CA 1
ATOM 2279 C C . LEU A 1 299 ? 9.314 7.490 -9.145 1.00 98.12 299 LEU A C 1
ATOM 2281 O O . LEU A 1 299 ? 8.940 8.521 -9.692 1.00 98.12 299 LEU A O 1
ATOM 2285 N N . VAL A 1 300 ? 10.510 7.373 -8.575 1.00 97.62 300 VAL A N 1
ATOM 2286 C CA . VAL A 1 300 ? 11.509 8.452 -8.545 1.00 97.62 300 VAL A CA 1
ATOM 2287 C C . VAL A 1 300 ? 12.824 7.965 -9.134 1.00 97.62 300 VAL A C 1
ATOM 2289 O O . VAL A 1 300 ? 13.273 6.860 -8.831 1.00 97.62 300 VAL A O 1
ATOM 2292 N N . ARG A 1 301 ? 13.476 8.791 -9.951 1.00 97.94 301 ARG A N 1
ATOM 2293 C CA . ARG A 1 301 ? 14.804 8.500 -10.509 1.00 97.94 301 ARG A CA 1
ATOM 2294 C C . ARG A 1 301 ? 15.631 9.772 -10.674 1.00 97.94 301 ARG A C 1
ATOM 2296 O O . ARG A 1 301 ? 15.094 10.877 -10.638 1.00 97.94 301 ARG A O 1
ATOM 2303 N N . LEU A 1 302 ? 16.940 9.620 -10.859 1.00 96.81 302 LEU A N 1
ATOM 2304 C CA . LEU A 1 302 ? 17.776 10.695 -11.390 1.00 96.81 302 LEU A CA 1
ATOM 2305 C C . LEU A 1 302 ? 17.406 10.901 -12.858 1.00 96.81 302 LEU A C 1
ATOM 2307 O O . LEU A 1 302 ? 17.365 9.931 -13.624 1.00 96.81 302 LEU A O 1
ATOM 2311 N N . LYS A 1 303 ? 17.139 12.152 -13.236 1.00 95.00 303 LYS A N 1
ATOM 2312 C CA . LYS A 1 303 ? 16.819 12.491 -14.624 1.00 95.00 303 LYS A CA 1
ATOM 2313 C C . LYS A 1 303 ? 18.034 12.258 -15.523 1.00 95.00 303 LYS A C 1
ATOM 2315 O O . LYS A 1 303 ? 19.177 12.309 -15.063 1.00 95.00 303 LYS A O 1
ATOM 2320 N N . ALA A 1 304 ? 17.782 12.005 -16.802 1.00 95.56 304 ALA A N 1
ATOM 2321 C CA . ALA A 1 304 ? 18.848 11.885 -17.789 1.00 95.56 304 ALA A CA 1
ATOM 2322 C C . ALA A 1 304 ? 19.676 13.182 -17.876 1.00 95.56 304 ALA A C 1
ATOM 2324 O O . ALA A 1 304 ? 19.155 14.280 -17.666 1.00 95.56 304 ALA A O 1
ATOM 2325 N N . THR A 1 305 ? 20.955 13.055 -18.217 1.00 94.50 305 THR A N 1
ATOM 2326 C CA . THR A 1 305 ? 21.804 14.185 -18.635 1.00 94.50 305 THR A CA 1
ATOM 2327 C C . THR A 1 305 ? 22.200 13.998 -20.096 1.00 94.50 305 THR A C 1
ATOM 2329 O O . THR A 1 305 ? 21.803 13.013 -20.712 1.00 94.50 305 THR A O 1
ATOM 2332 N N . ASP A 1 306 ? 22.993 14.901 -20.672 1.00 93.00 306 ASP A N 1
ATOM 2333 C CA . ASP A 1 306 ? 23.478 14.732 -22.049 1.00 93.00 306 ASP A CA 1
ATOM 2334 C C . ASP A 1 306 ? 24.278 13.432 -22.247 1.00 93.00 306 ASP A C 1
ATOM 2336 O O . ASP A 1 306 ? 24.231 12.844 -23.324 1.00 93.00 306 ASP A O 1
ATOM 2340 N N . GLU A 1 307 ? 24.944 12.941 -21.196 1.00 91.94 307 GLU A N 1
ATOM 2341 C CA . GLU A 1 307 ? 25.857 11.789 -21.258 1.00 91.94 307 GLU A CA 1
ATOM 2342 C C . GLU A 1 307 ? 25.392 10.564 -20.455 1.00 91.94 307 GLU A C 1
ATOM 2344 O O . GLU A 1 307 ? 25.949 9.473 -20.609 1.00 91.94 307 GLU A O 1
ATOM 2349 N N . LEU A 1 308 ? 24.389 10.710 -19.581 1.00 94.62 308 LEU A N 1
ATOM 2350 C CA . LEU A 1 308 ? 23.907 9.630 -18.718 1.00 94.62 308 LEU A CA 1
ATOM 2351 C C . LEU A 1 308 ? 22.435 9.312 -18.967 1.00 94.62 308 LEU A C 1
ATOM 2353 O O . LEU A 1 308 ? 21.574 10.190 -18.964 1.00 94.62 308 LEU A O 1
ATOM 2357 N N . LEU A 1 309 ? 22.152 8.013 -19.093 1.00 96.06 309 LEU A N 1
ATOM 2358 C CA . LEU A 1 309 ? 20.793 7.481 -19.031 1.00 96.06 309 LEU A CA 1
ATOM 2359 C C . LEU A 1 309 ? 20.145 7.831 -17.680 1.00 96.06 309 LEU A C 1
ATOM 2361 O O . LEU A 1 309 ? 20.854 7.899 -16.669 1.00 96.06 309 LEU A O 1
ATOM 2365 N N . PRO A 1 310 ? 18.806 7.968 -17.625 1.00 96.62 310 PRO A N 1
ATOM 2366 C CA . PRO A 1 310 ? 18.123 8.112 -16.346 1.00 96.62 310 PRO A CA 1
ATOM 2367 C C . PRO A 1 310 ? 18.405 6.884 -15.471 1.00 96.62 310 PRO A C 1
ATOM 2369 O O . PRO A 1 310 ? 18.554 5.765 -15.983 1.00 96.62 310 PRO A O 1
ATOM 2372 N N . SER A 1 311 ? 18.497 7.079 -14.154 1.00 97.81 311 SER A N 1
ATOM 2373 C CA . SER A 1 311 ? 18.783 5.969 -13.238 1.00 97.81 311 SER A CA 1
ATOM 2374 C C . SER A 1 311 ? 17.657 4.931 -13.231 1.00 97.81 311 SER A C 1
ATOM 2376 O O . SER A 1 311 ? 16.571 5.139 -13.777 1.00 97.81 311 SER A O 1
ATOM 2378 N N . LEU A 1 312 ? 17.898 3.804 -12.563 1.00 97.50 312 LEU A N 1
ATOM 2379 C CA . LEU A 1 312 ? 16.816 2.927 -12.126 1.00 97.50 312 LEU A CA 1
ATOM 2380 C C . LEU A 1 312 ? 15.850 3.684 -11.197 1.00 97.50 312 LEU A C 1
ATOM 2382 O O . LEU A 1 312 ? 16.166 4.755 -10.669 1.00 97.50 312 LEU A O 1
ATOM 2386 N N . GLU A 1 313 ? 14.662 3.118 -11.023 1.00 97.94 313 GLU A N 1
ATOM 2387 C CA . GLU A 1 313 ? 13.533 3.764 -10.358 1.00 97.94 313 GLU A CA 1
ATOM 2388 C C . GLU A 1 313 ? 13.398 3.266 -8.918 1.00 97.94 313 GLU A C 1
ATOM 2390 O O . GLU A 1 313 ? 13.401 2.062 -8.655 1.00 97.94 313 GLU A O 1
ATOM 2395 N N . GLN A 1 314 ? 13.256 4.195 -7.978 1.00 98.00 314 GLN A N 1
ATOM 2396 C CA . GLN A 1 314 ? 12.778 3.909 -6.635 1.00 98.00 314 GLN A CA 1
ATOM 2397 C C . GLN A 1 314 ? 11.253 3.937 -6.654 1.00 98.00 314 GLN A C 1
ATOM 2399 O O . GLN A 1 314 ? 10.662 4.932 -7.069 1.00 98.00 314 GLN A O 1
ATOM 2404 N N . LYS A 1 315 ? 10.612 2.866 -6.183 1.00 97.94 315 LYS A N 1
ATOM 2405 C CA . LYS A 1 315 ? 9.156 2.801 -6.038 1.00 97.94 315 LYS A CA 1
ATOM 2406 C C . LYS A 1 315 ? 8.761 3.095 -4.594 1.00 97.94 315 LYS A C 1
ATOM 2408 O O . LYS A 1 315 ? 9.150 2.357 -3.694 1.00 97.94 315 LYS A O 1
ATOM 2413 N N . ILE A 1 316 ? 7.964 4.137 -4.392 1.00 97.19 316 ILE A N 1
ATOM 2414 C CA . ILE A 1 316 ? 7.379 4.529 -3.105 1.00 97.19 316 ILE A CA 1
ATOM 2415 C C . ILE A 1 316 ? 5.862 4.391 -3.224 1.00 97.19 316 ILE A C 1
ATOM 2417 O O . ILE A 1 316 ? 5.276 4.732 -4.248 1.00 97.19 316 ILE A O 1
ATOM 2421 N N . THR A 1 317 ? 5.214 3.820 -2.213 1.00 96.62 317 THR A N 1
ATOM 2422 C CA . THR A 1 317 ? 3.754 3.664 -2.177 1.00 96.62 317 THR A CA 1
ATOM 2423 C C . THR A 1 317 ? 3.231 4.336 -0.926 1.00 96.62 317 THR A C 1
ATOM 2425 O O . THR A 1 317 ? 3.626 3.952 0.173 1.00 96.62 317 THR A O 1
ATOM 2428 N N . PHE A 1 318 ? 2.364 5.325 -1.117 1.00 96.06 318 PHE A N 1
ATOM 2429 C CA . PHE A 1 318 ? 1.672 6.001 -0.038 1.00 96.06 318 PHE A CA 1
ATOM 2430 C C . PHE A 1 318 ? 0.392 5.255 0.311 1.00 96.06 318 PHE A C 1
ATOM 2432 O O . PHE A 1 318 ? -0.386 4.895 -0.575 1.00 96.06 318 PHE A O 1
ATOM 2439 N N . THR A 1 319 ? 0.143 5.025 1.593 1.00 94.62 319 THR A N 1
ATOM 2440 C CA . THR A 1 319 ? -1.087 4.371 2.066 1.00 94.62 319 THR A CA 1
ATOM 2441 C C . THR A 1 319 ? -1.998 5.391 2.738 1.00 94.62 319 THR A C 1
ATOM 2443 O O . THR A 1 319 ? -1.510 6.363 3.299 1.00 94.62 319 THR A O 1
ATOM 2446 N N . HIS A 1 320 ? -3.321 5.214 2.707 1.00 93.88 320 HIS A N 1
ATOM 2447 C CA . HIS A 1 320 ? -4.216 6.139 3.413 1.00 93.88 320 HIS A CA 1
ATOM 2448 C C . HIS A 1 320 ? -3.948 6.123 4.922 1.00 93.88 320 HIS A C 1
ATOM 2450 O O . HIS A 1 320 ? -3.708 5.067 5.507 1.00 93.88 320 HIS A O 1
ATOM 2456 N N . ASN A 1 321 ? -3.961 7.296 5.548 1.00 94.31 321 ASN A N 1
ATOM 2457 C CA . ASN A 1 321 ? -3.987 7.418 7.002 1.00 94.31 321 ASN A CA 1
ATOM 2458 C C . ASN A 1 321 ? -5.350 6.971 7.535 1.00 94.31 321 ASN A C 1
ATOM 2460 O O . ASN A 1 321 ? -6.385 7.249 6.924 1.00 94.31 321 ASN A O 1
ATOM 2464 N N . LEU A 1 322 ? -5.347 6.299 8.681 1.00 94.25 322 LEU A N 1
ATOM 2465 C CA . LEU A 1 322 ? -6.566 5.990 9.414 1.00 94.25 322 LEU A CA 1
ATOM 2466 C C . LEU A 1 322 ? -7.242 7.292 9.867 1.00 94.25 322 LEU A C 1
ATOM 2468 O O . LEU A 1 322 ? -6.588 8.150 10.459 1.00 94.25 322 LEU A O 1
ATOM 2472 N N . ASP A 1 323 ? -8.543 7.437 9.617 1.00 93.69 323 ASP A N 1
ATOM 2473 C CA . ASP A 1 323 ? -9.312 8.560 10.155 1.00 93.69 323 ASP A CA 1
ATOM 2474 C C . ASP A 1 323 ? -9.503 8.379 11.667 1.00 93.69 323 ASP A C 1
ATOM 2476 O O . ASP A 1 323 ? -10.048 7.370 12.121 1.00 93.69 323 ASP A O 1
ATOM 2480 N N . LEU A 1 324 ? -9.004 9.344 12.441 1.00 95.38 324 LEU A N 1
ATOM 2481 C CA . LEU A 1 324 ? -9.102 9.377 13.900 1.00 95.38 324 LEU A CA 1
ATOM 2482 C C . LEU A 1 324 ? -10.124 10.411 14.391 1.00 95.38 324 LEU A C 1
ATOM 2484 O O . LEU A 1 324 ? -10.416 10.450 15.585 1.00 95.38 324 LEU A O 1
ATOM 2488 N N . GLY A 1 325 ? -10.655 11.266 13.508 1.00 93.38 325 GLY A N 1
ATOM 2489 C CA . GLY A 1 325 ? -11.460 12.434 13.888 1.00 93.38 325 GLY A CA 1
ATOM 2490 C C . GLY A 1 325 ? -12.811 12.093 14.524 1.00 93.38 325 GLY A C 1
ATOM 2491 O O . GLY A 1 325 ? -13.424 12.926 15.184 1.00 93.38 325 GLY A O 1
ATOM 2492 N N . ASN A 1 326 ? -13.260 10.857 14.349 1.00 93.75 326 ASN A N 1
ATOM 2493 C CA . ASN A 1 326 ? -14.495 10.287 14.877 1.00 93.75 326 ASN A CA 1
ATOM 2494 C C . ASN A 1 326 ? -14.316 9.540 16.211 1.00 93.75 326 ASN A C 1
ATOM 2496 O O . ASN A 1 326 ? -15.312 9.076 16.773 1.00 93.75 326 ASN A O 1
ATOM 2500 N N . VAL A 1 327 ? -13.089 9.416 16.730 1.00 96.19 327 VAL A N 1
ATOM 2501 C CA . VAL A 1 327 ? -12.837 8.817 18.048 1.00 96.19 327 VAL A CA 1
ATOM 2502 C C . VAL A 1 327 ? -13.299 9.778 19.142 1.00 96.19 327 VAL A C 1
ATOM 2504 O O . VAL A 1 327 ? -12.880 10.933 19.194 1.00 96.19 327 VAL A O 1
ATOM 2507 N N . ILE A 1 328 ? -14.150 9.291 20.045 1.00 93.31 328 ILE A N 1
ATOM 2508 C CA . ILE A 1 328 ? -14.744 10.099 21.118 1.00 93.31 328 ILE A CA 1
ATOM 2509 C C . ILE A 1 328 ? -14.206 9.623 22.464 1.00 93.31 328 ILE A C 1
ATOM 2511 O O . ILE A 1 328 ? -14.222 8.431 22.764 1.00 93.31 328 ILE A O 1
ATOM 2515 N N . LEU A 1 329 ? -13.764 10.559 23.304 1.00 94.75 329 LEU A N 1
ATOM 2516 C CA . LEU A 1 329 ? -13.439 10.284 24.701 1.00 94.75 329 LEU A CA 1
ATOM 2517 C C . LEU A 1 329 ? -14.685 10.474 25.572 1.00 94.75 329 LEU A C 1
ATOM 2519 O O . LEU A 1 329 ? -15.099 11.603 25.823 1.00 94.75 329 LEU A O 1
ATOM 2523 N N . ASN A 1 330 ? -15.249 9.380 26.082 1.00 93.62 330 ASN A N 1
ATOM 2524 C CA . ASN A 1 330 ? -16.324 9.418 27.067 1.00 93.62 330 ASN A CA 1
ATOM 2525 C C . ASN A 1 330 ? -15.724 9.413 28.481 1.00 93.62 330 ASN A C 1
ATOM 2527 O O . ASN A 1 330 ? -15.425 8.353 29.043 1.00 93.62 330 ASN A O 1
ATOM 2531 N N . VAL A 1 331 ? -15.525 10.608 29.046 1.00 93.69 331 VAL A N 1
ATOM 2532 C CA . VAL A 1 331 ? -14.848 10.787 30.341 1.00 93.69 331 VAL A CA 1
ATOM 2533 C C . VAL A 1 331 ? -15.602 10.074 31.469 1.00 93.69 331 VAL A C 1
ATOM 2535 O O . VAL A 1 331 ? -15.007 9.275 32.194 1.00 93.69 331 VAL A O 1
ATOM 2538 N N . GLY A 1 332 ? -16.917 10.272 31.575 1.00 91.31 332 GLY A N 1
ATOM 2539 C CA . GLY A 1 332 ? -17.747 9.734 32.654 1.00 91.31 332 GLY A CA 1
ATOM 2540 C C . GLY A 1 332 ? -17.828 8.209 32.703 1.00 91.31 332 GLY A C 1
ATOM 2541 O O . GLY A 1 332 ? -18.013 7.640 33.781 1.00 91.31 332 GLY A O 1
ATOM 2542 N N . LYS A 1 333 ? -17.643 7.538 31.558 1.00 91.12 333 LYS A N 1
ATOM 2543 C CA . LYS A 1 333 ? -17.529 6.071 31.465 1.00 91.12 333 LYS A CA 1
ATOM 2544 C C . LYS A 1 333 ? -16.085 5.566 31.445 1.00 91.12 333 LYS A C 1
ATOM 2546 O O . LYS A 1 333 ? -15.881 4.356 31.462 1.00 91.12 333 LYS A O 1
ATOM 2551 N N . SER A 1 334 ? -15.110 6.471 31.390 1.00 93.56 334 SER A N 1
ATOM 2552 C CA . SER A 1 334 ? -13.686 6.161 31.243 1.00 93.56 334 SER A CA 1
ATOM 2553 C C . SER A 1 334 ? -13.421 5.205 30.078 1.00 93.56 334 SER A C 1
ATOM 2555 O O . SER A 1 334 ? -12.854 4.124 30.228 1.00 93.56 334 SER A O 1
ATOM 2557 N N . GLN A 1 335 ? -13.888 5.593 28.891 1.00 95.44 335 GLN A N 1
ATOM 2558 C CA . GLN A 1 335 ? -13.720 4.802 27.674 1.00 95.44 335 GLN A CA 1
ATOM 2559 C C . GLN A 1 335 ? -13.560 5.683 26.434 1.00 95.44 335 GLN A C 1
ATOM 2561 O O . GLN A 1 335 ? -14.040 6.815 26.387 1.00 95.44 335 GLN A O 1
ATOM 2566 N N . LEU A 1 336 ? -12.925 5.123 25.414 1.00 96.88 336 LEU A N 1
ATOM 2567 C CA . LEU A 1 336 ? -12.930 5.624 24.049 1.00 96.88 336 LEU A CA 1
ATOM 2568 C C . LEU A 1 336 ? -14.035 4.925 23.259 1.00 96.88 336 LEU A C 1
ATOM 2570 O O . LEU A 1 336 ? -14.204 3.711 23.372 1.00 96.88 336 LEU A O 1
ATOM 2574 N N . GLU A 1 337 ? -14.761 5.676 22.446 1.00 96.12 337 GLU A N 1
ATOM 2575 C CA . GLU A 1 337 ? -15.787 5.185 21.526 1.00 96.12 337 GLU A CA 1
ATOM 2576 C C . GLU A 1 337 ? -15.299 5.352 20.076 1.00 96.12 337 GLU A C 1
ATOM 2578 O O . GLU A 1 337 ? -14.433 6.182 19.797 1.00 96.12 337 GLU A O 1
ATOM 2583 N N . ASN A 1 338 ? -15.836 4.543 19.158 1.00 96.75 338 ASN A N 1
ATOM 2584 C CA . ASN A 1 338 ? -15.428 4.460 17.747 1.00 96.75 338 ASN A CA 1
ATOM 2585 C C . ASN A 1 338 ? -13.969 4.026 17.532 1.00 96.75 338 ASN A C 1
ATOM 2587 O O . ASN A 1 338 ? -13.306 4.448 16.587 1.00 96.75 338 ASN A O 1
ATOM 2591 N N . THR A 1 339 ? -13.462 3.149 18.397 1.00 97.56 339 THR A N 1
ATOM 2592 C CA . THR A 1 339 ? -12.099 2.621 18.280 1.00 97.56 339 THR A CA 1
ATOM 2593 C C . THR A 1 339 ? -12.005 1.391 17.370 1.00 97.56 339 THR A C 1
ATOM 2595 O O . THR A 1 339 ? -12.989 0.693 17.116 1.00 97.56 339 THR A O 1
ATOM 2598 N N . SER A 1 340 ? -10.794 1.079 16.900 1.00 97.06 340 SER A N 1
ATOM 2599 C CA . SER A 1 340 ? -10.484 -0.149 16.153 1.00 97.06 340 SER A CA 1
ATOM 2600 C C . SER A 1 340 ? -9.181 -0.785 16.639 1.00 97.06 340 SER A C 1
ATOM 2602 O O . SER A 1 340 ? -8.367 -0.131 17.285 1.00 97.06 340 SER A O 1
ATOM 2604 N N . THR A 1 341 ? -8.934 -2.046 16.281 1.00 97.25 341 THR A N 1
ATOM 2605 C CA . THR A 1 341 ? -7.677 -2.747 16.612 1.00 97.25 341 THR A CA 1
ATOM 2606 C C . THR A 1 341 ? -6.453 -2.219 15.856 1.00 97.25 341 THR A C 1
ATOM 2608 O O . THR A 1 341 ? -5.329 -2.596 16.181 1.00 97.25 341 THR A O 1
ATOM 2611 N N . SER A 1 342 ? -6.659 -1.361 14.851 1.00 96.75 342 SER A N 1
ATOM 2612 C CA . SER A 1 342 ? -5.595 -0.637 14.141 1.00 96.75 342 SER A CA 1
ATOM 2613 C C . SER A 1 342 ? -5.154 0.631 14.876 1.00 96.75 342 SER A C 1
ATOM 2615 O O . SER A 1 342 ? -4.212 1.292 14.441 1.00 96.75 342 SER A O 1
ATOM 2617 N N . MET A 1 343 ? -5.826 0.978 15.976 1.00 98.06 343 MET A N 1
ATOM 2618 C CA . MET A 1 343 ? -5.508 2.123 16.820 1.00 98.06 343 MET A CA 1
ATOM 2619 C C . MET A 1 343 ? -4.803 1.678 18.102 1.00 98.06 343 MET A C 1
ATOM 2621 O O . MET A 1 343 ? -4.973 0.558 18.593 1.00 98.06 343 MET A O 1
ATOM 2625 N N . GLU A 1 344 ? -4.062 2.605 18.682 1.00 98.06 344 GLU A N 1
ATOM 2626 C CA . GLU A 1 344 ? -3.567 2.532 20.050 1.00 98.06 344 GLU A CA 1
ATOM 2627 C C . GLU A 1 344 ? -3.784 3.876 20.746 1.00 98.06 344 GLU A C 1
ATOM 2629 O O . GLU A 1 344 ? -3.924 4.911 20.091 1.00 98.06 344 GLU A O 1
ATOM 2634 N N . TYR A 1 345 ? -3.855 3.853 22.072 1.00 97.81 345 TYR A N 1
ATOM 2635 C CA . TYR A 1 345 ? -4.060 5.037 22.893 1.00 97.81 345 TYR A CA 1
ATOM 2636 C C . TYR A 1 345 ? -2.966 5.176 23.945 1.00 97.81 345 TYR A C 1
ATOM 2638 O O . TYR A 1 345 ? -2.352 4.194 24.363 1.00 97.81 345 TYR A O 1
ATOM 2646 N N . SER A 1 346 ? -2.763 6.403 24.401 1.00 96.94 346 SER A N 1
ATOM 2647 C CA . SER A 1 346 ? -1.902 6.725 25.532 1.00 96.94 346 SER A CA 1
ATOM 2648 C C . SER A 1 346 ? -2.603 7.744 26.428 1.00 96.94 346 SER A C 1
ATOM 2650 O O . SER A 1 346 ? -3.336 8.609 25.945 1.00 96.94 346 SER A O 1
ATOM 2652 N N . ILE A 1 347 ? -2.395 7.606 27.739 1.00 94.81 347 ILE A N 1
ATOM 2653 C CA . ILE A 1 347 ? -2.890 8.531 28.774 1.00 94.81 347 ILE A CA 1
ATOM 2654 C C . ILE A 1 347 ? -1.756 9.314 29.457 1.00 94.81 347 ILE A C 1
ATOM 2656 O O . ILE A 1 347 ? -2.009 10.098 30.370 1.00 94.81 347 ILE A O 1
ATOM 2660 N N . ASP A 1 348 ? -0.511 9.064 29.044 1.00 91.88 348 ASP A N 1
ATOM 2661 C CA . ASP A 1 348 ? 0.717 9.665 29.570 1.00 91.88 348 ASP A CA 1
ATOM 2662 C C . ASP A 1 348 ? 1.578 10.332 28.479 1.00 91.88 348 ASP A C 1
ATOM 2664 O O . ASP A 1 348 ? 2.594 10.950 28.792 1.00 91.88 348 ASP A O 1
ATOM 2668 N N . SER A 1 349 ? 1.168 10.250 27.209 1.00 93.75 349 SER A N 1
ATOM 2669 C CA . SER A 1 349 ? 1.806 10.956 26.099 1.00 93.75 349 SER A CA 1
ATOM 2670 C C . SER A 1 349 ? 1.586 12.466 26.200 1.00 93.75 349 SER A C 1
ATOM 2672 O O . SER A 1 349 ? 0.488 12.951 26.493 1.00 93.75 349 SER A O 1
ATOM 2674 N N . THR A 1 350 ? 2.634 13.228 25.895 1.00 91.56 350 THR A N 1
ATOM 2675 C CA . THR A 1 350 ? 2.594 14.691 25.835 1.00 91.56 350 THR A CA 1
ATOM 2676 C C . THR A 1 350 ? 2.492 15.214 24.405 1.00 91.56 350 THR A C 1
ATOM 2678 O O . THR A 1 350 ? 1.917 16.287 24.195 1.00 91.56 350 THR A O 1
ATOM 2681 N N . ASN A 1 351 ? 2.977 14.457 23.413 1.00 90.62 351 ASN A N 1
ATOM 2682 C CA . ASN A 1 351 ? 3.104 14.915 22.025 1.00 90.62 351 ASN A CA 1
ATOM 2683 C C . ASN A 1 351 ? 2.530 13.960 20.958 1.00 90.62 351 ASN A C 1
ATOM 2685 O O . ASN A 1 351 ? 2.631 14.262 19.772 1.00 90.62 351 ASN A O 1
ATOM 2689 N N . GLY A 1 352 ? 1.925 12.836 21.349 1.00 91.75 352 GLY A N 1
ATOM 2690 C CA . GLY A 1 352 ? 1.372 11.830 20.434 1.00 91.75 352 GLY A CA 1
ATOM 2691 C C . GLY A 1 352 ? 2.396 10.828 19.879 1.00 91.75 352 GLY A C 1
ATOM 2692 O O . GLY A 1 352 ? 2.009 9.875 19.201 1.00 91.75 352 GLY A O 1
ATOM 2693 N N . GLU A 1 353 ? 3.684 10.990 20.188 1.00 91.69 353 GLU A N 1
ATOM 2694 C CA . GLU A 1 353 ? 4.768 10.078 19.795 1.00 91.69 353 GLU A CA 1
ATOM 2695 C C . GLU A 1 353 ? 5.432 9.394 21.008 1.00 91.69 353 GLU A C 1
ATOM 2697 O O . GLU A 1 353 ? 5.879 8.251 20.892 1.00 91.69 353 GLU A O 1
ATOM 2702 N N . ASP A 1 354 ? 5.448 10.056 22.169 1.00 92.88 354 ASP A N 1
ATOM 2703 C CA . ASP A 1 354 ? 5.999 9.591 23.451 1.00 92.88 354 ASP A CA 1
ATOM 2704 C C . ASP A 1 354 ? 4.992 8.802 24.316 1.00 92.88 354 ASP A C 1
ATOM 2706 O O . ASP A 1 354 ? 3.861 8.562 23.905 1.00 92.88 354 ASP A O 1
ATOM 2710 N N . GLY A 1 355 ? 5.402 8.394 25.522 1.00 93.00 355 GLY A N 1
ATOM 2711 C CA . GLY A 1 355 ? 4.542 7.698 26.488 1.00 93.00 355 GLY A CA 1
ATOM 2712 C C . GLY A 1 355 ? 4.386 6.194 26.245 1.00 93.00 355 GLY A C 1
ATOM 2713 O O . GLY A 1 355 ? 5.015 5.605 25.359 1.00 93.00 355 GLY A O 1
ATOM 2714 N N . LEU A 1 356 ? 3.554 5.559 27.070 1.00 95.31 356 LEU A N 1
ATOM 2715 C CA . LEU A 1 356 ? 3.167 4.159 26.927 1.00 95.31 356 LEU A CA 1
ATOM 2716 C C . LEU A 1 356 ? 1.896 4.048 26.083 1.00 95.31 356 LEU A C 1
ATOM 2718 O O . LEU A 1 356 ? 0.888 4.704 26.350 1.00 95.31 356 LEU A O 1
ATOM 2722 N N . TRP A 1 357 ? 1.946 3.173 25.079 1.00 97.56 357 TRP A N 1
ATOM 2723 C CA . TRP A 1 357 ? 0.850 2.956 24.139 1.00 97.56 357 TRP A CA 1
ATOM 2724 C C . TRP A 1 357 ? 0.194 1.602 24.358 1.00 97.56 357 TRP A C 1
ATOM 2726 O O . TRP A 1 357 ? 0.854 0.563 24.418 1.00 97.56 357 TRP A O 1
ATOM 2736 N N . PHE A 1 358 ? -1.128 1.630 24.468 1.00 96.94 358 PHE A N 1
ATOM 2737 C CA . PHE A 1 358 ? -1.970 0.472 24.711 1.00 96.94 358 PHE A CA 1
ATOM 2738 C C . PHE A 1 358 ? -2.884 0.251 23.512 1.00 96.94 358 PHE A C 1
ATOM 2740 O O . PHE A 1 358 ? -3.467 1.186 22.964 1.00 96.94 358 PHE A O 1
ATOM 2747 N N . GLN A 1 359 ? -3.026 -1.002 23.094 1.00 97.56 359 GLN A N 1
ATOM 2748 C CA . GLN A 1 359 ? -3.852 -1.341 21.942 1.00 97.56 359 GLN A CA 1
ATOM 2749 C C . GLN A 1 359 ? -5.339 -1.085 22.225 1.00 97.56 359 GLN A C 1
ATOM 2751 O O . GLN A 1 359 ? -5.864 -1.495 23.261 1.00 97.56 359 GLN A O 1
ATOM 2756 N N . CYS A 1 360 ? -6.028 -0.468 21.266 1.00 97.88 360 CYS A N 1
ATOM 2757 C CA . CYS A 1 360 ? -7.473 -0.286 21.327 1.00 97.88 360 CYS A CA 1
ATOM 2758 C C . CYS A 1 360 ? -8.235 -1.584 21.003 1.00 97.88 360 CYS A C 1
ATOM 2760 O O . CYS A 1 360 ? -7.774 -2.439 20.239 1.00 97.88 360 CYS A O 1
ATOM 2762 N N . THR A 1 361 ? -9.448 -1.711 21.538 1.00 97.19 361 THR A N 1
ATOM 2763 C CA . THR A 1 361 ? -10.415 -2.746 21.147 1.00 97.19 361 THR A CA 1
ATOM 2764 C C . THR A 1 361 ? -11.374 -2.217 20.079 1.00 97.19 361 THR A C 1
ATOM 2766 O O . THR A 1 361 ? -11.506 -1.008 19.874 1.00 97.19 361 THR A O 1
ATOM 2769 N N . ALA A 1 362 ? -12.028 -3.119 19.344 1.00 95.31 362 ALA A N 1
ATOM 2770 C CA . ALA A 1 362 ? -13.039 -2.731 18.363 1.00 95.31 362 ALA A CA 1
ATOM 2771 C C . ALA A 1 362 ? -14.236 -2.060 19.052 1.00 95.31 362 ALA A C 1
ATOM 2773 O O . ALA A 1 362 ? -14.626 -2.478 20.140 1.00 95.31 362 ALA A O 1
ATOM 2774 N N . THR A 1 363 ? -14.788 -1.035 18.397 1.00 95.06 363 THR A N 1
ATOM 2775 C CA . THR A 1 363 ? -15.944 -0.198 18.774 1.00 95.06 363 THR A CA 1
ATOM 2776 C C . THR A 1 363 ? -15.783 0.637 20.043 1.00 95.06 363 THR A C 1
ATOM 2778 O O . THR A 1 363 ? -16.136 1.815 20.045 1.00 95.06 363 THR A O 1
ATOM 2781 N N . THR A 1 364 ? -15.276 0.064 21.131 1.00 96.81 364 THR A N 1
ATOM 2782 C CA . THR A 1 364 ? -15.134 0.746 22.422 1.00 96.81 364 THR A CA 1
ATOM 2783 C C . THR A 1 364 ? -13.926 0.212 23.172 1.00 96.81 364 THR A C 1
ATOM 2785 O O . THR A 1 364 ? -13.776 -1.002 23.277 1.00 96.81 364 THR A O 1
ATOM 2788 N N . THR A 1 365 ? -13.108 1.100 23.741 1.00 97.94 365 THR A N 1
ATOM 2789 C CA . THR A 1 365 ? -11.916 0.760 24.537 1.00 97.94 365 THR A CA 1
ATOM 2790 C C . THR A 1 365 ? -12.046 1.333 25.940 1.00 97.94 365 THR A C 1
ATOM 2792 O O . THR A 1 365 ? -12.113 2.547 26.100 1.00 97.94 365 THR A O 1
ATOM 2795 N N . LYS A 1 366 ? -12.074 0.481 26.971 1.00 96.12 366 LYS A N 1
ATOM 2796 C CA . LYS A 1 366 ? -12.046 0.936 28.372 1.00 96.12 366 LYS A CA 1
ATOM 2797 C C . LYS A 1 366 ? -10.649 1.424 28.735 1.00 96.12 366 LYS A C 1
ATOM 2799 O O . LYS A 1 366 ? -9.672 0.767 28.388 1.00 96.12 366 LYS A O 1
ATOM 2804 N N . ILE A 1 367 ? -10.568 2.532 29.462 1.00 95.06 367 ILE A N 1
ATOM 2805 C CA . ILE A 1 367 ? -9.307 3.164 29.852 1.00 95.06 367 ILE A CA 1
ATOM 2806 C C . ILE A 1 367 ? -9.338 3.565 31.335 1.00 95.06 367 ILE A C 1
ATOM 2808 O O . ILE A 1 367 ? -10.381 3.939 31.863 1.00 95.06 367 ILE A O 1
ATOM 2812 N N . ASP A 1 368 ? -8.197 3.494 32.022 1.00 91.38 368 ASP A N 1
ATOM 2813 C CA . ASP A 1 368 ? -8.073 3.915 33.428 1.00 91.38 368 ASP A CA 1
ATOM 2814 C C . ASP A 1 368 ? -7.802 5.426 33.509 1.00 91.38 368 ASP A C 1
ATOM 2816 O O . ASP A 1 368 ? -6.668 5.871 33.698 1.00 91.38 368 ASP A O 1
ATOM 2820 N N . LEU A 1 369 ? -8.842 6.232 33.270 1.00 92.88 369 LEU A N 1
ATOM 2821 C CA . LEU A 1 369 ? -8.728 7.690 33.335 1.00 92.88 369 LEU A CA 1
ATOM 2822 C C . LEU A 1 369 ? -8.526 8.180 34.765 1.00 92.88 369 LEU A C 1
ATOM 2824 O O . LEU A 1 369 ? -9.234 7.794 35.695 1.00 92.88 369 LEU A O 1
ATOM 2828 N N . LYS A 1 370 ? -7.625 9.150 34.900 1.00 90.81 370 LYS A N 1
ATOM 2829 C CA . LYS A 1 370 ? -7.369 9.883 36.140 1.00 90.81 370 LYS A CA 1
ATOM 2830 C C . LYS A 1 370 ? -7.588 11.378 35.905 1.00 90.81 370 LYS A C 1
ATOM 2832 O O . LYS A 1 370 ? -7.581 11.814 34.750 1.00 90.81 370 LYS A O 1
ATOM 2837 N N . PRO A 1 371 ? -7.807 12.171 36.969 1.00 91.50 371 PRO A N 1
ATOM 2838 C CA . PRO A 1 371 ? -7.793 13.623 36.848 1.00 91.50 371 PRO A CA 1
ATOM 2839 C C . PRO A 1 371 ? -6.526 14.102 36.127 1.00 91.50 371 PRO A C 1
ATOM 2841 O O . PRO A 1 371 ? -5.469 13.497 36.285 1.00 91.50 371 PRO A O 1
ATOM 2844 N N . GLU A 1 372 ? -6.662 15.152 35.321 1.00 90.12 372 GLU A N 1
ATOM 2845 C CA . GLU A 1 372 ? -5.597 15.780 34.521 1.00 90.12 372 GLU A CA 1
ATOM 2846 C C . GLU A 1 372 ? -4.989 14.912 33.403 1.00 90.12 372 GLU A C 1
ATOM 2848 O O . GLU A 1 372 ? -4.106 15.380 32.686 1.00 90.12 372 GLU A O 1
ATOM 2853 N N . ALA A 1 373 ? -5.481 13.686 33.185 1.00 90.56 373 ALA A N 1
ATOM 2854 C CA . ALA A 1 373 ? -4.984 12.825 32.115 1.00 90.56 373 ALA A CA 1
ATOM 2855 C C . ALA A 1 373 ? -5.167 13.469 30.728 1.00 90.56 373 ALA A C 1
ATOM 2857 O O . ALA A 1 373 ? -6.241 13.978 30.390 1.00 90.56 373 ALA A O 1
ATOM 2858 N N . ILE A 1 374 ? -4.120 13.388 29.905 1.00 91.38 374 ILE A N 1
ATOM 2859 C CA . ILE A 1 374 ? -4.149 13.781 28.497 1.00 91.38 374 ILE A CA 1
ATOM 2860 C C . ILE A 1 374 ? -4.253 12.508 27.672 1.00 91.38 374 ILE A C 1
ATOM 2862 O O . ILE A 1 374 ? -3.408 11.629 27.786 1.00 91.38 374 ILE A O 1
ATOM 2866 N N . VAL A 1 375 ? -5.284 12.415 26.834 1.00 94.56 375 VAL A N 1
ATOM 2867 C CA . VAL A 1 375 ? -5.526 11.212 26.038 1.00 94.56 375 VAL A CA 1
ATOM 2868 C C . VAL A 1 375 ? -5.169 11.465 24.585 1.00 94.56 375 VAL A C 1
ATOM 2870 O O . VAL A 1 375 ? -5.739 12.348 23.938 1.00 94.56 375 VAL A O 1
ATOM 2873 N N . TYR A 1 376 ? -4.261 10.651 24.068 1.00 97.06 376 TYR A N 1
ATOM 2874 C CA . TYR A 1 376 ? -3.976 10.563 22.646 1.00 97.06 376 TYR A CA 1
ATOM 2875 C C . TYR A 1 376 ? -4.474 9.235 22.089 1.00 97.06 376 TYR A C 1
ATOM 2877 O O . TYR A 1 376 ? -4.423 8.203 22.758 1.00 97.06 376 TYR A O 1
ATOM 2885 N N . VAL A 1 377 ? -4.913 9.265 20.836 1.00 97.69 377 VAL A N 1
ATOM 2886 C CA . VAL A 1 377 ? -5.136 8.083 20.001 1.00 97.69 377 VAL A CA 1
ATOM 2887 C C . VAL A 1 377 ? -4.272 8.213 18.754 1.00 97.69 377 VAL A C 1
ATOM 2889 O O . VAL A 1 377 ? -4.101 9.316 18.239 1.00 97.69 377 VAL A O 1
ATOM 2892 N N . ARG A 1 378 ? -3.701 7.114 18.265 1.00 97.31 378 ARG A N 1
ATOM 2893 C CA . ARG A 1 378 ? -2.940 7.108 17.012 1.00 97.31 378 ARG A CA 1
ATOM 2894 C C . ARG A 1 378 ? -3.142 5.826 16.226 1.00 97.31 378 ARG A C 1
ATOM 2896 O O . ARG A 1 378 ? -3.598 4.813 16.757 1.00 97.31 378 ARG A O 1
ATOM 2903 N N . GLU A 1 379 ? -2.778 5.872 14.954 1.00 97.12 379 GLU A N 1
ATOM 2904 C CA . GLU A 1 379 ? -2.696 4.689 14.108 1.00 97.12 379 GLU A CA 1
ATOM 2905 C C . GLU A 1 379 ? -1.468 3.852 14.481 1.00 97.12 379 GLU A C 1
ATOM 2907 O O . GLU A 1 379 ? -0.331 4.315 14.412 1.00 97.12 379 GLU A O 1
ATOM 2912 N N . LYS A 1 380 ? -1.683 2.581 14.821 1.00 94.75 380 LYS A N 1
ATOM 2913 C CA . LYS A 1 380 ? -0.624 1.670 15.272 1.00 94.75 380 LYS A CA 1
ATOM 2914 C C . LYS A 1 380 ? 0.470 1.459 14.218 1.00 94.75 380 LYS A C 1
ATOM 2916 O O . LYS A 1 380 ? 1.646 1.365 14.550 1.00 94.75 380 LYS A O 1
ATOM 2921 N N . ALA A 1 381 ? 0.089 1.374 12.941 1.00 93.31 381 ALA A N 1
ATOM 2922 C CA . ALA A 1 381 ? 1.033 1.203 11.832 1.00 93.31 381 ALA A CA 1
ATOM 2923 C C . ALA A 1 381 ? 1.748 2.511 11.444 1.00 93.31 381 ALA A C 1
ATOM 2925 O O . ALA A 1 381 ? 2.822 2.463 10.844 1.00 93.31 381 ALA A O 1
ATOM 2926 N N . LYS A 1 382 ? 1.177 3.668 11.810 1.00 93.38 382 LYS A N 1
ATOM 2927 C CA . LYS A 1 382 ? 1.693 5.006 11.501 1.00 93.38 382 LYS A CA 1
ATOM 2928 C C . LYS A 1 382 ? 1.611 5.918 12.728 1.00 93.38 382 LYS A C 1
ATOM 2930 O O . LYS A 1 382 ? 0.746 6.788 12.787 1.00 93.38 382 LYS A O 1
ATOM 2935 N N . PRO A 1 383 ? 2.535 5.792 13.694 1.00 92.88 383 PRO A N 1
ATOM 2936 C CA . PRO A 1 383 ? 2.464 6.528 14.957 1.00 92.88 383 PRO A CA 1
ATOM 2937 C C . PRO A 1 383 ? 2.383 8.061 14.847 1.00 92.88 383 PRO A C 1
ATOM 2939 O O . PRO A 1 383 ? 1.886 8.721 15.753 1.00 92.88 383 PRO A O 1
ATOM 2942 N N . ARG A 1 384 ? 2.848 8.647 13.736 1.00 92.38 384 ARG A N 1
ATOM 2943 C CA . ARG A 1 384 ? 2.728 10.093 13.480 1.00 92.38 384 ARG A CA 1
ATOM 2944 C C . ARG A 1 384 ? 1.311 10.533 13.109 1.00 92.38 384 ARG A C 1
ATOM 2946 O O . ARG A 1 384 ? 1.008 11.718 13.213 1.00 92.38 384 ARG A O 1
ATOM 2953 N N . ASN A 1 385 ? 0.454 9.613 12.666 1.00 95.12 385 ASN A N 1
ATOM 2954 C CA . ASN A 1 385 ? -0.973 9.858 12.507 1.00 95.12 385 ASN A CA 1
ATOM 2955 C C . ASN A 1 385 ? -1.625 9.732 13.887 1.00 95.12 385 ASN A C 1
ATOM 2957 O O . ASN A 1 385 ? -2.081 8.654 14.272 1.00 95.12 385 ASN A O 1
ATOM 2961 N N . SER A 1 386 ? -1.582 10.816 14.658 1.00 95.50 386 SER A N 1
ATOM 2962 C CA . SER A 1 386 ? -2.071 10.873 16.033 1.00 95.50 386 SER A CA 1
ATOM 2963 C C . SER A 1 386 ? -3.024 12.047 16.247 1.00 95.50 386 SER A C 1
ATOM 2965 O O . SER A 1 386 ? -2.981 13.065 15.555 1.00 95.50 386 SER A O 1
ATOM 2967 N N . LEU A 1 387 ? -3.908 11.893 17.227 1.00 96.00 387 LEU A N 1
ATOM 2968 C CA . LEU A 1 387 ? -4.915 12.867 17.609 1.00 96.00 387 LEU A CA 1
ATOM 2969 C C . LEU A 1 387 ? -4.924 13.023 19.130 1.00 96.00 387 LEU A C 1
ATOM 2971 O O . LEU A 1 387 ? -5.130 12.059 19.869 1.00 96.00 387 LEU A O 1
ATOM 2975 N N . LYS A 1 388 ? -4.752 14.265 19.593 1.00 95.38 388 LYS A N 1
ATOM 2976 C CA . LYS A 1 388 ? -5.036 14.653 20.977 1.00 95.38 388 LYS A CA 1
ATOM 2977 C C . LYS A 1 388 ? -6.545 14.796 21.149 1.00 95.38 388 LYS A C 1
ATOM 2979 O O . LYS A 1 388 ? -7.145 15.689 20.547 1.00 95.38 388 LYS A O 1
ATOM 2984 N N . LEU A 1 389 ? -7.154 13.958 21.978 1.00 92.88 389 LEU A N 1
ATOM 2985 C CA . LEU A 1 389 ? -8.578 14.066 22.289 1.00 92.88 389 LEU A CA 1
ATOM 2986 C C . LEU A 1 389 ? -8.819 15.225 23.264 1.00 92.88 389 LEU A C 1
ATOM 2988 O O . LEU A 1 389 ? -7.965 15.533 24.096 1.00 92.88 389 LEU A O 1
ATOM 2992 N N . ARG A 1 390 ? -9.991 15.870 23.155 1.00 88.81 390 ARG A N 1
ATOM 2993 C CA . ARG A 1 390 ? -10.367 17.052 23.960 1.00 88.81 390 ARG A CA 1
ATOM 2994 C C . ARG A 1 390 ? -9.331 18.184 23.872 1.00 88.81 390 ARG A C 1
ATOM 2996 O O . ARG A 1 390 ? -8.947 18.784 24.876 1.00 88.81 390 ARG A O 1
ATOM 3003 N N . LYS A 1 391 ? -8.849 18.464 22.655 1.00 82.12 391 LYS A N 1
ATOM 3004 C CA . LYS A 1 391 ? -7.990 19.625 22.395 1.00 82.12 391 LYS A CA 1
ATOM 3005 C C . LYS A 1 391 ? -8.736 20.899 22.821 1.00 82.12 391 LYS A C 1
ATOM 3007 O O . LYS A 1 391 ? -9.918 21.036 22.528 1.00 82.12 391 LYS A O 1
ATOM 3012 N N . ASP A 1 392 ? -8.046 21.785 23.534 1.00 83.00 392 ASP A N 1
ATOM 3013 C CA . ASP A 1 392 ? -8.564 23.081 23.998 1.00 83.00 392 ASP A CA 1
ATOM 3014 C C . ASP A 1 392 ? -9.697 23.011 25.049 1.00 83.00 392 ASP A C 1
ATOM 3016 O O . ASP A 1 392 ? -10.417 23.986 25.253 1.00 83.00 392 ASP A O 1
ATOM 3020 N N . MET A 1 393 ? -9.841 21.881 25.754 1.00 83.50 393 MET A N 1
ATOM 3021 C CA . MET A 1 393 ? -10.775 21.735 26.880 1.00 83.50 393 MET A CA 1
ATOM 3022 C C . MET A 1 393 ? -10.066 21.803 28.237 1.00 83.50 393 MET A C 1
ATOM 3024 O O . MET A 1 393 ? -8.871 21.519 28.346 1.00 83.50 393 MET A O 1
ATOM 3028 N N . ASP A 1 394 ? -10.837 22.107 29.286 1.00 85.56 394 ASP A N 1
ATOM 3029 C CA . ASP A 1 394 ? -10.367 22.033 30.669 1.00 85.56 394 ASP A CA 1
ATOM 3030 C C . ASP A 1 394 ? -9.843 20.625 31.023 1.00 85.56 394 ASP A C 1
ATOM 3032 O O . ASP A 1 394 ? -10.401 19.614 30.554 1.00 85.56 394 ASP A O 1
ATOM 3036 N N . PRO A 1 395 ? -8.820 20.532 31.901 1.00 88.44 395 PRO A N 1
ATOM 3037 C CA . PRO A 1 395 ? -8.331 19.260 32.414 1.00 88.44 395 PRO A CA 1
ATOM 3038 C C . PRO A 1 395 ? -9.461 18.383 32.957 1.00 88.44 395 PRO A C 1
ATOM 3040 O O . PRO A 1 395 ? -10.421 18.865 33.566 1.00 88.44 395 PRO A O 1
ATOM 3043 N N . ILE A 1 396 ? -9.336 17.070 32.750 1.00 92.31 396 ILE A N 1
ATOM 3044 C CA . ILE A 1 396 ? -10.279 16.099 33.310 1.00 92.31 396 ILE A CA 1
ATOM 3045 C C . ILE A 1 396 ? -10.300 16.262 34.832 1.00 92.31 396 ILE A C 1
ATOM 3047 O O . ILE A 1 396 ? -9.265 16.178 35.488 1.00 92.31 396 ILE A O 1
ATOM 3051 N N . LYS A 1 397 ? -11.488 16.447 35.400 1.00 94.00 397 LYS A N 1
ATOM 3052 C CA . LYS A 1 397 ? -11.709 16.539 36.846 1.00 94.00 397 LYS A CA 1
ATOM 3053 C C . LYS A 1 397 ? -12.827 15.600 37.269 1.00 94.00 397 LYS A C 1
ATOM 3055 O O . LYS A 1 397 ? -13.636 15.175 36.443 1.00 94.00 397 LYS A O 1
ATOM 3060 N N . LYS A 1 398 ? -12.865 15.248 38.552 1.00 94.94 398 LYS A N 1
ATOM 3061 C CA . LYS A 1 398 ? -14.021 14.547 39.121 1.00 94.94 398 LYS A CA 1
ATOM 3062 C C . LYS A 1 398 ? -15.190 15.515 39.234 1.00 94.94 398 LYS A C 1
ATOM 3064 O O . LYS A 1 398 ? -14.993 16.715 39.398 1.00 94.94 398 LYS A O 1
ATOM 3069 N N . LYS A 1 399 ? -16.401 14.982 39.145 1.00 94.06 399 LYS A N 1
ATOM 3070 C CA . LYS A 1 399 ? -17.619 15.736 39.404 1.00 94.06 399 LYS A CA 1
ATOM 3071 C C . LYS A 1 399 ? -17.694 16.092 40.883 1.00 94.06 399 LYS A C 1
ATOM 3073 O O . LYS A 1 399 ? -17.527 15.223 41.742 1.00 94.06 399 LYS A O 1
ATOM 3078 N N . ASP A 1 400 ? -17.971 17.355 41.174 1.00 91.56 400 ASP A N 1
ATOM 3079 C CA . ASP A 1 400 ? -18.082 17.826 42.548 1.00 91.56 400 ASP A CA 1
ATOM 3080 C C . ASP A 1 400 ? -19.407 17.368 43.157 1.00 91.56 400 ASP A C 1
ATOM 3082 O O . ASP A 1 400 ? -20.487 17.782 42.733 1.00 91.56 400 ASP A O 1
ATOM 3086 N N . PHE A 1 401 ? -19.336 16.533 44.194 1.00 94.31 401 PHE A N 1
ATOM 3087 C CA . PHE A 1 401 ? -20.508 16.174 44.987 1.00 94.31 401 PHE A CA 1
ATOM 3088 C C . PHE A 1 401 ? -20.685 17.174 46.136 1.00 94.31 401 PHE A C 1
ATOM 3090 O O . PHE A 1 401 ? -20.439 16.868 47.305 1.00 94.31 401 PHE A O 1
ATOM 3097 N N . ILE A 1 402 ? -21.080 18.402 45.786 1.00 90.75 402 ILE A N 1
ATOM 3098 C CA . ILE A 1 402 ? -21.269 19.506 46.738 1.00 90.75 402 ILE A CA 1
ATOM 3099 C C . ILE A 1 402 ? -22.264 19.081 47.824 1.00 90.75 402 ILE A C 1
ATOM 3101 O O . ILE A 1 402 ? -23.346 18.580 47.530 1.00 90.75 402 ILE A O 1
ATOM 3105 N N . ASN A 1 403 ? -21.884 19.264 49.093 1.00 91.19 403 ASN A N 1
ATOM 3106 C CA . ASN A 1 403 ? -22.647 18.815 50.265 1.00 91.19 403 ASN A CA 1
ATOM 3107 C C . ASN A 1 403 ? -22.965 17.307 50.282 1.00 91.19 403 ASN A C 1
ATOM 3109 O O . ASN A 1 403 ? -23.825 16.875 51.050 1.00 91.19 403 ASN A O 1
ATOM 3113 N N . GLY A 1 404 ? -22.257 16.487 49.497 1.00 92.75 404 GLY A N 1
ATOM 3114 C CA . GLY A 1 404 ? -22.538 15.060 49.349 1.00 92.75 404 GLY A CA 1
ATOM 3115 C C . GLY A 1 404 ? -22.544 14.308 50.677 1.00 92.75 404 GLY A C 1
ATOM 3116 O O . GLY A 1 404 ? -23.429 13.496 50.909 1.00 92.75 404 GLY A O 1
ATOM 3117 N N . ASN A 1 405 ? -21.638 14.635 51.606 1.00 94.50 405 ASN A N 1
ATOM 3118 C CA . ASN A 1 405 ? -21.640 14.031 52.944 1.00 94.50 405 ASN A CA 1
ATOM 3119 C C . ASN A 1 405 ? -22.926 14.333 53.720 1.00 94.50 405 ASN A C 1
ATOM 3121 O O . ASN A 1 405 ? -23.448 13.454 54.400 1.00 94.50 405 ASN A O 1
ATOM 3125 N N . VAL A 1 406 ? -23.445 15.558 53.623 1.00 93.56 406 VAL A N 1
ATOM 3126 C CA . VAL A 1 406 ? -24.695 15.945 54.288 1.00 93.56 406 VAL A CA 1
ATOM 3127 C C . VAL A 1 406 ? -25.865 15.225 53.633 1.00 93.56 406 VAL A C 1
ATOM 3129 O O . VAL A 1 406 ? -26.661 14.605 54.325 1.00 93.56 406 VAL A O 1
ATOM 3132 N N . ILE A 1 407 ? -25.938 15.229 52.304 1.00 94.81 407 ILE A N 1
ATOM 3133 C CA . ILE A 1 407 ? -27.045 14.614 51.565 1.00 94.81 407 ILE A CA 1
ATOM 3134 C C . ILE A 1 407 ? -27.069 13.103 51.774 1.00 94.81 407 ILE A C 1
ATOM 3136 O O . ILE A 1 407 ? -28.111 12.538 52.099 1.00 94.81 407 ILE A O 1
ATOM 3140 N N . VAL A 1 408 ? -25.922 12.438 51.632 1.00 96.19 408 VAL A N 1
ATOM 3141 C CA . VAL A 1 408 ? -25.826 10.993 51.823 1.00 96.19 408 VAL A CA 1
ATOM 3142 C C . VAL A 1 408 ? -26.203 10.636 53.253 1.00 96.19 408 VAL A C 1
ATOM 3144 O O . VAL A 1 408 ? -27.018 9.741 53.444 1.00 96.19 408 VAL A O 1
ATOM 3147 N N . ASN A 1 409 ? -25.702 11.343 54.266 1.00 93.81 409 ASN A N 1
ATOM 3148 C CA . ASN A 1 409 ? -25.967 10.969 55.656 1.00 93.81 409 ASN A CA 1
ATOM 3149 C C . ASN A 1 409 ? -27.354 11.385 56.164 1.00 93.81 409 ASN A C 1
ATOM 3151 O O . ASN A 1 409 ? -27.953 10.611 56.911 1.00 93.81 409 ASN A O 1
ATOM 3155 N N . SER A 1 410 ? -27.881 12.528 55.728 1.00 91.88 410 SER A N 1
ATOM 3156 C CA . SER A 1 410 ? -29.100 13.129 56.284 1.00 91.88 410 SER A CA 1
ATOM 3157 C C . SER A 1 410 ? -30.334 12.990 55.392 1.00 91.88 410 SER A C 1
ATOM 3159 O O . SER A 1 410 ? -31.436 12.868 55.919 1.00 91.88 410 SER A O 1
ATOM 3161 N N . ASN A 1 411 ? -30.183 13.004 54.064 1.00 95.19 411 ASN A N 1
ATOM 3162 C CA . ASN A 1 411 ? -31.317 12.971 53.133 1.00 95.19 411 ASN A CA 1
ATOM 3163 C C . ASN A 1 411 ? -31.544 11.584 52.536 1.00 95.19 411 ASN A C 1
ATOM 3165 O O . ASN A 1 411 ? -32.686 11.144 52.470 1.00 95.19 411 ASN A O 1
ATOM 3169 N N . LEU A 1 412 ? -30.492 10.886 52.103 1.00 96.69 412 LEU A N 1
ATOM 3170 C CA . LEU A 1 412 ? -30.644 9.522 51.598 1.00 96.69 412 LEU A CA 1
ATOM 3171 C C . LEU A 1 412 ? -30.967 8.570 52.748 1.00 96.69 412 LEU A C 1
ATOM 3173 O O . LEU A 1 412 ? -30.366 8.640 53.819 1.00 96.69 412 LEU A O 1
ATOM 3177 N N . ASP A 1 413 ? -31.887 7.647 52.524 1.00 95.94 413 ASP A N 1
ATOM 3178 C CA . ASP A 1 413 ? -32.259 6.611 53.479 1.00 95.94 413 ASP A CA 1
ATOM 3179 C C . ASP A 1 413 ? -32.343 5.256 52.776 1.00 95.94 413 ASP A C 1
ATOM 3181 O O . ASP A 1 413 ? -32.396 5.154 51.548 1.00 95.94 413 ASP A O 1
ATOM 3185 N N . TYR A 1 414 ? -32.297 4.194 53.565 1.00 96.56 414 TYR A N 1
ATOM 3186 C CA . TYR A 1 414 ? -32.408 2.832 53.073 1.00 96.56 414 TYR A CA 1
ATOM 3187 C C . TYR A 1 414 ? -33.287 2.013 54.011 1.00 96.56 414 TYR A C 1
ATOM 3189 O O . TYR A 1 414 ? -33.443 2.310 55.199 1.00 96.56 414 TYR A O 1
ATOM 3197 N N . ASN A 1 415 ? -33.866 0.946 53.475 1.00 97.31 415 ASN A N 1
ATOM 3198 C CA . ASN A 1 415 ? -34.641 0.010 54.267 1.00 97.31 415 ASN A CA 1
ATOM 3199 C C . ASN A 1 415 ? -34.410 -1.413 53.760 1.00 97.31 415 ASN A C 1
ATOM 3201 O O . ASN A 1 415 ? -34.877 -1.769 52.678 1.00 97.31 415 ASN A O 1
ATOM 3205 N N . LEU A 1 416 ? -33.696 -2.223 54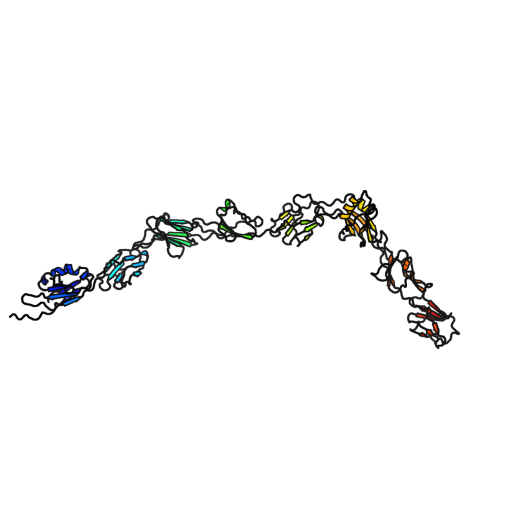.546 1.00 95.88 416 LEU A N 1
ATOM 3206 C CA . LEU A 1 416 ? -33.364 -3.604 54.178 1.00 95.88 416 LEU A CA 1
ATOM 3207 C C . LEU A 1 416 ? -34.610 -4.490 54.092 1.00 95.88 416 LEU A C 1
ATOM 3209 O O . LEU A 1 416 ? -34.716 -5.296 53.173 1.00 95.88 416 LEU A O 1
ATOM 3213 N N . GLN A 1 417 ? -35.574 -4.305 54.997 1.00 93.56 417 GLN A N 1
ATOM 3214 C CA . GLN A 1 417 ? -36.835 -5.048 54.994 1.00 93.56 417 GLN A CA 1
ATOM 3215 C C . GLN A 1 417 ? -37.696 -4.724 53.768 1.00 93.56 417 GLN A C 1
ATOM 3217 O O . GLN A 1 417 ? -38.203 -5.631 53.115 1.00 93.56 417 GLN A O 1
ATOM 3222 N N . LYS A 1 418 ? -37.851 -3.436 53.439 1.00 94.88 418 LYS A N 1
ATOM 3223 C CA . LYS A 1 418 ? -38.626 -2.990 52.267 1.00 94.88 418 LYS A CA 1
ATOM 3224 C C . LYS A 1 418 ? -37.851 -3.108 50.954 1.00 94.88 418 LYS A C 1
ATOM 3226 O O . LYS A 1 418 ? -38.452 -3.012 49.891 1.00 94.88 418 LYS A O 1
ATOM 3231 N N . ARG A 1 419 ? -36.533 -3.320 51.025 1.00 95.56 419 ARG A N 1
ATOM 3232 C CA . ARG A 1 419 ? -35.610 -3.386 49.883 1.00 95.56 419 ARG A CA 1
ATOM 3233 C C . ARG A 1 419 ? -35.622 -2.110 49.038 1.00 95.56 419 ARG A C 1
ATOM 3235 O O . ARG A 1 419 ? -35.652 -2.171 47.809 1.00 95.56 419 ARG A O 1
ATOM 3242 N N . THR A 1 420 ? -35.597 -0.958 49.704 1.00 97.19 420 THR A N 1
ATOM 3243 C CA . THR A 1 420 ? -35.664 0.358 49.056 1.00 97.19 420 THR A CA 1
ATOM 3244 C C . THR A 1 420 ? -34.500 1.263 49.438 1.00 97.19 420 THR A C 1
ATOM 3246 O O . THR A 1 420 ? -33.974 1.185 50.551 1.00 97.19 420 THR A O 1
ATOM 3249 N N . ILE A 1 421 ? -34.148 2.160 48.518 1.00 97.50 421 ILE A N 1
ATOM 3250 C CA . ILE A 1 421 ? -33.361 3.372 48.781 1.00 97.50 421 ILE A CA 1
ATOM 3251 C C . ILE A 1 421 ? -34.290 4.557 48.520 1.00 97.50 421 ILE A C 1
ATOM 3253 O O . ILE A 1 421 ? -34.973 4.574 47.496 1.00 97.50 421 ILE A O 1
ATOM 3257 N N . SER A 1 422 ? -34.344 5.522 49.433 1.00 96.19 422 SER A N 1
ATOM 3258 C CA . SER A 1 422 ? -35.189 6.713 49.323 1.00 96.19 422 SER A CA 1
ATOM 3259 C C . SER A 1 422 ? -34.406 7.990 49.609 1.00 96.19 422 SER A C 1
ATOM 3261 O O . SER A 1 422 ? -33.262 7.961 50.064 1.00 96.19 422 SER A O 1
ATOM 3263 N N . ILE A 1 423 ? -35.021 9.123 49.294 1.00 96.50 423 ILE A N 1
ATOM 3264 C CA . ILE A 1 423 ? -34.563 10.449 49.687 1.00 96.50 423 ILE A CA 1
ATOM 3265 C C . ILE A 1 423 ? -35.661 11.139 50.490 1.00 96.50 423 ILE A C 1
ATOM 3267 O O . ILE A 1 423 ? -36.829 11.129 50.105 1.00 96.50 423 ILE A O 1
ATOM 3271 N N . ASN A 1 424 ? -35.266 11.722 51.615 1.00 94.50 424 ASN A N 1
ATOM 3272 C CA . ASN A 1 424 ? -36.123 12.354 52.606 1.00 94.50 424 ASN A CA 1
ATOM 3273 C C . ASN A 1 424 ? -35.815 13.849 52.731 1.00 94.50 424 ASN A C 1
ATOM 3275 O O . ASN A 1 424 ? -34.755 14.333 52.320 1.00 94.50 424 ASN A O 1
ATOM 3279 N N . GLY A 1 425 ? -36.734 14.572 53.376 1.00 90.69 425 GLY A N 1
ATOM 3280 C CA . GLY A 1 425 ? -36.567 15.996 53.670 1.00 90.69 425 GLY A CA 1
ATOM 3281 C C . GLY A 1 425 ? -36.618 16.875 52.423 1.00 90.69 425 GLY A C 1
ATOM 3282 O O . GLY A 1 425 ? -36.021 17.948 52.417 1.00 90.69 425 GLY A O 1
ATOM 3283 N N . VAL A 1 426 ? -37.286 16.408 51.363 1.00 92.69 426 VAL A N 1
ATOM 3284 C CA . VAL A 1 426 ? -37.513 17.198 50.153 1.00 92.69 426 VAL A CA 1
ATOM 3285 C C . VAL A 1 426 ? -38.625 18.209 50.428 1.00 92.69 426 VAL A C 1
ATOM 3287 O O . VAL A 1 426 ? -39.731 17.837 50.823 1.00 92.69 426 VAL A O 1
ATOM 3290 N N . ASP A 1 427 ? -38.356 19.484 50.186 1.00 93.06 427 ASP A N 1
ATOM 3291 C CA . ASP A 1 427 ? -39.318 20.576 50.289 1.00 93.06 427 ASP A CA 1
ATOM 3292 C C . ASP A 1 427 ? -39.183 21.539 49.101 1.00 93.06 427 ASP A C 1
ATOM 3294 O O . ASP A 1 427 ? -38.302 21.403 48.252 1.00 93.06 427 ASP A O 1
ATOM 3298 N N . ALA A 1 428 ? -40.070 22.531 49.017 1.00 89.81 428 ALA A N 1
ATOM 3299 C CA . ALA A 1 428 ? -40.064 23.484 47.909 1.00 89.81 428 ALA A CA 1
ATOM 3300 C C . ALA A 1 428 ? -38.756 24.299 47.795 1.00 89.81 428 ALA A C 1
ATOM 3302 O O . ALA A 1 428 ? -38.456 24.784 46.708 1.00 89.81 428 ALA A O 1
ATOM 3303 N N . GLY A 1 429 ? -37.988 24.450 48.881 1.00 92.31 429 GLY A N 1
ATOM 3304 C CA . GLY A 1 429 ? -36.750 25.229 48.917 1.00 92.31 429 GLY A CA 1
ATOM 3305 C C . GLY A 1 429 ? -35.506 24.454 48.479 1.00 92.31 429 GLY A C 1
ATOM 3306 O O . GLY A 1 429 ? -34.545 25.072 48.028 1.00 92.31 429 GLY A O 1
ATOM 3307 N N . ASN A 1 430 ? -35.504 23.120 48.581 1.00 92.75 430 ASN A N 1
ATOM 3308 C CA . ASN A 1 430 ? -34.339 22.287 48.245 1.00 92.75 430 ASN A CA 1
ATOM 3309 C C . ASN A 1 430 ? -34.569 21.278 47.103 1.00 92.75 430 ASN A C 1
ATOM 3311 O O . ASN A 1 430 ? -33.610 20.669 46.620 1.00 92.75 430 ASN A O 1
ATOM 3315 N N . LYS A 1 431 ? -35.817 21.110 46.651 1.00 93.62 431 LYS A N 1
ATOM 3316 C CA . LYS A 1 431 ? -36.216 20.091 45.673 1.00 93.62 431 LYS A CA 1
ATOM 3317 C C . LYS A 1 431 ? -35.411 20.124 44.378 1.00 93.62 431 LYS A C 1
ATOM 3319 O O . LYS A 1 431 ? -34.999 19.069 43.912 1.00 93.62 431 LYS A O 1
ATOM 3324 N N . GLU A 1 432 ? -35.176 21.299 43.799 1.00 93.81 432 GLU A N 1
ATOM 3325 C CA . GLU A 1 432 ? -34.435 21.423 42.536 1.00 93.81 432 GLU A CA 1
ATOM 3326 C C . GLU A 1 432 ? -32.970 20.984 42.687 1.00 93.81 432 GLU A C 1
ATOM 3328 O O . GLU A 1 432 ? -32.465 20.190 41.892 1.00 93.81 432 GLU A O 1
ATOM 3333 N N . ALA A 1 433 ? -32.306 21.421 43.760 1.00 92.38 433 ALA A N 1
ATOM 3334 C CA . ALA A 1 433 ? -30.926 21.039 44.046 1.00 92.38 433 ALA A CA 1
ATOM 3335 C C . ALA A 1 433 ? -30.787 19.523 44.274 1.00 92.38 433 ALA A C 1
ATOM 3337 O O . ALA A 1 433 ? -29.887 18.890 43.720 1.00 92.38 433 ALA A O 1
ATOM 3338 N N . LEU A 1 434 ? -31.704 18.922 45.042 1.00 93.50 434 LEU A N 1
ATOM 3339 C CA . LEU A 1 434 ? -31.723 17.474 45.264 1.00 93.50 434 LEU A CA 1
ATOM 3340 C C . LEU A 1 434 ? -32.082 16.697 43.992 1.00 93.50 434 LEU A C 1
ATOM 3342 O O . LEU A 1 434 ? -31.508 15.636 43.759 1.00 93.50 434 LEU A O 1
ATOM 3346 N N . GLN A 1 435 ? -32.972 17.222 43.145 1.00 94.75 435 GLN A N 1
ATOM 3347 C CA . GLN A 1 435 ? -33.317 16.596 41.867 1.00 94.75 435 GLN A CA 1
ATOM 3348 C C . GLN A 1 435 ? -32.093 16.508 40.951 1.00 94.75 435 GLN A C 1
ATOM 3350 O O . GLN A 1 435 ? -31.839 15.449 40.382 1.00 94.75 435 GLN A O 1
ATOM 3355 N N . ASN A 1 436 ? -31.305 17.581 40.847 1.00 92.25 436 ASN A N 1
ATOM 3356 C CA . ASN A 1 436 ? -30.081 17.592 40.039 1.00 92.25 436 ASN A CA 1
ATOM 3357 C C . ASN A 1 436 ? -29.060 16.553 40.521 1.00 92.25 436 ASN A C 1
ATOM 3359 O O . ASN A 1 436 ? -28.420 15.890 39.711 1.00 92.25 436 ASN A O 1
ATOM 3363 N N . ILE A 1 437 ? -28.959 16.362 41.835 1.00 93.31 437 ILE A N 1
ATOM 3364 C CA . ILE A 1 437 ? -28.100 15.342 42.443 1.00 93.31 437 ILE A CA 1
ATOM 3365 C C . ILE A 1 437 ? -28.620 13.935 42.146 1.00 93.31 437 ILE A C 1
ATOM 3367 O O . ILE A 1 437 ? -27.847 13.077 41.729 1.00 93.31 437 ILE A O 1
ATOM 3371 N N . VAL A 1 438 ? -29.924 13.698 42.319 1.00 93.94 438 VAL A N 1
ATOM 3372 C CA . VAL A 1 438 ? -30.561 12.395 42.070 1.00 93.94 438 VAL A CA 1
ATOM 3373 C C . VAL A 1 438 ? -30.455 11.981 40.604 1.00 93.94 438 VAL A C 1
ATOM 3375 O O . VAL A 1 438 ? -30.174 10.815 40.339 1.00 93.94 438 VAL A O 1
ATOM 3378 N N . ASN A 1 439 ? -30.585 12.920 39.661 1.00 93.31 439 ASN A N 1
ATOM 3379 C CA . ASN A 1 439 ? -30.440 12.650 38.224 1.00 93.31 439 ASN A CA 1
ATOM 3380 C C . ASN A 1 439 ? -29.088 12.007 37.872 1.00 93.31 439 ASN A C 1
ATOM 3382 O O . ASN A 1 439 ? -28.986 11.273 36.886 1.00 93.31 439 ASN A O 1
ATOM 3386 N N . ASP A 1 440 ? -28.057 12.278 38.670 1.00 94.44 440 ASP A N 1
ATOM 3387 C CA . ASP A 1 440 ? -26.707 11.757 38.490 1.00 94.44 440 ASP A CA 1
ATOM 3388 C C . ASP A 1 440 ? -26.302 10.748 39.568 1.00 94.44 440 ASP A C 1
ATOM 3390 O O . ASP A 1 440 ? -25.179 10.250 39.546 1.00 94.44 440 ASP A O 1
ATOM 3394 N N . LEU A 1 441 ? -27.188 10.403 40.499 1.00 95.94 441 LEU A N 1
ATOM 3395 C CA . LEU A 1 441 ? -26.848 9.560 41.634 1.00 95.94 441 LEU A CA 1
ATOM 3396 C C . LEU A 1 441 ? -26.632 8.105 41.201 1.00 95.94 441 LEU A C 1
ATOM 3398 O O . LEU A 1 441 ? -27.425 7.503 40.476 1.00 95.94 441 LEU A O 1
ATOM 3402 N N . GLN A 1 442 ? -25.556 7.520 41.710 1.00 96.69 442 GLN A N 1
ATOM 3403 C CA . GLN A 1 442 ? -25.276 6.096 41.636 1.00 96.69 442 GLN A CA 1
ATOM 3404 C C . GLN A 1 442 ? -25.132 5.534 43.042 1.00 96.69 442 GLN A C 1
ATOM 3406 O O . GLN A 1 442 ? -24.618 6.208 43.940 1.00 96.69 442 GLN A O 1
ATOM 3411 N N . TYR A 1 443 ? -25.512 4.275 43.214 1.00 96.81 443 TYR A N 1
ATOM 3412 C CA . TYR A 1 443 ? -25.253 3.526 44.434 1.00 96.81 443 TYR A CA 1
ATOM 3413 C C . TYR A 1 443 ? -24.541 2.215 44.126 1.00 96.81 443 TYR A C 1
ATOM 3415 O O . TYR A 1 443 ? -24.602 1.688 43.016 1.00 96.81 443 TYR A O 1
ATOM 3423 N N . ARG A 1 444 ? -23.845 1.688 45.123 1.00 96.50 444 ARG A N 1
ATOM 3424 C CA . ARG A 1 444 ? -23.208 0.377 45.071 1.00 96.50 444 ARG A CA 1
ATOM 3425 C C . ARG A 1 444 ? -23.264 -0.258 46.448 1.00 96.50 444 ARG A C 1
ATOM 3427 O O . ARG A 1 444 ? -23.162 0.445 47.453 1.00 96.50 444 ARG A O 1
ATOM 3434 N N . ILE A 1 445 ? -23.400 -1.577 46.477 1.00 95.44 445 ILE A N 1
ATOM 3435 C CA . ILE A 1 445 ? -23.256 -2.379 47.687 1.00 95.44 445 ILE A CA 1
ATOM 3436 C C . ILE A 1 445 ? -21.983 -3.210 47.524 1.00 95.44 445 ILE A C 1
ATOM 3438 O O . ILE A 1 445 ? -21.827 -3.927 46.545 1.00 95.44 445 ILE A O 1
ATOM 3442 N N . ASP A 1 446 ? -21.054 -3.056 48.459 1.00 91.38 446 ASP A N 1
ATOM 3443 C CA . ASP A 1 446 ? -19.731 -3.680 48.435 1.00 91.38 446 ASP A CA 1
ATOM 3444 C C . ASP A 1 446 ? -18.935 -3.402 47.138 1.00 91.38 446 ASP A C 1
ATOM 3446 O O . ASP A 1 446 ? -18.886 -2.254 46.685 1.00 91.38 446 ASP A O 1
ATOM 3450 N N . ASN A 1 447 ? -18.274 -4.412 46.561 1.00 82.69 447 ASN A N 1
ATOM 3451 C CA . ASN A 1 447 ? -17.452 -4.295 45.354 1.00 82.69 447 ASN A CA 1
ATOM 3452 C C . ASN A 1 447 ? -18.219 -4.582 44.052 1.00 82.69 447 ASN A C 1
ATOM 3454 O O . ASN A 1 447 ? -17.587 -4.782 43.014 1.00 82.69 447 ASN A O 1
ATOM 3458 N N . ASP A 1 448 ? -19.556 -4.570 44.084 1.00 88.31 448 ASP A N 1
ATOM 3459 C CA . ASP A 1 448 ? -20.379 -4.736 42.882 1.00 88.31 448 ASP A CA 1
ATOM 3460 C C . ASP A 1 448 ? -20.224 -3.566 41.885 1.00 88.31 448 ASP A C 1
ATOM 3462 O O . ASP A 1 448 ? -19.467 -2.610 42.072 1.00 88.31 448 ASP A O 1
ATOM 3466 N N . ASN A 1 449 ? -20.940 -3.621 40.766 1.00 92.50 449 ASN A N 1
ATOM 3467 C CA . ASN A 1 449 ? -20.991 -2.496 39.837 1.00 92.50 449 ASN A CA 1
ATOM 3468 C C . ASN A 1 449 ? -21.773 -1.315 40.434 1.00 92.50 449 ASN A C 1
ATOM 3470 O O . ASN A 1 449 ? -22.714 -1.491 41.207 1.00 92.50 449 ASN A O 1
ATOM 3474 N N . TRP A 1 450 ? -21.406 -0.097 40.035 1.00 94.44 450 TRP A N 1
ATOM 3475 C CA . TRP A 1 450 ? -22.211 1.090 40.321 1.00 94.44 450 TRP A CA 1
ATOM 3476 C C . TRP A 1 450 ? -23.524 1.034 39.540 1.00 94.44 450 TRP A C 1
ATOM 3478 O O . TRP A 1 450 ? -23.516 0.884 38.319 1.00 94.44 450 TRP A O 1
ATOM 3488 N N . ILE A 1 451 ? -24.638 1.174 40.250 1.00 95.38 451 ILE A N 1
ATOM 3489 C CA . ILE A 1 451 ? -25.994 1.140 39.709 1.00 95.38 451 ILE A CA 1
ATOM 3490 C C . ILE A 1 451 ? -26.499 2.579 39.625 1.00 95.38 451 ILE A C 1
ATOM 3492 O O . ILE A 1 451 ? -26.441 3.317 40.610 1.00 95.38 451 ILE A O 1
ATOM 3496 N N . ASN A 1 452 ? -26.972 2.985 38.446 1.00 94.81 452 ASN A N 1
ATOM 3497 C CA . ASN A 1 452 ? -27.638 4.274 38.277 1.00 94.81 452 ASN A CA 1
ATOM 3498 C C . ASN A 1 452 ? -28.980 4.249 39.001 1.00 94.81 452 ASN A C 1
ATOM 3500 O O . ASN A 1 452 ? -29.719 3.272 38.901 1.00 94.81 452 ASN A O 1
ATOM 3504 N N . VAL A 1 453 ? -29.307 5.338 39.686 1.00 93.12 453 VAL A N 1
ATOM 3505 C CA . VAL A 1 453 ? -30.688 5.586 40.084 1.00 93.12 453 VAL A CA 1
ATOM 3506 C C . VAL A 1 453 ? -31.471 5.933 38.819 1.00 93.12 453 VAL A C 1
ATOM 3508 O O . VAL A 1 453 ? -31.064 6.816 38.060 1.00 93.12 453 VAL A O 1
ATOM 3511 N N . ASP A 1 454 ? -32.556 5.200 38.562 1.00 88.88 454 ASP A N 1
ATOM 3512 C CA . ASP A 1 454 ? -33.450 5.499 37.445 1.00 88.88 454 ASP A CA 1
ATOM 3513 C C . ASP A 1 454 ? -34.038 6.905 37.602 1.00 88.88 454 ASP A C 1
ATOM 3515 O O . ASP A 1 454 ? -34.107 7.458 38.701 1.00 88.88 454 ASP A O 1
ATOM 3519 N N . TYR A 1 455 ? -34.465 7.513 36.496 1.00 88.94 455 TYR A N 1
ATOM 3520 C CA . TYR A 1 455 ? -35.048 8.848 36.565 1.00 88.94 455 TYR A CA 1
ATOM 3521 C C . TYR A 1 455 ? -36.336 8.832 37.402 1.00 88.94 455 TYR A C 1
ATOM 3523 O O . TYR A 1 455 ? -37.341 8.239 37.008 1.00 88.94 455 TYR A O 1
ATOM 3531 N N . VAL A 1 456 ? -36.303 9.523 38.543 1.00 90.31 456 VAL A N 1
ATOM 3532 C CA . VAL A 1 456 ? -37.444 9.703 39.445 1.00 90.31 456 VAL A CA 1
ATOM 3533 C C . VAL A 1 456 ? -37.643 11.193 39.701 1.00 90.31 456 VAL A C 1
ATOM 3535 O O . VAL A 1 456 ? -36.706 11.907 40.065 1.00 90.31 456 VAL A O 1
ATOM 3538 N N . THR A 1 457 ? -38.874 11.674 39.532 1.00 93.25 457 THR A N 1
ATOM 3539 C CA . THR A 1 457 ? -39.251 13.042 39.906 1.00 93.25 457 THR A CA 1
ATOM 3540 C C . THR A 1 457 ? -39.504 13.116 41.408 1.00 93.25 457 THR A C 1
ATOM 3542 O O . THR A 1 457 ? -40.373 12.419 41.930 1.00 93.25 457 THR A O 1
ATOM 3545 N N . LEU A 1 458 ? -38.773 13.985 42.105 1.00 94.75 458 LEU A N 1
ATOM 3546 C CA . LEU A 1 458 ? -38.913 14.147 43.549 1.00 94.75 458 LEU A CA 1
ATOM 3547 C C . LEU A 1 458 ? -40.263 14.782 43.917 1.00 94.75 458 LEU A C 1
ATOM 3549 O O . LEU A 1 458 ? -40.759 15.689 43.239 1.00 94.75 458 LEU A O 1
ATOM 3553 N N . VAL A 1 459 ? -40.849 14.340 45.027 1.00 92.88 459 VAL A N 1
ATOM 3554 C CA . VAL A 1 459 ? -42.047 14.934 45.646 1.00 92.88 459 VAL A CA 1
ATOM 3555 C C . VAL A 1 459 ? -41.710 15.493 47.026 1.00 92.88 459 VAL A C 1
ATOM 3557 O O . VAL A 1 459 ? -40.687 15.133 47.601 1.00 92.88 459 VAL A O 1
ATOM 3560 N N . ASN A 1 460 ? -42.546 16.391 47.558 1.00 91.94 460 ASN A N 1
ATOM 3561 C CA . ASN A 1 460 ? -42.343 16.916 48.912 1.00 91.94 460 ASN A CA 1
ATOM 3562 C C . ASN A 1 460 ? -42.455 15.768 49.931 1.00 91.94 460 ASN A C 1
ATOM 3564 O O . ASN A 1 460 ? -43.435 15.024 49.910 1.00 91.94 460 ASN A O 1
ATOM 3568 N N . GLY A 1 461 ? -41.481 15.653 50.833 1.00 91.50 461 GLY A N 1
ATOM 3569 C CA . GLY A 1 461 ? -41.374 14.568 51.806 1.00 91.50 461 GLY A CA 1
ATOM 3570 C C . GLY A 1 461 ? -40.398 13.469 51.378 1.00 91.50 461 GLY A C 1
ATOM 3571 O O . GLY A 1 461 ? -39.237 13.752 51.078 1.00 91.50 461 GLY A O 1
ATOM 3572 N N . GLU A 1 462 ? -40.853 12.216 51.438 1.00 94.19 462 GLU A N 1
ATOM 3573 C CA . GLU A 1 462 ? -40.085 11.027 51.048 1.00 94.19 462 GLU A CA 1
ATOM 3574 C C . GLU A 1 462 ? -40.359 10.664 49.582 1.00 94.19 462 GLU A C 1
ATOM 3576 O O . GLU A 1 462 ? -41.507 10.623 49.142 1.00 94.19 462 GLU A O 1
ATOM 3581 N N . THR A 1 463 ? -39.303 10.347 48.830 1.00 96.31 463 THR A N 1
ATOM 3582 C CA . THR A 1 463 ? -39.390 9.756 47.487 1.00 96.31 463 THR A CA 1
ATOM 3583 C C . THR A 1 463 ? -38.536 8.491 47.423 1.00 96.31 463 THR A C 1
ATOM 3585 O O . THR A 1 463 ? -37.356 8.524 47.769 1.00 96.31 463 THR A O 1
ATOM 3588 N N . ILE A 1 464 ? -39.098 7.372 46.956 1.00 95.88 464 ILE A N 1
ATOM 3589 C CA . ILE A 1 464 ? -38.334 6.132 46.747 1.00 95.88 464 ILE A CA 1
ATOM 3590 C C . ILE A 1 464 ? -37.566 6.235 45.429 1.00 95.88 464 ILE A C 1
ATOM 3592 O O . ILE A 1 464 ? -38.155 6.471 44.379 1.00 95.88 464 ILE A O 1
ATOM 3596 N N . LEU A 1 465 ? -36.251 6.045 45.504 1.00 96.50 465 LEU A N 1
ATOM 3597 C CA . LEU A 1 465 ? -35.323 6.145 44.381 1.00 96.50 465 LEU A CA 1
ATOM 3598 C C . LEU A 1 465 ? -35.060 4.792 43.711 1.00 96.50 465 LEU A C 1
ATOM 3600 O O . LEU A 1 465 ? -34.849 4.733 42.506 1.00 96.50 465 LEU A O 1
ATOM 3604 N N . ALA A 1 466 ? -35.065 3.703 44.482 1.00 96.06 466 ALA A N 1
ATOM 3605 C CA . ALA A 1 466 ? -34.866 2.352 43.965 1.00 96.06 466 ALA A CA 1
ATOM 3606 C C . ALA A 1 466 ? -35.710 1.334 44.742 1.00 96.06 466 ALA A C 1
ATOM 3608 O O . ALA A 1 466 ? -35.810 1.412 45.971 1.00 96.06 466 ALA A O 1
ATOM 3609 N N . PHE A 1 467 ? -36.270 0.358 44.024 1.00 95.06 467 PHE A N 1
ATOM 3610 C CA . PHE A 1 467 ? -37.066 -0.750 44.562 1.00 95.06 467 PHE A CA 1
ATOM 3611 C C . PHE A 1 467 ? -36.365 -2.093 44.351 1.00 95.06 467 PHE A C 1
ATOM 3613 O O . PHE A 1 467 ? -35.513 -2.231 43.477 1.00 95.06 467 PHE A O 1
ATOM 3620 N N . ASN A 1 468 ? -36.762 -3.105 45.129 1.00 93.19 468 ASN A N 1
ATOM 3621 C CA . ASN A 1 468 ? -36.251 -4.478 45.036 1.00 93.19 468 ASN A CA 1
ATOM 3622 C C . ASN A 1 468 ? -34.722 -4.589 45.134 1.00 93.19 468 ASN A C 1
ATOM 3624 O O . ASN A 1 468 ? -34.127 -5.556 44.650 1.00 93.19 468 ASN A O 1
ATOM 3628 N N . VAL A 1 469 ? -34.084 -3.634 45.815 1.00 94.75 469 VAL A N 1
ATOM 3629 C CA . VAL A 1 469 ? -32.632 -3.584 45.971 1.00 94.75 469 VAL A CA 1
ATOM 3630 C C . VAL A 1 469 ? -32.150 -4.889 46.609 1.00 94.75 469 VAL A C 1
ATOM 3632 O O . VAL A 1 469 ? -32.708 -5.371 47.603 1.00 94.75 469 VAL A O 1
ATOM 3635 N N . ASN A 1 470 ? -31.146 -5.512 45.995 1.00 92.75 470 ASN A N 1
ATOM 3636 C CA . ASN A 1 470 ? -30.548 -6.743 46.497 1.00 92.75 470 ASN A CA 1
ATOM 3637 C C . ASN A 1 470 ? -29.501 -6.414 47.565 1.00 92.75 470 ASN A C 1
ATOM 3639 O O . ASN A 1 470 ? -28.308 -6.346 47.283 1.00 92.75 470 ASN A O 1
ATOM 3643 N N . PHE A 1 471 ? -29.957 -6.147 48.786 1.00 94.31 471 PHE A N 1
ATOM 3644 C CA . PHE A 1 471 ? -29.052 -5.885 49.897 1.00 94.31 471 PHE A CA 1
ATOM 3645 C C . PHE A 1 471 ? -28.302 -7.152 50.314 1.00 94.31 471 PHE A C 1
ATOM 3647 O O . PHE A 1 471 ? -28.910 -8.164 50.663 1.00 94.31 471 PHE A O 1
ATOM 3654 N N . VAL A 1 472 ? -26.975 -7.056 50.326 1.00 93.31 472 VAL A N 1
ATOM 3655 C CA . VAL A 1 472 ? -26.045 -8.075 50.825 1.00 93.31 472 VAL A CA 1
ATOM 3656 C C . VAL A 1 472 ? -25.125 -7.458 51.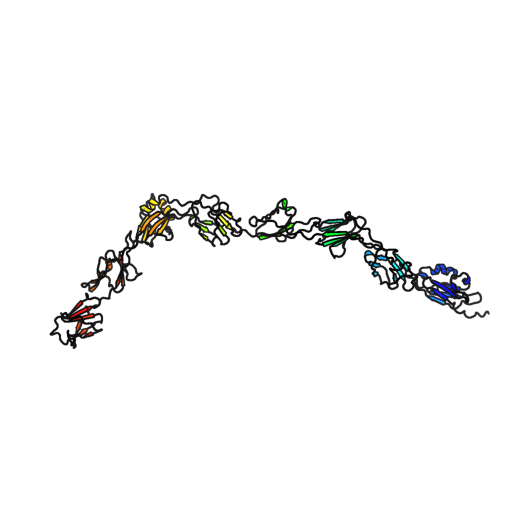878 1.00 93.31 472 VAL A C 1
ATOM 3658 O O . VAL A 1 472 ? -25.128 -6.243 52.084 1.00 93.31 472 VAL A O 1
ATOM 3661 N N . ALA A 1 473 ? -24.363 -8.294 52.582 1.00 94.62 473 ALA A N 1
ATOM 3662 C CA . ALA A 1 473 ? -23.372 -7.814 53.538 1.00 94.62 473 ALA A CA 1
ATOM 3663 C C . ALA A 1 473 ? -22.288 -6.991 52.822 1.00 94.62 473 ALA A C 1
ATOM 3665 O O . ALA A 1 473 ? -21.790 -7.418 51.785 1.00 94.62 473 ALA A O 1
ATOM 3666 N N . GLY A 1 474 ? -21.918 -5.837 53.384 1.00 95.25 474 GLY A N 1
ATOM 3667 C CA . GLY A 1 474 ? -20.901 -4.951 52.812 1.00 95.25 474 GLY A CA 1
ATOM 3668 C C . GLY A 1 474 ? -21.267 -3.468 52.856 1.00 95.25 474 GLY A C 1
ATOM 3669 O O . GLY A 1 474 ? -22.201 -3.047 53.540 1.00 95.25 474 GLY A O 1
ATOM 3670 N N . ASN A 1 475 ? -20.492 -2.651 52.146 1.00 96.56 475 ASN A N 1
ATOM 3671 C CA . ASN A 1 475 ? -20.601 -1.192 52.195 1.00 96.56 475 ASN A CA 1
ATOM 3672 C C . ASN A 1 475 ? -21.621 -0.652 51.187 1.00 96.56 475 ASN A C 1
ATOM 3674 O O . ASN A 1 475 ? -21.396 -0.735 49.986 1.00 96.56 475 ASN A O 1
ATOM 3678 N N . LEU A 1 476 ? -22.699 -0.029 51.661 1.00 96.75 476 LEU A N 1
ATOM 3679 C CA . LEU A 1 476 ? -23.581 0.791 50.835 1.00 96.75 476 LEU A CA 1
ATOM 3680 C C . LEU A 1 476 ? -22.952 2.178 50.656 1.00 96.75 476 LEU A C 1
ATOM 3682 O O . LEU A 1 476 ? -22.847 2.942 51.620 1.00 96.75 476 LEU A O 1
ATOM 3686 N N . ALA A 1 477 ? -22.551 2.507 49.432 1.00 97.31 477 ALA A N 1
ATOM 3687 C CA . ALA A 1 477 ? -21.930 3.781 49.087 1.00 97.31 477 ALA A CA 1
ATOM 3688 C C . ALA A 1 477 ? -22.642 4.464 47.915 1.00 97.31 477 ALA A C 1
ATOM 3690 O O . ALA A 1 477 ? -23.252 3.805 47.072 1.00 97.31 477 ALA A O 1
ATOM 3691 N N . PHE A 1 478 ? -22.520 5.788 47.859 1.00 97.38 478 PHE A N 1
ATOM 3692 C CA . PHE A 1 478 ? -23.121 6.646 46.841 1.00 97.38 478 PHE A CA 1
ATOM 3693 C C . PHE A 1 478 ? -22.068 7.519 46.166 1.00 97.38 478 PHE A C 1
ATOM 3695 O O . PHE A 1 478 ? -21.086 7.902 46.797 1.00 97.38 478 PHE A O 1
ATOM 3702 N N . ARG A 1 479 ? -22.281 7.862 44.897 1.00 96.56 479 ARG A N 1
ATOM 3703 C CA . ARG A 1 479 ? -21.486 8.862 44.167 1.00 96.56 479 ARG A CA 1
ATOM 3704 C C . ARG A 1 479 ? -22.325 9.508 43.070 1.00 96.56 479 ARG A C 1
ATOM 3706 O O . ARG A 1 479 ? -23.394 8.998 42.745 1.00 96.56 479 ARG A O 1
ATOM 3713 N N . LEU A 1 480 ? -21.816 10.568 42.455 1.00 96.00 480 LEU A N 1
ATOM 3714 C CA . LEU A 1 480 ? -22.372 11.111 41.217 1.00 96.00 480 LEU A CA 1
ATOM 3715 C C . LEU A 1 480 ? -21.711 10.456 40.003 1.00 96.00 480 LEU A C 1
ATOM 3717 O O . LEU A 1 480 ? -20.489 10.286 39.968 1.00 96.00 480 LEU A O 1
ATOM 3721 N N . LYS A 1 481 ? -22.512 10.112 38.995 1.00 94.56 481 LYS A N 1
ATOM 3722 C CA . LYS A 1 481 ? -22.046 9.668 37.684 1.00 94.56 481 LYS A CA 1
ATOM 3723 C C . LYS A 1 481 ? -21.317 10.820 36.990 1.00 94.56 481 LYS A C 1
ATOM 3725 O O . LYS A 1 481 ? -21.729 11.977 37.082 1.00 94.56 481 LYS A O 1
ATOM 3730 N N . GLY A 1 482 ? -20.234 10.489 36.298 1.00 92.75 482 GLY A N 1
ATOM 3731 C CA . GLY A 1 482 ? -19.550 11.442 35.432 1.00 92.75 482 GLY A CA 1
ATOM 3732 C C . GLY A 1 482 ? -20.362 11.746 34.172 1.00 92.75 482 GLY A C 1
ATOM 3733 O O . GLY A 1 482 ? -21.387 11.115 33.900 1.00 92.75 482 GLY A O 1
ATOM 3734 N N . ASP A 1 483 ? -19.869 12.684 33.381 1.00 90.12 483 ASP A N 1
ATOM 3735 C CA . ASP A 1 483 ? -20.443 13.091 32.096 1.00 90.12 483 ASP A CA 1
ATOM 3736 C C . ASP A 1 483 ? -19.347 13.180 31.021 1.00 90.12 483 ASP A C 1
ATOM 3738 O O . ASP A 1 483 ? -18.248 12.658 31.194 1.00 90.12 483 ASP A O 1
ATOM 3742 N N . GLU A 1 484 ? -19.635 13.796 29.876 1.00 86.31 484 GLU A N 1
ATOM 3743 C CA . GLU A 1 484 ? -18.664 13.952 28.784 1.00 86.31 484 GLU A CA 1
ATOM 3744 C C . GLU A 1 484 ? -17.389 14.715 29.196 1.00 86.31 484 GLU A C 1
ATOM 3746 O O . GLU A 1 484 ? -16.355 14.574 28.544 1.00 86.31 484 GLU A O 1
ATOM 3751 N N . ASN A 1 485 ? -17.432 15.481 30.294 1.00 87.69 485 ASN A N 1
ATOM 3752 C CA . ASN A 1 485 ? -16.345 16.355 30.728 1.00 87.69 485 ASN A CA 1
ATOM 3753 C C . ASN A 1 485 ? -15.746 15.981 32.085 1.00 87.69 485 ASN A C 1
ATOM 3755 O O . ASN A 1 485 ? -14.623 16.396 32.386 1.00 87.69 485 ASN A O 1
ATOM 3759 N N . THR A 1 486 ? -16.465 15.211 32.902 1.00 92.94 486 THR A N 1
ATOM 3760 C CA . THR A 1 486 ? -16.071 14.906 34.279 1.00 92.94 486 THR A CA 1
ATOM 3761 C C . THR A 1 486 ? -16.085 13.414 34.586 1.00 92.94 486 THR A C 1
ATOM 3763 O O . THR A 1 486 ? -16.950 12.660 34.140 1.00 92.94 486 THR A O 1
ATOM 3766 N N . LEU A 1 487 ? -15.112 12.979 35.387 1.00 94.81 487 LEU A N 1
ATOM 3767 C CA . LEU A 1 487 ? -15.116 11.653 36.001 1.00 94.81 487 LEU A CA 1
ATOM 3768 C C . LEU A 1 487 ? -16.208 11.580 37.079 1.00 94.81 487 LEU A C 1
ATOM 3770 O O . LEU A 1 487 ? -16.585 12.615 37.633 1.00 94.81 487 LEU A O 1
ATOM 3774 N N . PRO A 1 488 ? -16.686 10.376 37.443 1.00 95.31 488 PRO A N 1
ATOM 3775 C CA . PRO A 1 488 ? -17.553 10.212 38.605 1.00 95.31 488 PRO A CA 1
ATOM 3776 C C . PRO A 1 488 ? -16.961 10.851 39.869 1.00 95.31 488 PRO A C 1
ATOM 3778 O O . PRO A 1 488 ? -15.737 10.896 40.037 1.00 95.31 488 PRO A O 1
ATOM 3781 N N . SER A 1 489 ? -17.825 11.325 40.768 1.00 96.19 489 SER A N 1
ATOM 3782 C CA . SER A 1 489 ? -17.374 11.868 42.052 1.00 96.19 489 SER A CA 1
ATOM 3783 C C . SER A 1 489 ? -16.721 10.785 42.912 1.00 96.19 489 SER A C 1
ATOM 3785 O O . SER A 1 489 ? -16.912 9.582 42.693 1.00 96.19 489 SER A O 1
ATOM 3787 N N . ASP A 1 490 ? -16.017 11.209 43.960 1.00 94.06 490 ASP A N 1
ATOM 3788 C CA . ASP A 1 490 ? -15.627 10.286 45.020 1.00 94.06 490 ASP A CA 1
ATOM 3789 C C . ASP A 1 490 ? -16.856 9.641 45.668 1.00 94.06 490 ASP A C 1
ATOM 3791 O O . ASP A 1 490 ? -17.937 10.238 45.751 1.00 94.06 490 ASP A O 1
ATOM 3795 N N . SER A 1 491 ? -16.688 8.387 46.087 1.00 94.88 491 SER A N 1
ATOM 3796 C CA . SER A 1 491 ? -17.738 7.631 46.757 1.00 94.88 491 SER A CA 1
ATOM 3797 C C . SER A 1 491 ? -17.842 8.011 48.224 1.00 94.88 491 SER A C 1
ATOM 3799 O O . SER A 1 491 ? -16.833 8.081 48.923 1.00 94.88 491 SER A O 1
ATOM 3801 N N . ILE A 1 492 ? -19.069 8.135 48.708 1.00 97.31 492 ILE A N 1
ATOM 3802 C CA . ILE A 1 492 ? -19.397 8.437 50.095 1.00 97.31 492 ILE A CA 1
ATOM 3803 C C . ILE A 1 492 ? -20.090 7.216 50.699 1.00 97.31 492 ILE A C 1
ATOM 3805 O O . ILE A 1 492 ? -21.103 6.743 50.180 1.00 97.31 492 ILE A O 1
ATOM 3809 N N . LEU A 1 493 ? -19.537 6.689 51.790 1.00 96.38 493 LEU A N 1
ATOM 3810 C CA . LEU A 1 493 ? -20.117 5.567 52.526 1.00 96.38 493 LEU A CA 1
ATOM 3811 C C . LEU A 1 493 ? -21.362 6.032 53.292 1.00 96.38 493 LEU A C 1
ATOM 3813 O O . LEU A 1 493 ? -21.282 6.961 54.088 1.00 96.38 493 LEU A O 1
ATOM 3817 N N . LYS A 1 494 ? -22.494 5.351 53.091 1.00 95.94 494 LYS A N 1
ATOM 3818 C CA . LYS A 1 494 ? -23.723 5.559 53.869 1.00 95.94 494 LYS A CA 1
ATOM 3819 C C . LYS A 1 494 ? -23.804 4.619 55.061 1.00 95.94 494 LYS A C 1
ATOM 3821 O O . LYS A 1 494 ? -24.161 5.033 56.161 1.00 95.94 494 LYS A O 1
ATOM 3826 N N . TYR A 1 495 ? -23.564 3.331 54.826 1.00 96.00 495 TYR A N 1
ATOM 3827 C CA . TYR A 1 495 ? -23.768 2.306 55.841 1.00 96.00 495 TYR A CA 1
ATOM 3828 C C . TYR A 1 495 ? -22.996 1.029 55.526 1.00 96.00 495 TYR A C 1
ATOM 3830 O O . TYR A 1 495 ? -22.863 0.655 54.364 1.00 96.00 495 TYR A O 1
ATOM 3838 N N . THR A 1 496 ? -22.551 0.326 56.565 1.00 96.56 496 THR A N 1
ATOM 3839 C CA . THR A 1 496 ? -21.987 -1.022 56.441 1.00 96.56 496 THR A CA 1
ATOM 3840 C C . THR A 1 496 ? -23.031 -2.038 56.889 1.00 96.56 496 THR A C 1
ATOM 3842 O O . THR A 1 496 ? -23.322 -2.178 58.079 1.00 96.56 496 THR A O 1
ATOM 3845 N N . ILE A 1 497 ? -23.600 -2.751 55.921 1.00 96.50 497 ILE A N 1
ATOM 3846 C CA . ILE A 1 497 ? -24.587 -3.804 56.137 1.00 96.50 497 ILE A CA 1
ATOM 3847 C C . ILE A 1 497 ? -23.877 -5.016 56.740 1.00 96.50 497 ILE A C 1
ATOM 3849 O O . ILE A 1 497 ? -22.975 -5.595 56.133 1.00 96.50 497 ILE A O 1
ATOM 3853 N N . LYS A 1 498 ? -24.289 -5.405 57.949 1.00 95.06 498 LYS A N 1
ATOM 3854 C CA . LYS A 1 498 ? -23.738 -6.574 58.643 1.00 95.06 498 LYS A CA 1
ATOM 3855 C C . LYS A 1 498 ? -24.218 -7.874 57.999 1.00 95.06 498 LYS A C 1
ATOM 3857 O O . LYS A 1 498 ? -25.330 -7.939 57.477 1.00 95.06 498 LYS A O 1
ATOM 3862 N N . ALA A 1 499 ? -23.392 -8.914 58.098 1.00 94.00 499 ALA A N 1
ATOM 3863 C CA . ALA A 1 499 ? -23.769 -10.263 57.695 1.00 94.00 499 ALA A CA 1
ATOM 3864 C C . ALA A 1 499 ? -25.029 -10.753 58.439 1.00 94.00 499 ALA A C 1
ATOM 3866 O O . ALA A 1 499 ? -25.255 -10.339 59.584 1.00 94.00 499 ALA A O 1
ATOM 3867 N N . PRO A 1 500 ? -25.834 -11.636 57.815 1.00 94.69 500 PRO A N 1
ATOM 3868 C CA . PRO A 1 500 ? -26.949 -12.303 58.477 1.00 94.69 500 PRO A CA 1
ATOM 3869 C C . PRO A 1 500 ? -26.543 -12.904 59.825 1.00 94.69 500 PRO A C 1
ATOM 3871 O O . PRO A 1 500 ? -25.508 -13.562 59.937 1.00 94.69 500 PRO A O 1
ATOM 3874 N N . ILE A 1 501 ? -27.373 -12.698 60.847 1.00 93.25 501 ILE A N 1
ATOM 3875 C CA . ILE A 1 501 ? -27.191 -13.349 62.150 1.00 93.25 501 ILE A CA 1
ATOM 3876 C C . ILE A 1 501 ? -27.502 -14.850 62.055 1.00 93.25 501 ILE A C 1
ATOM 3878 O O . ILE A 1 501 ? -28.100 -15.314 61.080 1.00 93.25 501 ILE A O 1
ATOM 3882 N N . SER A 1 502 ? -27.119 -15.614 63.081 1.00 94.44 502 SER A N 1
ATOM 3883 C CA . SER A 1 502 ? -27.398 -17.050 63.157 1.00 94.44 502 SER A CA 1
ATOM 3884 C C . SER A 1 502 ? -28.889 -17.363 63.021 1.00 94.44 502 SER A C 1
ATOM 3886 O O . SER A 1 502 ? -29.743 -16.557 63.394 1.00 94.44 502 SER A O 1
ATOM 3888 N N . ALA A 1 503 ? -29.188 -18.560 62.519 1.00 94.94 503 ALA A N 1
ATOM 3889 C CA . ALA A 1 503 ? -30.553 -19.036 62.353 1.00 94.94 503 ALA A CA 1
ATOM 3890 C C . ALA A 1 503 ? -31.327 -19.038 63.689 1.00 94.94 503 ALA A C 1
ATOM 3892 O O . ALA A 1 503 ? -30.706 -19.189 64.749 1.00 94.94 503 ALA A O 1
ATOM 3893 N N . PRO A 1 504 ? -32.662 -18.860 63.667 1.00 94.06 504 PRO A N 1
ATOM 3894 C CA . PRO A 1 504 ? -33.459 -18.789 64.886 1.00 94.06 504 PRO A CA 1
ATOM 3895 C C . PRO A 1 504 ? -33.375 -20.095 65.685 1.00 94.06 504 PRO A C 1
ATOM 3897 O O . PRO A 1 504 ? -33.341 -21.192 65.121 1.00 94.06 504 PRO A O 1
ATOM 3900 N N . ASN A 1 505 ? -33.367 -19.974 67.015 1.00 92.69 505 ASN A N 1
ATOM 3901 C CA . ASN A 1 505 ? -33.381 -21.118 67.923 1.00 92.69 505 ASN A CA 1
ATOM 3902 C C . ASN A 1 505 ? -34.823 -21.591 68.160 1.00 92.69 505 ASN A C 1
ATOM 3904 O O . ASN A 1 505 ? -35.450 -21.228 69.153 1.00 92.69 505 ASN A O 1
ATOM 3908 N N . VAL A 1 506 ? -35.348 -22.352 67.202 1.00 92.50 506 VAL A N 1
ATOM 3909 C CA . VAL A 1 506 ? -36.685 -22.957 67.236 1.00 92.50 506 VAL A CA 1
ATOM 3910 C C . VAL A 1 506 ? -36.606 -24.446 66.909 1.00 92.50 506 VAL A C 1
ATOM 3912 O O . VAL A 1 506 ? -35.686 -24.888 66.212 1.00 92.50 506 VAL A O 1
ATOM 3915 N N . SER A 1 507 ? -37.568 -25.223 67.403 1.00 91.38 507 SER A N 1
ATOM 3916 C CA . SER A 1 507 ? -37.663 -26.665 67.155 1.00 91.38 507 SER A CA 1
ATOM 3917 C C . SER A 1 507 ? -39.091 -27.107 66.834 1.00 91.38 507 SER A C 1
ATOM 3919 O O . SER A 1 507 ? -40.054 -26.372 67.056 1.00 91.38 507 SER A O 1
ATOM 3921 N N . VAL A 1 508 ? -39.215 -28.318 66.289 1.00 89.94 508 VAL A N 1
ATOM 3922 C CA . VAL A 1 508 ? -40.504 -28.967 66.025 1.00 89.94 508 VAL A CA 1
ATOM 3923 C C . VAL A 1 508 ? -41.215 -29.254 67.350 1.00 89.94 508 VAL A C 1
ATOM 3925 O O . VAL A 1 508 ? -40.597 -29.715 68.313 1.00 89.94 508 VAL A O 1
ATOM 3928 N N . GLY A 1 509 ? -42.513 -28.976 67.394 1.00 86.56 509 GLY A N 1
ATOM 3929 C CA . GLY A 1 509 ? -43.417 -29.260 68.501 1.00 86.56 509 GLY A CA 1
ATOM 3930 C C . GLY A 1 509 ? -44.721 -29.900 68.021 1.00 86.56 509 GLY A C 1
ATOM 3931 O O . GLY A 1 509 ? -44.983 -30.011 66.822 1.00 86.56 509 GLY A O 1
ATOM 3932 N N . PHE A 1 510 ? -45.533 -30.337 68.983 1.00 84.69 510 PHE A N 1
ATOM 3933 C CA . PHE A 1 510 ? -46.874 -30.869 68.753 1.00 84.69 510 PHE A CA 1
ATOM 3934 C C . PHE A 1 510 ? -47.844 -30.221 69.744 1.00 84.69 510 PHE A C 1
ATOM 3936 O O . PHE A 1 510 ? -47.647 -30.302 70.959 1.00 84.69 510 PHE A O 1
ATOM 3943 N N . ASP A 1 511 ? -48.882 -29.564 69.234 1.00 83.19 511 ASP A N 1
ATOM 3944 C CA . ASP A 1 511 ? -49.949 -28.982 70.042 1.00 83.19 511 ASP A CA 1
ATOM 3945 C C . ASP A 1 511 ? -51.008 -30.055 70.304 1.00 83.19 511 ASP A C 1
ATOM 3947 O O . ASP A 1 511 ? -51.835 -30.359 69.443 1.00 83.19 511 ASP A O 1
ATOM 3951 N N . LEU A 1 512 ? -50.978 -30.638 71.504 1.00 77.00 512 LEU A N 1
ATOM 3952 C CA . LEU A 1 512 ? -51.909 -31.695 71.897 1.00 77.00 512 LEU A CA 1
ATOM 3953 C C . LEU A 1 512 ? -53.368 -31.213 71.955 1.00 77.00 512 LEU A C 1
ATOM 3955 O O . LEU A 1 512 ? -54.277 -31.985 71.658 1.00 77.00 512 LEU A O 1
ATOM 3959 N N . ALA A 1 513 ? -53.607 -29.950 72.322 1.00 79.81 513 ALA A N 1
ATOM 3960 C CA . ALA A 1 513 ? -54.958 -29.416 72.493 1.00 79.81 513 ALA A CA 1
ATOM 3961 C C . ALA A 1 513 ? -55.650 -29.184 71.144 1.00 79.81 513 ALA A C 1
ATOM 3963 O O . ALA A 1 513 ? -56.840 -29.464 70.996 1.00 79.81 513 ALA A O 1
ATOM 3964 N N . LYS A 1 514 ? -54.897 -28.693 70.155 1.00 79.75 514 LYS A N 1
ATOM 3965 C CA . LYS A 1 514 ? -55.379 -28.479 68.779 1.00 79.75 514 LYS A CA 1
ATOM 3966 C C . LYS A 1 514 ? -55.108 -29.650 67.845 1.00 79.75 514 LYS A C 1
ATOM 3968 O O . LYS A 1 514 ? -55.616 -29.643 66.730 1.00 79.75 514 LYS A O 1
ATOM 3973 N N . TYR A 1 515 ? -54.359 -30.643 68.313 1.00 79.25 515 TYR A N 1
ATOM 3974 C CA . TYR A 1 515 ? -54.042 -31.864 67.590 1.00 79.25 515 TYR A CA 1
ATOM 3975 C C . TYR A 1 515 ? -53.355 -31.595 66.243 1.00 79.25 515 TYR A C 1
ATOM 3977 O O . TYR A 1 515 ? -53.835 -31.990 65.183 1.00 79.25 515 TYR A O 1
ATOM 3985 N N . ARG A 1 516 ? -52.242 -30.860 66.281 1.00 84.25 516 ARG A N 1
ATOM 3986 C CA . ARG A 1 516 ? -51.492 -30.457 65.082 1.00 84.25 516 ARG A CA 1
ATOM 3987 C C . ARG A 1 516 ? -50.008 -30.257 65.380 1.00 84.25 516 ARG A C 1
ATOM 3989 O O . ARG A 1 516 ? -49.611 -30.091 66.534 1.00 84.25 516 ARG A O 1
ATOM 3996 N N . ASN A 1 517 ? -49.208 -30.164 64.327 1.00 88.38 517 ASN A N 1
ATOM 3997 C CA . ASN A 1 517 ? -47.825 -29.716 64.427 1.00 88.38 517 ASN A CA 1
ATOM 3998 C C . ASN A 1 517 ? -47.728 -28.244 64.851 1.00 88.38 517 ASN A C 1
ATOM 4000 O O . ASN A 1 517 ? -48.599 -27.429 64.547 1.00 88.38 517 ASN A O 1
ATOM 4004 N N . SER A 1 518 ? -46.667 -27.910 65.581 1.00 89.12 518 SER A N 1
ATOM 4005 C CA . SER A 1 518 ? -46.397 -26.552 66.059 1.00 89.12 518 SER A CA 1
ATOM 4006 C C . SER A 1 518 ? -44.897 -26.267 66.108 1.00 89.12 518 SER A C 1
ATOM 4008 O O . SER A 1 518 ? -44.071 -27.167 65.964 1.00 89.12 518 SER A O 1
ATOM 4010 N N . ILE A 1 519 ? -44.519 -25.006 66.315 1.00 90.38 519 ILE A N 1
ATOM 4011 C CA . ILE A 1 519 ? -43.123 -24.620 66.540 1.00 90.38 519 ILE A CA 1
ATOM 4012 C C . ILE A 1 519 ? -42.932 -24.250 68.007 1.00 90.38 519 ILE A C 1
ATOM 4014 O O . ILE A 1 519 ? -43.655 -23.421 68.553 1.00 90.38 519 ILE A O 1
ATOM 4018 N N . ASN A 1 520 ? -41.909 -24.828 68.632 1.00 88.44 520 ASN A N 1
ATOM 4019 C CA . ASN A 1 520 ? -41.477 -24.444 69.968 1.00 88.44 520 ASN A CA 1
ATOM 4020 C C . ASN A 1 520 ? -40.528 -23.239 69.875 1.00 88.44 520 ASN A C 1
ATOM 4022 O O . ASN A 1 520 ? -39.412 -23.354 69.360 1.00 88.44 520 ASN A O 1
ATOM 4026 N N . GLY A 1 521 ? -40.971 -22.086 70.384 1.00 86.12 521 GLY A N 1
ATOM 4027 C CA . GLY A 1 521 ? -40.188 -20.849 70.466 1.00 86.12 521 GLY A CA 1
ATOM 4028 C C . GLY A 1 521 ? -41.008 -19.591 70.158 1.00 86.12 521 GLY A C 1
ATOM 4029 O O . GLY A 1 521 ? -42.223 -19.645 69.997 1.00 86.12 521 GLY A O 1
ATOM 4030 N N . THR A 1 522 ? -40.340 -18.436 70.082 1.00 87.06 522 THR A N 1
ATOM 4031 C CA . THR A 1 522 ? -40.990 -17.147 69.785 1.00 87.06 522 THR A CA 1
ATOM 4032 C C . THR A 1 522 ? -41.125 -16.935 68.277 1.00 87.06 522 THR A C 1
ATOM 4034 O O . THR A 1 522 ? -40.120 -16.756 67.593 1.00 87.06 522 THR A O 1
ATOM 4037 N N . ILE A 1 523 ? -42.359 -16.884 67.767 1.00 88.88 523 ILE A N 1
ATOM 4038 C CA . ILE A 1 523 ? -42.649 -16.798 66.321 1.00 88.88 523 ILE A CA 1
ATOM 4039 C C . ILE A 1 523 ? -42.883 -15.374 65.782 1.00 88.88 523 ILE A C 1
ATOM 4041 O O . ILE A 1 523 ? -42.846 -15.163 64.575 1.00 88.88 523 ILE A O 1
ATOM 4045 N N . THR A 1 524 ? -43.077 -14.370 66.645 1.00 88.38 524 THR A N 1
ATOM 4046 C CA . THR A 1 524 ? -43.514 -13.005 66.258 1.00 88.38 524 THR A CA 1
ATOM 4047 C C . THR A 1 524 ? -42.542 -12.245 65.348 1.00 88.38 524 THR A C 1
ATOM 4049 O O . THR A 1 524 ? -42.947 -11.395 64.550 1.00 88.38 524 THR A O 1
ATOM 4052 N N . ASN A 1 525 ? -41.249 -12.550 65.454 1.00 91.38 525 ASN A N 1
ATOM 4053 C CA . ASN A 1 525 ? -40.192 -11.945 64.639 1.00 91.38 525 ASN A CA 1
ATOM 4054 C C . ASN A 1 525 ? -39.691 -12.878 63.535 1.00 91.38 525 ASN A C 1
ATOM 4056 O O . ASN A 1 525 ? -38.697 -12.565 62.879 1.00 91.38 525 ASN A O 1
ATOM 4060 N N . LEU A 1 526 ? -40.337 -14.026 63.351 1.00 94.75 526 LEU A N 1
ATOM 4061 C CA . LEU A 1 526 ? -39.963 -14.981 62.326 1.00 94.75 526 LEU A CA 1
ATOM 4062 C C . LEU A 1 526 ? -40.747 -14.718 61.045 1.00 94.75 526 LEU A C 1
ATOM 4064 O O . LEU A 1 526 ? -41.796 -14.080 61.040 1.00 94.75 526 LEU A O 1
ATOM 4068 N N . GLU A 1 527 ? -40.215 -15.238 59.958 1.00 95.31 527 GLU A N 1
ATOM 4069 C CA . GLU A 1 527 ? -40.930 -15.496 58.722 1.00 95.31 527 GLU A CA 1
ATOM 4070 C C . GLU A 1 527 ? -40.585 -16.912 58.265 1.00 95.31 527 GLU A C 1
ATOM 4072 O O . GLU A 1 527 ? -39.526 -17.454 58.614 1.00 95.31 527 GLU A O 1
ATOM 4077 N N . TYR A 1 528 ? -41.489 -17.525 57.512 1.00 94.94 528 TYR A N 1
ATOM 4078 C CA . TYR A 1 528 ? -41.356 -18.909 57.088 1.00 94.94 528 TYR A CA 1
ATOM 4079 C C . TYR A 1 528 ? -41.688 -19.106 55.611 1.00 94.94 528 TYR A C 1
ATOM 4081 O O . TYR A 1 528 ? -42.324 -18.262 54.985 1.00 94.94 528 TYR A O 1
ATOM 4089 N N . SER A 1 529 ? -41.241 -20.226 55.051 1.00 95.62 529 SER A N 1
ATOM 4090 C CA . SER A 1 529 ? -41.558 -20.646 53.691 1.00 95.62 529 SER A CA 1
ATOM 4091 C C . SER A 1 529 ? -41.698 -22.164 53.603 1.00 95.62 529 SER A C 1
ATOM 4093 O O . SER A 1 529 ? -40.985 -22.897 54.288 1.00 95.62 529 SER A O 1
ATOM 4095 N N . PHE A 1 530 ? -42.579 -22.643 52.723 1.00 92.69 530 PHE A N 1
ATOM 4096 C CA . PHE A 1 530 ? -42.754 -24.073 52.417 1.00 92.69 530 PHE A CA 1
ATOM 4097 C C . PHE A 1 530 ? -41.782 -24.587 51.341 1.00 92.69 530 PHE A C 1
ATOM 4099 O O . PHE A 1 530 ? -41.849 -25.740 50.924 1.00 92.69 530 PHE A O 1
ATOM 4106 N N . GLY A 1 531 ? -40.864 -23.740 50.868 1.00 90.81 531 GLY A N 1
ATOM 4107 C CA . GLY A 1 531 ? -39.827 -24.132 49.921 1.00 90.81 531 GLY A CA 1
ATOM 4108 C C . GLY A 1 531 ? -38.572 -23.273 50.067 1.00 90.81 531 GLY A C 1
ATOM 4109 O O . GLY A 1 531 ? -38.662 -22.131 50.513 1.00 90.81 531 GLY A O 1
ATOM 4110 N N . PRO A 1 532 ? -37.397 -23.769 49.643 1.00 86.19 532 PRO A N 1
ATOM 4111 C CA . PRO A 1 532 ? -36.137 -23.034 49.784 1.00 86.19 532 PRO A CA 1
ATOM 4112 C C . PRO A 1 532 ? -36.109 -21.728 48.969 1.00 86.19 532 PRO A C 1
ATOM 4114 O O . PRO A 1 532 ? -35.373 -20.809 49.312 1.00 86.19 532 PRO A O 1
ATOM 4117 N N . ASN A 1 533 ? -36.939 -21.639 47.922 1.00 88.19 533 ASN A N 1
ATOM 4118 C CA . ASN A 1 533 ? -37.120 -20.459 47.069 1.00 88.19 533 ASN A CA 1
ATOM 4119 C C . ASN A 1 533 ? -38.565 -19.922 47.106 1.00 88.19 533 ASN A C 1
ATOM 4121 O O . ASN A 1 533 ? -38.973 -19.188 46.207 1.00 88.19 533 ASN A O 1
ATOM 4125 N N . GLY A 1 534 ? -39.369 -20.350 48.085 1.00 88.12 534 GLY A N 1
ATOM 4126 C CA . GLY A 1 534 ? -40.763 -19.932 48.198 1.00 88.12 534 GLY A CA 1
ATOM 4127 C C . GLY A 1 534 ? -40.910 -18.501 48.730 1.00 88.12 534 GLY A C 1
ATOM 4128 O O . GLY A 1 534 ? -39.939 -17.903 49.208 1.00 88.12 534 GLY A O 1
ATOM 4129 N N . PRO A 1 535 ? -42.127 -17.931 48.673 1.00 92.00 535 PRO A N 1
ATOM 4130 C CA . PRO A 1 535 ? -42.410 -16.665 49.338 1.00 92.00 535 PRO A CA 1
ATOM 4131 C C . PRO A 1 535 ? -42.216 -16.806 50.853 1.00 92.00 535 PRO A C 1
ATOM 4133 O O . PRO A 1 535 ? -42.446 -17.877 51.420 1.00 92.00 535 PRO A O 1
ATOM 4136 N N . TRP A 1 536 ? -41.797 -15.716 51.493 1.00 93.38 536 TRP A N 1
ATOM 4137 C CA . TRP A 1 536 ? -41.694 -15.627 52.947 1.00 93.38 536 TRP A CA 1
ATOM 4138 C C . TRP A 1 536 ? -43.001 -15.076 53.516 1.00 93.38 536 TRP A C 1
ATOM 4140 O O . TRP A 1 536 ? -43.479 -14.030 53.078 1.00 93.38 536 TRP A O 1
ATOM 4150 N N . ILE A 1 537 ? -43.581 -15.802 54.465 1.00 93.69 537 ILE A N 1
ATOM 4151 C CA . ILE A 1 537 ? -44.854 -15.502 55.124 1.00 93.69 537 ILE A CA 1
ATOM 4152 C C . ILE A 1 537 ? -44.558 -15.114 56.576 1.00 93.69 537 ILE A C 1
ATOM 4154 O O . ILE A 1 537 ? -43.663 -15.691 57.197 1.00 93.69 537 ILE A O 1
ATOM 4158 N N . ASP A 1 538 ? -45.278 -14.132 57.130 1.00 93.75 538 ASP A N 1
ATOM 4159 C CA . ASP A 1 538 ? -45.046 -13.688 58.511 1.00 93.75 538 ASP A CA 1
ATOM 4160 C C . ASP A 1 538 ? -45.328 -14.828 59.508 1.00 93.75 538 ASP A C 1
ATOM 4162 O O . ASP A 1 538 ? -46.350 -15.517 59.436 1.00 93.75 538 ASP A O 1
ATOM 4166 N N . GLY A 1 539 ? -44.399 -15.027 60.446 1.00 91.56 539 GLY A N 1
ATOM 4167 C CA . GLY A 1 539 ? -44.419 -16.103 61.429 1.00 91.56 539 GLY A CA 1
ATOM 4168 C C . GLY A 1 539 ? -45.634 -16.093 62.351 1.00 91.56 539 GLY A C 1
ATOM 4169 O O . GLY A 1 539 ? -45.952 -17.134 62.916 1.00 91.56 539 GLY A O 1
ATOM 4170 N N . VAL A 1 540 ? -46.371 -14.982 62.460 1.00 89.81 540 VAL A N 1
ATOM 4171 C CA . VAL A 1 540 ? -47.644 -14.936 63.209 1.00 89.81 540 VAL A CA 1
ATOM 4172 C C . VAL A 1 540 ? -48.697 -15.920 62.687 1.00 89.81 540 VAL A C 1
ATOM 4174 O O . VAL A 1 540 ? -49.617 -16.266 63.425 1.00 89.81 540 VAL A O 1
ATOM 4177 N N . HIS A 1 541 ? -48.563 -16.389 61.444 1.00 90.44 541 HIS A N 1
ATOM 4178 C CA . HIS A 1 541 ? -49.477 -17.358 60.840 1.00 90.44 541 HIS A CA 1
ATOM 4179 C C . HIS A 1 541 ? -49.074 -18.821 61.073 1.00 90.44 541 HIS A C 1
ATOM 4181 O O . HIS A 1 541 ? -49.897 -19.703 60.851 1.00 90.44 541 HIS A O 1
ATOM 4187 N N . LEU A 1 542 ? -47.862 -19.098 61.575 1.00 88.31 542 LEU A N 1
ATOM 4188 C CA . LEU A 1 542 ? -47.360 -20.468 61.782 1.00 88.31 542 LEU A CA 1
ATOM 4189 C C . LEU A 1 542 ? -48.286 -21.320 62.660 1.00 88.31 542 LEU A C 1
ATOM 4191 O O . LEU A 1 542 ? -48.453 -22.508 62.412 1.00 88.31 542 LEU A O 1
ATOM 4195 N N . ASP A 1 543 ? -48.932 -20.705 63.652 1.00 82.12 543 ASP A N 1
ATOM 4196 C CA . ASP A 1 543 ? -49.861 -21.380 64.560 1.00 82.12 543 ASP A CA 1
ATOM 4197 C C . ASP A 1 543 ? -51.236 -21.676 63.938 1.00 82.12 543 ASP A C 1
ATOM 4199 O O . ASP A 1 543 ? -52.103 -22.226 64.615 1.00 82.12 543 ASP A O 1
ATOM 4203 N N . SER A 1 544 ? -51.502 -21.302 62.693 1.00 82.81 544 SER A N 1
ATOM 4204 C CA . SER A 1 544 ? -52.729 -21.689 61.981 1.00 82.81 544 SER A CA 1
ATOM 4205 C C . SER A 1 544 ? -52.477 -22.630 60.809 1.00 82.81 544 SER A C 1
ATOM 4207 O O . SER A 1 544 ? -53.442 -23.165 60.272 1.00 82.81 544 SER A O 1
ATOM 4209 N N . GLU A 1 545 ? -51.217 -22.850 60.437 1.00 86.62 545 GLU A N 1
ATOM 4210 C CA . GLU A 1 545 ? -50.856 -23.699 59.305 1.00 86.62 545 GLU A CA 1
ATOM 4211 C C . GLU A 1 545 ? -50.926 -25.193 59.647 1.00 86.62 545 GLU A C 1
ATOM 4213 O O . GLU A 1 545 ? -50.629 -25.616 60.768 1.00 86.62 545 GLU A O 1
ATOM 4218 N N . ASP A 1 546 ? -51.256 -26.003 58.641 1.00 85.12 546 ASP A N 1
ATOM 4219 C CA . ASP A 1 546 ? -51.065 -27.453 58.690 1.00 85.12 546 ASP A CA 1
ATOM 4220 C C . ASP A 1 546 ? -49.630 -27.786 58.260 1.00 85.12 546 ASP A C 1
ATOM 4222 O O . ASP A 1 546 ? -49.309 -27.920 57.078 1.00 85.12 546 ASP A O 1
ATOM 4226 N N . LEU A 1 547 ? -48.721 -27.809 59.236 1.00 89.31 547 LEU A N 1
ATOM 4227 C CA . LEU A 1 547 ? -47.296 -27.998 58.976 1.00 89.31 547 LEU A CA 1
ATOM 4228 C C . LEU A 1 547 ? -47.008 -29.470 58.649 1.00 89.31 547 LEU A C 1
ATOM 4230 O O . LEU A 1 547 ? -47.061 -30.324 59.532 1.00 89.31 547 LEU A O 1
ATOM 4234 N N . ALA A 1 548 ? -46.625 -29.760 57.407 1.00 86.75 548 ALA A N 1
ATOM 4235 C CA . ALA A 1 548 ? -46.154 -31.075 56.977 1.00 86.75 548 ALA A CA 1
ATOM 4236 C C . ALA A 1 548 ? -44.941 -30.942 56.042 1.00 86.75 548 ALA A C 1
ATOM 4238 O O . ALA A 1 548 ? -44.908 -30.080 55.165 1.00 86.75 548 ALA A O 1
ATOM 4239 N N . GLY A 1 549 ? -43.940 -31.808 56.215 1.00 90.56 549 GLY A N 1
ATOM 4240 C CA . GLY A 1 549 ? -42.698 -31.768 55.443 1.00 90.56 549 GLY A CA 1
ATOM 4241 C C . GLY A 1 549 ? -41.746 -30.650 55.880 1.00 90.56 549 GLY A C 1
ATOM 4242 O O . GLY A 1 549 ? -41.701 -30.270 57.050 1.00 90.56 549 GLY A O 1
ATOM 4243 N N . ASN A 1 550 ? -40.941 -30.149 54.941 1.00 94.69 550 ASN A N 1
ATOM 4244 C CA . ASN A 1 550 ? -39.915 -29.146 55.224 1.00 94.69 550 ASN A CA 1
ATOM 4245 C C . ASN A 1 550 ? -40.501 -27.734 55.309 1.00 94.69 550 ASN A C 1
ATOM 4247 O O . ASN A 1 550 ? -41.086 -27.231 54.352 1.00 94.69 550 ASN A O 1
ATOM 4251 N N . VAL A 1 551 ? -40.241 -27.063 56.427 1.00 94.75 551 VAL A N 1
ATOM 4252 C CA . VAL A 1 551 ? -40.572 -25.658 56.665 1.00 94.75 551 VAL A CA 1
ATOM 4253 C C . VAL A 1 551 ? -39.279 -24.897 56.944 1.00 94.75 551 VAL A C 1
ATOM 4255 O O . VAL A 1 551 ? -38.503 -25.243 57.836 1.00 94.75 551 VAL A O 1
ATOM 4258 N N . TYR A 1 552 ? -39.032 -23.853 56.163 1.00 96.12 552 TYR A N 1
ATOM 4259 C CA . TYR A 1 552 ? -37.846 -23.008 56.252 1.00 96.12 552 TYR A CA 1
ATOM 4260 C C . TYR A 1 552 ? -38.189 -21.774 57.073 1.00 96.12 552 TYR A C 1
ATOM 4262 O O . TYR A 1 552 ? -39.122 -21.062 56.726 1.00 96.12 552 TYR A O 1
ATOM 4270 N N . VAL A 1 553 ? -37.451 -21.502 58.145 1.00 95.12 553 VAL A N 1
ATOM 4271 C CA . VAL A 1 553 ? -37.758 -20.429 59.100 1.00 95.12 553 VAL A CA 1
ATOM 4272 C C . VAL A 1 553 ? -36.541 -19.537 59.295 1.00 95.12 553 VAL A C 1
ATOM 4274 O O . VAL A 1 553 ? -35.416 -20.020 59.418 1.00 95.12 553 VAL A O 1
ATOM 4277 N N . ARG A 1 554 ? -36.744 -18.223 59.357 1.00 96.06 554 ARG A N 1
ATOM 4278 C CA . ARG A 1 554 ? -35.692 -17.256 59.697 1.00 96.06 554 ARG A CA 1
ATOM 4279 C C . ARG A 1 554 ? -36.268 -16.075 60.467 1.00 96.06 554 ARG A C 1
ATOM 4281 O O . ARG A 1 554 ? -37.467 -15.830 60.421 1.00 96.06 554 ARG A O 1
ATOM 4288 N N . THR A 1 555 ? -35.421 -15.327 61.161 1.00 94.94 555 THR A N 1
ATOM 4289 C CA . THR A 1 555 ? -35.799 -14.025 61.718 1.00 94.94 555 THR A CA 1
ATOM 4290 C C . THR A 1 555 ? -35.943 -13.027 60.575 1.00 94.94 555 THR A C 1
ATOM 4292 O O . THR A 1 555 ? -35.025 -12.897 59.756 1.00 94.94 555 THR A O 1
ATOM 4295 N N . LYS A 1 556 ? -37.079 -12.326 60.520 1.00 93.19 556 LYS A N 1
ATOM 4296 C CA . LYS A 1 556 ? -37.377 -11.362 59.460 1.00 93.19 556 LYS A CA 1
ATOM 4297 C C . LYS A 1 556 ? -36.406 -10.185 59.483 1.00 93.19 556 LYS A C 1
ATOM 4299 O O . LYS A 1 556 ? -35.920 -9.772 60.539 1.00 93.19 556 LYS A O 1
ATOM 4304 N N . ALA A 1 557 ? -36.123 -9.642 58.304 1.00 94.44 557 ALA A N 1
ATOM 4305 C CA . ALA A 1 557 ? -35.330 -8.426 58.176 1.00 94.44 557 ALA A CA 1
ATOM 4306 C C . ALA A 1 557 ? -36.019 -7.246 58.885 1.00 94.44 557 ALA A C 1
ATOM 4308 O O . ALA A 1 557 ? -37.246 -7.189 58.972 1.00 94.44 557 ALA A O 1
ATOM 4309 N N . ASN A 1 558 ? -35.236 -6.265 59.331 1.00 93.19 558 ASN A N 1
ATOM 4310 C CA . ASN A 1 558 ? -35.756 -4.960 59.752 1.00 93.19 558 ASN A CA 1
ATOM 4311 C C . ASN A 1 558 ? -35.085 -3.846 58.933 1.00 93.19 558 ASN A C 1
ATOM 4313 O O . ASN A 1 558 ? -34.376 -4.128 57.967 1.00 93.19 558 ASN A O 1
ATOM 4317 N N . LYS A 1 559 ? -35.303 -2.573 59.292 1.00 94.31 559 LYS A N 1
ATOM 4318 C CA . LYS A 1 559 ? -34.732 -1.431 58.557 1.00 94.31 559 LYS A CA 1
ATOM 4319 C C . LYS A 1 559 ? -33.215 -1.562 58.332 1.00 94.31 559 LYS A C 1
ATOM 4321 O O . LYS A 1 559 ? -32.752 -1.259 57.236 1.00 94.31 559 LYS A O 1
ATOM 4326 N N . ASN A 1 560 ? -32.476 -2.040 59.336 1.00 93.81 560 ASN A N 1
ATOM 4327 C CA . ASN A 1 560 ? -31.011 -1.986 59.385 1.00 93.81 560 ASN A CA 1
ATOM 4328 C C . ASN A 1 560 ? -30.328 -3.363 59.405 1.00 93.81 560 ASN A C 1
ATOM 4330 O O . ASN A 1 560 ? -29.101 -3.429 59.351 1.00 93.81 560 ASN A O 1
ATOM 4334 N N . THR A 1 561 ? -31.077 -4.464 59.496 1.00 94.12 561 THR A N 1
ATOM 4335 C CA . THR A 1 561 ? -30.505 -5.817 59.537 1.00 94.12 561 THR A CA 1
ATOM 4336 C C . THR A 1 561 ? -31.102 -6.716 58.469 1.00 94.12 561 THR A C 1
ATOM 4338 O O . THR A 1 561 ? -32.322 -6.771 58.298 1.00 94.12 561 THR A O 1
ATOM 4341 N N . LEU A 1 562 ? -30.225 -7.467 57.801 1.00 95.62 562 LEU A N 1
ATOM 4342 C CA . LEU A 1 562 ? -30.602 -8.550 56.899 1.00 95.62 562 LEU A CA 1
ATOM 4343 C C . LEU A 1 562 ? -31.416 -9.616 57.650 1.00 95.62 562 LEU A C 1
ATOM 4345 O O . LEU A 1 562 ? -31.297 -9.720 58.878 1.00 95.62 562 LEU A O 1
ATOM 4349 N N . PRO A 1 563 ? -32.230 -10.417 56.939 1.00 94.94 563 PRO A N 1
ATOM 4350 C CA . PRO A 1 563 ? -32.851 -11.579 57.561 1.00 94.94 563 PRO A CA 1
ATOM 4351 C C . PRO A 1 563 ? -31.764 -12.538 58.070 1.00 94.94 563 PRO A C 1
ATOM 4353 O O . PRO A 1 563 ? -30.654 -12.563 57.533 1.00 94.94 563 PRO A O 1
ATOM 4356 N N . SER A 1 564 ? -32.057 -13.316 59.116 1.00 95.94 564 SER A N 1
ATOM 4357 C CA . SER A 1 564 ? -31.088 -14.291 59.635 1.00 95.94 564 SER A CA 1
ATOM 4358 C C . SER A 1 564 ? -30.808 -15.410 58.629 1.00 95.94 564 SER A C 1
ATOM 4360 O O . SER A 1 564 ? -31.533 -15.595 57.648 1.00 95.94 564 SER A O 1
ATOM 4362 N N . LEU A 1 565 ? -29.801 -16.234 58.927 1.00 95.88 565 LEU A N 1
ATOM 4363 C CA . LEU A 1 565 ? -29.665 -17.542 58.291 1.00 95.88 565 LEU A CA 1
ATOM 4364 C C . LEU A 1 565 ? -30.949 -18.370 58.473 1.00 95.88 565 LEU A C 1
ATOM 4366 O O . LEU A 1 565 ? -31.705 -18.183 59.433 1.00 95.88 565 LEU A O 1
ATOM 4370 N N . VAL A 1 566 ? -31.193 -19.275 57.528 1.00 96.06 566 VAL A N 1
ATOM 4371 C CA . VAL A 1 566 ? -32.394 -20.116 57.492 1.00 96.06 566 VAL A CA 1
ATOM 4372 C C . VAL A 1 566 ? -32.197 -21.359 58.360 1.00 96.06 566 VAL A C 1
ATOM 4374 O O . VAL A 1 566 ? -31.168 -22.028 58.278 1.00 96.06 566 VAL A O 1
ATOM 4377 N N . LYS A 1 567 ? -33.202 -21.685 59.174 1.00 95.50 567 LYS A N 1
ATOM 4378 C CA . LYS A 1 567 ? -33.359 -22.962 59.872 1.00 95.50 567 LYS A CA 1
ATOM 4379 C C . LYS A 1 567 ? -34.386 -23.806 59.119 1.00 95.50 567 LYS A C 1
ATOM 4381 O O . LYS A 1 567 ? -35.514 -23.363 58.939 1.00 95.50 567 LYS A O 1
ATOM 4386 N N . THR A 1 568 ? -34.025 -25.021 58.727 1.00 96.38 568 THR A N 1
ATOM 4387 C CA . THR A 1 568 ? -34.991 -25.996 58.197 1.00 96.38 568 THR A CA 1
ATOM 4388 C C . THR A 1 568 ? -35.547 -26.838 59.344 1.00 96.38 568 THR A C 1
ATOM 4390 O O . THR A 1 568 ? -34.775 -27.349 60.160 1.00 96.38 568 THR A O 1
ATOM 4393 N N . LEU A 1 569 ? -36.871 -26.962 59.411 1.00 94.12 569 LEU A N 1
ATOM 4394 C CA . LEU A 1 569 ? -37.606 -27.842 60.317 1.00 94.12 569 LEU A CA 1
ATOM 4395 C C . LEU A 1 569 ? -38.375 -28.872 59.486 1.00 94.12 569 LEU A C 1
ATOM 4397 O O . LEU A 1 569 ? -39.030 -28.502 58.517 1.00 94.12 569 LEU A O 1
ATOM 4401 N N . GLU A 1 570 ? -38.302 -30.144 59.865 1.00 93.44 570 GLU A N 1
ATOM 4402 C CA . GLU A 1 570 ? -38.997 -31.235 59.177 1.00 93.44 570 GLU A CA 1
ATOM 4403 C C . GLU A 1 570 ? -40.150 -31.745 60.046 1.00 93.44 570 GLU A C 1
ATOM 4405 O O . GLU A 1 570 ? -39.943 -32.226 61.161 1.00 93.44 570 GLU A O 1
ATOM 4410 N N . PHE A 1 571 ? -41.373 -31.618 59.538 1.00 89.94 571 PHE A N 1
ATOM 4411 C CA . PHE A 1 571 ? -42.598 -32.007 60.222 1.00 89.94 571 PHE A CA 1
ATOM 4412 C C . PHE A 1 571 ? -43.133 -33.331 59.681 1.00 89.94 571 PHE A C 1
ATOM 4414 O O . PHE A 1 571 ? -43.389 -33.474 58.485 1.00 89.94 571 PHE A O 1
ATOM 4421 N N . THR A 1 572 ? -43.359 -34.295 60.575 1.00 86.56 572 THR A N 1
ATOM 4422 C CA . THR A 1 572 ? -44.078 -35.530 60.229 1.00 86.56 572 THR A CA 1
ATOM 4423 C C . THR A 1 572 ? -45.580 -35.233 60.151 1.00 86.56 572 THR A C 1
ATOM 4425 O O . THR A 1 572 ? -46.083 -34.571 61.060 1.00 86.56 572 THR A O 1
ATOM 4428 N N . PRO A 1 573 ? -46.309 -35.685 59.112 1.00 86.50 573 PRO A N 1
ATOM 4429 C CA . PRO A 1 573 ? -47.761 -35.527 59.040 1.00 86.50 573 PRO A CA 1
ATOM 4430 C C . PRO A 1 573 ? -48.461 -36.092 60.279 1.00 86.50 573 PRO A C 1
ATOM 4432 O O . PRO A 1 573 ? -48.151 -37.203 60.708 1.00 86.50 573 PRO A O 1
ATOM 4435 N N . VAL A 1 574 ? -49.421 -35.342 60.822 1.00 86.19 574 VAL A N 1
ATOM 4436 C CA . VAL A 1 574 ? -50.154 -35.743 62.028 1.00 86.19 574 VAL A CA 1
ATOM 4437 C C . VAL A 1 574 ? -51.141 -36.857 61.699 1.00 86.19 574 VAL A C 1
ATOM 4439 O O . VAL A 1 574 ? -52.099 -36.652 60.952 1.00 86.19 574 VAL A O 1
ATOM 4442 N N . LEU A 1 575 ? -50.941 -38.040 62.285 1.00 86.69 575 LEU A N 1
ATOM 4443 C CA . LEU A 1 575 ? -51.912 -39.130 62.180 1.00 86.69 575 LEU A CA 1
ATOM 4444 C C . LEU A 1 575 ? -53.185 -38.801 62.962 1.00 86.69 575 LEU A C 1
ATOM 4446 O O . LEU A 1 575 ? -53.110 -38.474 64.141 1.00 86.69 575 LEU A O 1
ATOM 4450 N N . ASN A 1 576 ? -54.358 -38.950 62.342 1.00 85.12 576 ASN A N 1
ATOM 4451 C CA . ASN A 1 576 ? -55.644 -38.800 63.025 1.00 85.12 576 ASN A CA 1
ATOM 4452 C C . ASN A 1 576 ? -56.032 -40.080 63.774 1.00 85.12 576 ASN A C 1
ATOM 4454 O O . ASN A 1 576 ? -56.773 -40.907 63.256 1.00 85.12 576 ASN A O 1
ATOM 4458 N N . LEU A 1 577 ? -55.562 -40.231 65.011 1.00 87.56 577 LEU A N 1
ATOM 4459 C CA . LEU A 1 577 ? -55.841 -41.409 65.836 1.00 87.56 577 LEU A CA 1
ATOM 4460 C C . LEU A 1 577 ? -57.310 -41.509 66.269 1.00 87.56 577 LEU A C 1
ATOM 4462 O O . LEU A 1 577 ? -57.755 -42.590 66.634 1.00 87.56 577 LEU A O 1
ATOM 4466 N N . LYS A 1 578 ? -58.099 -40.424 66.216 1.00 84.00 578 LYS A N 1
ATOM 4467 C CA . LYS A 1 578 ? -59.516 -40.442 66.641 1.00 84.00 578 LYS A CA 1
ATOM 4468 C C . LYS A 1 578 ? -60.407 -41.327 65.766 1.00 84.00 578 LYS A C 1
ATOM 4470 O O . LYS A 1 578 ? -61.538 -41.607 66.147 1.00 84.00 578 LYS A O 1
ATOM 4475 N N . THR A 1 579 ? -59.932 -41.735 64.593 1.00 87.06 579 THR A N 1
ATOM 4476 C CA . THR A 1 579 ? -60.643 -42.680 63.721 1.00 87.06 579 THR A CA 1
ATOM 4477 C C . THR A 1 579 ? -60.493 -44.130 64.178 1.00 87.06 579 THR A C 1
ATOM 4479 O O . THR A 1 579 ? -61.243 -44.992 63.716 1.00 87.06 579 THR A O 1
ATOM 4482 N N . ILE A 1 580 ? -59.551 -44.405 65.083 1.00 92.88 580 ILE A N 1
ATOM 4483 C CA . ILE A 1 580 ? -59.242 -45.752 65.546 1.00 92.88 580 ILE A CA 1
ATOM 4484 C C . ILE A 1 580 ? -60.266 -46.187 66.583 1.00 92.88 580 ILE A C 1
ATOM 4486 O O . ILE A 1 580 ? -60.472 -45.523 67.597 1.00 92.88 580 ILE A O 1
ATOM 4490 N N . ASN A 1 581 ? -60.889 -47.334 66.328 1.00 90.69 581 ASN A N 1
ATOM 4491 C CA . ASN A 1 581 ? -61.927 -47.899 67.181 1.00 90.69 581 ASN A CA 1
ATOM 4492 C C . ASN A 1 581 ? -61.577 -49.332 67.574 1.00 90.69 581 ASN A C 1
ATOM 4494 O O . ASN A 1 581 ? -61.037 -50.091 66.769 1.00 90.69 581 ASN A O 1
ATOM 4498 N N . LEU A 1 582 ? -61.935 -49.714 68.798 1.00 93.69 582 LEU A N 1
ATOM 4499 C CA . LEU A 1 582 ? -61.829 -51.089 69.271 1.00 93.69 582 LEU A CA 1
ATOM 4500 C C . LEU A 1 582 ? -63.009 -51.927 68.754 1.00 93.69 582 LEU A C 1
ATOM 4502 O O . LEU A 1 582 ? -64.163 -51.651 69.079 1.00 93.69 582 LEU A O 1
ATOM 4506 N N . SER A 1 583 ? -62.719 -52.993 68.012 1.00 92.88 583 SER A N 1
ATOM 4507 C CA . SER A 1 583 ? -63.695 -54.012 67.628 1.00 92.88 583 SER A CA 1
ATOM 4508 C C . SER A 1 583 ? -63.789 -55.088 68.706 1.00 92.88 583 SER A C 1
ATOM 4510 O O . SER A 1 583 ? -62.841 -55.838 68.948 1.00 92.88 583 SER A O 1
ATOM 4512 N N . THR A 1 584 ? -64.951 -55.189 69.356 1.00 89.69 584 THR A N 1
ATOM 4513 C CA . THR A 1 584 ? -65.196 -56.190 70.411 1.00 89.69 584 THR A CA 1
ATOM 4514 C C . THR A 1 584 ? -65.855 -57.476 69.917 1.00 89.69 584 THR A C 1
ATOM 4516 O O . THR A 1 584 ? -65.895 -58.473 70.648 1.00 89.69 584 THR A O 1
ATOM 4519 N N . HIS A 1 585 ? -66.318 -57.477 68.664 1.00 88.00 585 HIS A N 1
ATOM 4520 C CA . HIS A 1 585 ? -67.061 -58.572 68.035 1.00 88.00 585 HIS A CA 1
ATOM 4521 C C . HIS A 1 585 ? -66.168 -59.642 67.385 1.00 88.00 585 HIS A C 1
ATOM 4523 O O . HIS A 1 585 ? -66.675 -60.686 66.984 1.00 88.00 585 HIS A O 1
ATOM 4529 N N . ILE A 1 586 ? -64.856 -59.402 67.298 1.00 85.62 586 ILE A N 1
ATOM 4530 C CA . ILE A 1 586 ? -63.861 -60.303 66.699 1.00 85.62 586 ILE A CA 1
ATOM 4531 C C . ILE A 1 586 ? -62.903 -60.812 67.794 1.00 85.62 586 ILE A C 1
ATOM 4533 O O . ILE A 1 586 ? -62.793 -60.214 68.872 1.00 85.62 586 ILE A O 1
ATOM 4537 N N . LYS A 1 587 ? -62.304 -61.986 67.555 1.00 89.62 587 LYS A N 1
ATOM 4538 C CA . LYS A 1 587 ? -61.378 -62.695 68.450 1.00 89.62 587 LYS A CA 1
ATOM 4539 C C . LYS A 1 587 ? -60.139 -63.131 67.648 1.00 89.62 587 LYS A C 1
ATOM 4541 O O . LYS A 1 587 ? -60.329 -63.901 66.705 1.00 89.62 587 LYS A O 1
ATOM 4546 N N . PRO A 1 588 ? -58.918 -62.665 67.982 1.00 91.44 588 PRO A N 1
ATOM 4547 C CA . PRO A 1 588 ? -58.601 -61.643 68.994 1.00 91.44 588 PRO A CA 1
ATOM 4548 C C . PRO A 1 588 ? -59.315 -60.303 68.756 1.00 91.44 588 PRO A C 1
ATOM 4550 O O . PRO A 1 588 ? -59.692 -59.983 67.631 1.00 91.44 588 PRO A O 1
ATOM 4553 N N . LEU A 1 589 ? -59.519 -59.538 69.834 1.00 94.31 589 LEU A N 1
ATOM 4554 C CA . LEU A 1 589 ? -59.965 -58.143 69.767 1.00 94.31 589 LEU A CA 1
ATOM 4555 C C . LEU A 1 589 ? -59.015 -57.357 68.860 1.00 94.31 589 LEU A C 1
ATOM 4557 O O . LEU A 1 589 ? -57.816 -57.625 68.863 1.00 94.31 589 LEU A O 1
ATOM 4561 N N . GLU A 1 590 ? -59.512 -56.372 68.120 1.00 94.94 590 GLU A N 1
ATOM 4562 C CA . GLU A 1 590 ? -58.675 -55.620 67.178 1.00 94.94 590 GLU A CA 1
ATOM 4563 C C . GLU A 1 590 ? -58.949 -54.116 67.195 1.00 94.94 590 GLU A C 1
ATOM 4565 O O . GLU A 1 590 ? -60.052 -53.672 67.512 1.00 94.94 590 GLU A O 1
ATOM 4570 N N . LEU A 1 591 ? -57.929 -53.325 66.859 1.00 95.69 591 LEU A N 1
ATOM 4571 C CA . LEU A 1 591 ? -58.060 -51.901 66.557 1.00 95.69 591 LEU A CA 1
ATOM 4572 C C . LEU A 1 591 ? -58.261 -51.737 65.050 1.00 95.69 591 LEU A C 1
ATOM 4574 O O . LEU A 1 591 ? -57.417 -52.170 64.267 1.00 95.69 591 LEU A O 1
ATOM 4578 N N . ASN A 1 592 ? -59.363 -51.105 64.653 1.00 93.00 592 ASN A N 1
ATOM 4579 C CA . ASN A 1 592 ? -59.710 -50.886 63.251 1.00 93.00 592 ASN A CA 1
ATOM 4580 C C . ASN A 1 592 ? -59.069 -49.606 62.703 1.00 93.00 592 ASN A C 1
ATOM 4582 O O . ASN A 1 592 ? -59.090 -48.570 63.369 1.00 93.00 592 ASN A O 1
ATOM 4586 N N . GLY A 1 593 ? -58.599 -49.658 61.456 1.00 90.38 593 GLY A N 1
ATOM 4587 C CA . GLY A 1 593 ? -58.071 -48.507 60.714 1.00 90.38 593 GLY A CA 1
ATOM 4588 C C . GLY A 1 593 ? -56.656 -48.071 61.108 1.00 90.38 593 GLY A C 1
ATOM 4589 O O . GLY A 1 593 ? -56.296 -46.917 60.887 1.00 90.38 593 GLY A O 1
ATOM 4590 N N . THR A 1 594 ? -55.870 -48.954 61.721 1.00 94.50 594 THR A N 1
ATOM 4591 C CA . THR A 1 594 ? -54.498 -48.677 62.152 1.00 94.50 594 THR A CA 1
ATOM 4592 C C . THR A 1 594 ? -53.507 -48.657 60.989 1.00 94.50 594 THR A C 1
ATOM 4594 O O . THR A 1 594 ? -53.739 -49.266 59.946 1.00 94.50 594 THR A O 1
ATOM 4597 N N . THR A 1 595 ? -52.363 -48.004 61.192 1.00 92.56 595 THR A N 1
ATOM 4598 C CA . THR A 1 595 ? -51.227 -48.039 60.259 1.00 92.56 595 THR A CA 1
ATOM 4599 C C . THR A 1 595 ? -49.969 -48.540 60.955 1.00 92.56 595 THR A C 1
ATOM 4601 O O . THR A 1 595 ? -49.876 -48.524 62.182 1.00 92.56 595 THR A O 1
ATOM 4604 N N . THR A 1 596 ? -48.961 -48.920 60.175 1.00 92.56 596 THR A N 1
ATOM 4605 C CA . THR A 1 596 ? -47.648 -49.351 60.706 1.00 92.56 596 THR A CA 1
ATOM 4606 C C . THR A 1 596 ? -46.869 -48.269 61.471 1.00 92.56 596 THR A C 1
ATOM 4608 O O . THR A 1 596 ? -45.932 -48.592 62.197 1.00 92.56 596 THR A O 1
ATOM 4611 N N . GLN A 1 597 ? -47.241 -46.988 61.345 1.00 91.94 597 GLN A N 1
ATOM 4612 C CA . GLN A 1 597 ? -46.670 -45.887 62.139 1.00 91.94 597 GLN A CA 1
ATOM 4613 C C . GLN A 1 597 ? -47.340 -45.755 63.517 1.00 91.94 597 GLN A C 1
ATOM 4615 O O . GLN A 1 597 ? -46.817 -45.072 64.399 1.00 91.94 597 GLN A O 1
ATOM 4620 N N . MET A 1 598 ? -48.481 -46.403 63.730 1.00 94.62 598 MET A N 1
ATOM 4621 C CA . MET A 1 598 ? -49.136 -46.420 65.029 1.00 94.62 598 MET A CA 1
ATOM 4622 C C . MET A 1 598 ? -48.570 -47.537 65.902 1.00 94.62 598 MET A C 1
ATOM 4624 O O . MET A 1 598 ? -48.122 -48.578 65.424 1.00 94.62 598 MET A O 1
ATOM 4628 N N . GLU A 1 599 ? -48.640 -47.333 67.206 1.00 96.00 599 GLU A N 1
ATOM 4629 C CA . GLU A 1 599 ? -48.354 -48.361 68.195 1.00 96.00 599 GLU A CA 1
ATOM 4630 C C . GLU A 1 599 ? -49.390 -48.293 69.311 1.00 96.00 599 GLU A C 1
ATOM 4632 O O . GLU A 1 599 ? -49.893 -47.219 69.649 1.00 96.00 599 GLU A O 1
ATOM 4637 N N . TYR A 1 600 ? -49.735 -49.445 69.873 1.00 95.88 600 TYR A N 1
ATOM 4638 C CA . TYR A 1 600 ? -50.729 -49.570 70.926 1.00 95.88 600 TYR A CA 1
ATOM 4639 C C . TYR A 1 600 ? -50.119 -50.170 72.186 1.00 95.88 600 TYR A C 1
ATOM 4641 O O . TYR A 1 600 ? -49.108 -50.864 72.139 1.00 95.88 600 TYR A O 1
ATOM 4649 N N . ARG A 1 601 ? -50.752 -49.947 73.331 1.00 94.56 601 ARG A N 1
ATOM 4650 C CA . ARG A 1 601 ? -50.440 -50.692 74.553 1.00 94.56 601 ARG A CA 1
ATOM 4651 C C . ARG A 1 601 ? -51.691 -50.948 75.366 1.00 94.56 601 ARG A C 1
ATOM 4653 O O . ARG A 1 601 ? -52.664 -50.198 75.294 1.00 94.56 601 ARG A O 1
ATOM 4660 N N . ILE A 1 602 ? -51.631 -51.996 76.174 1.00 92.88 602 ILE A N 1
ATOM 4661 C CA . ILE A 1 602 ? -52.706 -52.410 77.072 1.00 92.88 602 ILE A CA 1
ATOM 4662 C C . ILE A 1 602 ? -52.207 -52.278 78.509 1.00 92.88 602 ILE A C 1
ATOM 4664 O O . ILE A 1 602 ? -51.093 -52.695 78.816 1.00 92.88 602 ILE A O 1
ATOM 4668 N N . ASN A 1 603 ? -53.017 -51.690 79.389 1.00 90.19 603 ASN A N 1
ATOM 4669 C CA . ASN A 1 603 ? -52.757 -51.544 80.827 1.00 90.19 603 ASN A CA 1
ATOM 4670 C C . ASN A 1 603 ? -51.389 -50.918 81.168 1.00 90.19 603 ASN A C 1
ATOM 4672 O O . ASN A 1 603 ? -50.793 -51.246 82.191 1.00 90.19 603 ASN A O 1
ATOM 4676 N N . GLY A 1 604 ? -50.879 -50.026 80.314 1.00 85.94 604 GLY A N 1
ATOM 4677 C CA . GLY A 1 604 ? -49.581 -49.377 80.518 1.00 85.94 604 GLY A CA 1
ATOM 4678 C C . GLY A 1 604 ? -48.357 -50.259 80.239 1.00 85.94 604 GLY A C 1
ATOM 4679 O O . GLY A 1 604 ? -47.255 -49.860 80.606 1.00 85.94 604 GLY A O 1
ATOM 4680 N N . ALA A 1 605 ? -48.529 -51.416 79.588 1.00 89.81 605 ALA A N 1
ATOM 4681 C CA . ALA A 1 605 ? -47.428 -52.262 79.123 1.00 89.81 605 ALA A CA 1
ATOM 4682 C C . ALA A 1 605 ? -46.551 -51.566 78.056 1.00 89.81 605 ALA A C 1
ATOM 4684 O O . ALA A 1 605 ? -46.802 -50.422 77.664 1.00 89.81 605 ALA A O 1
ATOM 4685 N N . GLU A 1 606 ? -45.512 -52.254 77.578 1.00 91.50 606 GLU A N 1
ATOM 4686 C CA . GLU A 1 606 ? -44.697 -51.763 76.462 1.00 91.50 606 GLU A CA 1
ATOM 4687 C C . GLU A 1 606 ? -45.542 -51.529 75.203 1.00 91.50 606 GLU A C 1
ATOM 4689 O O . GLU A 1 606 ? -46.538 -52.219 74.958 1.00 91.50 606 GLU A O 1
ATOM 4694 N N . TRP A 1 607 ? -45.146 -50.528 74.415 1.00 95.12 607 TRP A N 1
ATOM 4695 C CA . TRP A 1 607 ? -45.804 -50.211 73.154 1.00 95.12 607 TRP A CA 1
ATOM 4696 C C . TRP A 1 607 ? -45.522 -51.299 72.119 1.00 95.12 607 TRP A C 1
ATOM 4698 O O . TRP A 1 607 ? -44.380 -51.706 71.917 1.00 95.12 607 TRP A O 1
ATOM 4708 N N . LYS A 1 608 ? -46.585 -51.772 71.473 1.00 94.19 608 LYS A N 1
ATOM 4709 C CA . LYS A 1 608 ? -46.564 -52.792 70.429 1.00 94.19 608 LYS A CA 1
ATOM 4710 C C . LYS A 1 608 ? -46.900 -52.150 69.083 1.00 94.19 608 LYS A C 1
ATOM 4712 O O . LYS A 1 608 ? -47.833 -51.348 69.024 1.00 94.19 608 LYS A O 1
ATOM 4717 N N . PRO A 1 609 ? -46.193 -52.503 67.997 1.00 94.56 609 PRO A N 1
ATOM 4718 C CA . PRO A 1 609 ? -46.475 -51.949 66.680 1.00 94.56 609 PRO A CA 1
ATOM 4719 C C . PRO A 1 609 ? -47.862 -52.376 66.191 1.00 94.56 609 PRO A C 1
ATOM 4721 O O . PRO A 1 609 ? -48.306 -53.503 66.433 1.00 94.56 609 PRO A O 1
ATOM 4724 N N . CYS A 1 610 ? -48.529 -51.482 65.472 1.00 95.38 610 CYS A N 1
ATOM 4725 C CA . CYS A 1 610 ? -49.764 -51.792 64.771 1.00 95.38 610 CYS A CA 1
ATOM 4726 C C . CYS A 1 610 ? -49.494 -52.398 63.383 1.00 95.38 610 CYS A C 1
ATOM 4728 O O . CYS A 1 610 ? -48.455 -52.180 62.761 1.00 95.38 610 CYS A O 1
ATOM 4730 N N . SER A 1 611 ? -50.466 -53.160 62.887 1.00 93.25 611 SER A N 1
ATOM 4731 C CA . SER A 1 611 ? -50.554 -53.608 61.495 1.00 93.25 611 SER A CA 1
ATOM 4732 C C . SER A 1 611 ? -51.324 -52.592 60.643 1.00 93.25 611 SER A C 1
ATOM 4734 O O . SER A 1 611 ? -52.115 -51.800 61.157 1.00 93.25 611 SER A O 1
ATOM 4736 N N . GLU A 1 612 ? -51.106 -52.622 59.329 1.00 93.19 612 GLU A N 1
ATOM 4737 C CA . GLU A 1 612 ? -51.878 -51.818 58.376 1.00 93.19 612 GLU A CA 1
ATOM 4738 C C . GLU A 1 612 ? -53.306 -52.374 58.235 1.00 93.19 612 GLU A C 1
ATOM 4740 O O . GLU A 1 612 ? -53.493 -53.577 58.042 1.00 93.19 612 GLU A O 1
ATOM 4745 N N . GLY A 1 613 ? -54.319 -51.511 58.319 1.00 91.50 613 GLY A N 1
ATOM 4746 C CA . GLY A 1 613 ? -55.725 -51.914 58.306 1.00 91.50 613 GLY A CA 1
ATOM 4747 C C . GLY A 1 613 ? -56.232 -52.219 59.711 1.00 91.50 613 GLY A C 1
ATOM 4748 O O . GLY A 1 613 ? -56.618 -51.298 60.420 1.00 91.50 613 GLY A O 1
ATOM 4749 N N . ASN A 1 614 ? -56.247 -53.487 60.121 1.00 93.44 614 ASN A N 1
ATOM 4750 C CA . ASN A 1 614 ? -56.707 -53.887 61.454 1.00 93.44 614 ASN A CA 1
ATOM 4751 C C . ASN A 1 614 ? -55.560 -54.510 62.253 1.00 93.44 614 ASN A C 1
ATOM 4753 O O . ASN A 1 614 ? -54.841 -55.379 61.757 1.00 93.44 614 ASN A O 1
ATOM 4757 N N . THR A 1 615 ? -55.402 -54.087 63.506 1.00 96.12 615 THR A N 1
ATOM 4758 C CA . THR A 1 615 ? -54.390 -54.630 64.418 1.00 96.12 615 THR A CA 1
ATOM 4759 C C . THR A 1 615 ? -55.029 -55.549 65.435 1.00 96.12 615 THR A C 1
ATOM 4761 O O . THR A 1 615 ? -55.720 -55.082 66.339 1.00 96.12 615 THR A O 1
ATOM 4764 N N . GLN A 1 616 ? -54.726 -56.840 65.342 1.00 95.25 616 GLN A N 1
ATOM 4765 C CA . GLN A 1 616 ? -55.074 -57.810 66.374 1.00 95.25 616 GLN A CA 1
ATOM 4766 C C . GLN A 1 616 ? -54.308 -57.521 67.671 1.00 95.25 616 GLN A C 1
ATOM 4768 O O . GLN A 1 616 ? -53.083 -57.370 67.682 1.00 95.25 616 GLN A O 1
ATOM 4773 N N . LEU A 1 617 ? -55.047 -57.436 68.772 1.00 94.44 617 LEU A N 1
ATOM 4774 C CA . LEU A 1 617 ? -54.524 -57.102 70.084 1.00 94.44 617 LEU A CA 1
ATOM 4775 C C . LEU A 1 617 ? -53.969 -58.340 70.780 1.00 94.44 617 LEU A C 1
ATOM 4777 O O . LEU A 1 617 ? -54.624 -59.380 70.870 1.00 94.44 617 LEU A O 1
ATOM 4781 N N . LYS A 1 618 ? -52.770 -58.190 71.339 1.00 91.88 618 LYS A N 1
ATOM 4782 C CA . LYS A 1 618 ? -52.085 -59.223 72.113 1.00 91.88 618 LYS A CA 1
ATOM 4783 C C . LYS A 1 618 ? -51.901 -5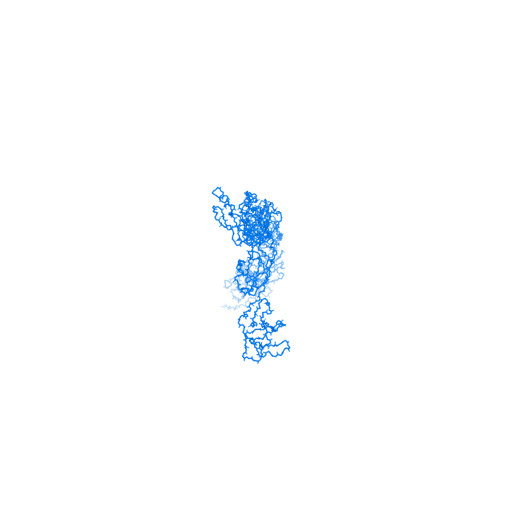8.794 73.557 1.00 91.88 618 LYS A C 1
ATOM 4785 O O . LYS A 1 618 ? -51.613 -57.633 73.841 1.00 91.88 618 LYS A O 1
ATOM 4790 N N . ARG A 1 619 ? -52.009 -59.752 74.472 1.00 87.12 619 ARG A N 1
ATOM 4791 C CA . ARG A 1 619 ? -51.660 -59.605 75.887 1.00 87.12 619 ARG A CA 1
ATOM 4792 C C . ARG A 1 619 ? -50.157 -59.359 76.054 1.00 87.12 619 ARG A C 1
ATOM 4794 O O . ARG A 1 619 ? -49.383 -59.403 75.095 1.00 87.12 619 ARG A O 1
ATOM 4801 N N . MET A 1 620 ? -49.734 -59.078 77.286 1.00 84.19 620 MET A N 1
ATOM 4802 C CA . MET A 1 620 ? -48.324 -58.829 77.612 1.00 84.19 620 MET A CA 1
ATOM 4803 C C . MET A 1 620 ? -47.422 -60.033 77.290 1.00 84.19 620 MET A C 1
ATOM 4805 O O . MET A 1 620 ? -46.295 -59.828 76.863 1.00 84.19 620 MET A O 1
ATOM 4809 N N . ASP A 1 621 ? -47.941 -61.258 77.409 1.00 86.81 621 ASP A N 1
ATOM 4810 C CA . ASP A 1 621 ? -47.267 -62.529 77.091 1.00 86.81 621 ASP A CA 1
ATOM 4811 C C . ASP A 1 621 ? -47.366 -62.943 75.605 1.00 86.81 621 ASP A C 1
ATOM 4813 O O . ASP A 1 621 ? -47.107 -64.093 75.264 1.00 86.81 621 ASP A O 1
ATOM 4817 N N . ASP A 1 622 ? -47.776 -62.019 74.730 1.00 86.88 622 ASP A N 1
ATOM 4818 C CA . ASP A 1 622 ? -48.007 -62.215 73.290 1.00 86.88 622 ASP A CA 1
ATOM 4819 C C . ASP A 1 622 ? -49.136 -63.183 72.902 1.00 86.88 622 ASP A C 1
ATOM 4821 O O . ASP A 1 622 ? -49.349 -63.420 71.708 1.00 86.88 622 ASP A O 1
ATOM 4825 N N . SER A 1 623 ? -49.921 -63.670 73.867 1.00 89.62 623 SER A N 1
ATOM 4826 C CA . SER A 1 623 ? -51.151 -64.410 73.579 1.00 89.62 623 SER A CA 1
ATOM 4827 C C . SER A 1 623 ? -52.280 -63.489 73.093 1.00 89.62 623 SER A C 1
ATOM 4829 O O . SER A 1 623 ? -52.311 -62.291 73.387 1.00 89.62 623 SER A O 1
ATOM 4831 N N . ASP A 1 624 ? -53.228 -64.044 72.341 1.00 92.00 624 ASP A N 1
ATOM 4832 C CA . ASP A 1 624 ? -54.361 -63.310 71.770 1.00 92.00 624 ASP A CA 1
ATOM 4833 C C . ASP A 1 624 ? -55.277 -62.709 72.851 1.00 92.00 624 ASP A C 1
ATOM 4835 O O . ASP A 1 624 ? -55.757 -63.397 73.762 1.00 92.00 624 ASP A O 1
ATOM 4839 N N . LEU A 1 625 ? -55.569 -61.408 72.748 1.00 92.06 625 LEU A N 1
ATOM 4840 C CA . LEU A 1 625 ? -56.508 -60.739 73.643 1.00 92.06 625 LEU A CA 1
ATOM 4841 C C . LEU A 1 625 ? -57.945 -61.005 73.181 1.00 92.06 625 LEU A C 1
ATOM 4843 O O . LEU A 1 625 ? -58.481 -60.297 72.336 1.00 92.06 625 LEU A O 1
ATOM 4847 N N . ASN A 1 626 ? -58.588 -62.018 73.756 1.00 90.00 626 ASN A N 1
ATOM 4848 C CA . ASN A 1 626 ? -59.936 -62.432 73.354 1.00 90.00 626 ASN A CA 1
ATOM 4849 C C . ASN A 1 626 ? -61.074 -61.756 74.144 1.00 90.00 626 ASN A C 1
ATOM 4851 O O . ASN A 1 626 ? -62.222 -61.776 73.710 1.00 90.00 626 ASN A O 1
ATOM 4855 N N . ASP A 1 627 ? -60.815 -61.113 75.276 1.00 87.12 627 ASP A N 1
ATOM 4856 C CA . ASP A 1 627 ? -61.862 -60.493 76.090 1.00 87.12 627 ASP A CA 1
ATOM 4857 C C . ASP A 1 627 ? -61.337 -59.282 76.873 1.00 87.12 627 ASP A C 1
ATOM 4859 O O . ASP A 1 627 ? -60.131 -59.123 77.060 1.00 87.12 627 ASP A O 1
ATOM 4863 N N . LEU A 1 628 ? -62.259 -58.416 77.301 1.00 88.88 628 LEU A N 1
ATOM 4864 C CA . LEU A 1 628 ? -61.951 -57.174 78.014 1.00 88.88 628 LEU A CA 1
ATOM 4865 C C . LEU A 1 628 ? -61.947 -57.320 79.541 1.00 88.88 628 LEU A C 1
ATOM 4867 O O . LEU A 1 628 ? -61.680 -56.338 80.225 1.00 88.88 628 LEU A O 1
ATOM 4871 N N . SER A 1 629 ? -62.217 -58.505 80.102 1.00 86.44 629 SER A N 1
ATOM 4872 C CA . SER A 1 629 ? -62.377 -58.666 81.560 1.00 86.44 629 SER A CA 1
ATOM 4873 C C . SER A 1 629 ? -61.108 -58.340 82.356 1.00 86.44 629 SER A C 1
ATOM 4875 O O . SER A 1 629 ? -61.183 -58.029 83.541 1.00 86.44 629 SER A O 1
ATOM 4877 N N . VAL A 1 630 ? -59.952 -58.383 81.687 1.00 81.50 630 VAL A N 1
ATOM 4878 C CA . VAL A 1 630 ? -58.620 -58.105 82.245 1.00 81.50 630 VAL A CA 1
ATOM 4879 C C . VAL A 1 630 ? -58.008 -56.788 81.739 1.00 81.50 630 VAL A C 1
ATOM 4881 O O . VAL A 1 630 ? -56.829 -56.518 81.979 1.00 81.50 630 VAL A O 1
ATOM 4884 N N . VAL A 1 631 ? -58.771 -55.967 81.011 1.00 89.00 631 VAL A N 1
ATOM 4885 C CA . VAL A 1 631 ? -58.294 -54.726 80.386 1.00 89.00 631 VAL A CA 1
ATOM 4886 C C . VAL A 1 631 ? -58.829 -53.517 81.148 1.00 89.00 631 VAL A C 1
ATOM 4888 O O . VAL A 1 631 ? -60.029 -53.281 81.182 1.00 89.00 631 VAL A O 1
ATOM 4891 N N . ASN A 1 632 ? -57.912 -52.735 81.712 1.00 89.38 632 ASN A N 1
ATOM 4892 C CA . ASN A 1 632 ? -58.174 -51.451 82.358 1.00 89.38 632 ASN A CA 1
ATOM 4893 C C . ASN A 1 632 ? -57.950 -50.262 81.423 1.00 89.38 632 ASN A C 1
ATOM 4895 O O . ASN A 1 632 ? -58.389 -49.178 81.751 1.00 89.38 632 ASN A O 1
ATOM 4899 N N . LYS A 1 633 ? -57.143 -50.404 80.360 1.00 93.44 633 LYS A N 1
ATOM 4900 C CA . LYS A 1 633 ? -56.835 -49.302 79.439 1.00 93.44 633 LYS A CA 1
ATOM 4901 C C . LYS A 1 633 ? -56.244 -49.817 78.134 1.00 93.44 633 LYS A C 1
ATOM 4903 O O . LYS A 1 633 ? -55.325 -50.634 78.172 1.00 93.44 633 LYS A O 1
ATOM 4908 N N . ILE A 1 634 ? -56.686 -49.288 76.997 1.00 94.25 634 ILE A N 1
ATOM 4909 C CA . ILE A 1 634 ? -56.009 -49.440 75.703 1.00 94.25 634 ILE A CA 1
ATOM 4910 C C . ILE A 1 634 ? -55.676 -48.055 75.173 1.00 94.25 634 ILE A C 1
ATOM 4912 O O . ILE A 1 634 ? -56.551 -47.204 75.009 1.00 94.25 634 ILE A O 1
ATOM 4916 N N . GLU A 1 635 ? -54.400 -47.839 74.891 1.00 94.56 635 GLU A N 1
ATOM 4917 C CA . GLU A 1 635 ? -53.888 -46.602 74.313 1.00 94.56 635 GLU A CA 1
ATOM 4918 C C . GLU A 1 635 ? -53.324 -46.885 72.931 1.00 94.56 635 GLU A C 1
ATOM 4920 O O . GLU A 1 635 ? -52.742 -47.945 72.707 1.00 94.56 635 GLU A O 1
ATOM 4925 N N . ILE A 1 636 ? -53.465 -45.921 72.030 1.00 94.62 636 ILE A N 1
ATOM 4926 C CA . ILE A 1 636 ? -52.768 -45.903 70.748 1.00 94.62 636 ILE A CA 1
ATOM 4927 C C . ILE A 1 636 ? -52.058 -44.563 70.599 1.00 94.62 636 ILE A C 1
ATOM 4929 O O . ILE A 1 636 ? -52.589 -43.525 71.004 1.00 94.62 636 ILE A O 1
ATOM 4933 N N . ARG A 1 637 ? -50.852 -44.580 70.040 1.00 92.25 637 ARG A N 1
ATOM 4934 C CA . ARG A 1 637 ? -50.086 -43.376 69.732 1.00 92.25 637 ARG A CA 1
ATOM 4935 C C . ARG A 1 637 ? -49.424 -43.456 68.369 1.00 92.25 637 ARG A C 1
ATOM 4937 O O . ARG A 1 637 ? -49.284 -44.530 67.789 1.00 92.25 637 ARG A O 1
ATOM 4944 N N . ASP A 1 638 ? -48.988 -42.303 67.890 1.00 90.88 638 ASP A N 1
ATOM 4945 C CA . ASP A 1 638 ? -48.067 -42.191 66.767 1.00 90.88 638 ASP A CA 1
ATOM 4946 C C . ASP A 1 638 ? -46.629 -42.459 67.246 1.00 90.88 638 ASP A C 1
ATOM 4948 O O . ASP A 1 638 ? -46.124 -41.761 68.130 1.00 90.88 638 ASP A O 1
ATOM 4952 N N . SER A 1 639 ? -45.955 -43.447 66.653 1.00 89.44 639 SER A N 1
ATOM 4953 C CA . SER A 1 639 ? -44.567 -43.806 66.987 1.00 89.44 639 SER A CA 1
ATOM 4954 C C . SER A 1 639 ? -43.531 -42.760 66.566 1.00 89.44 639 SER A C 1
ATOM 4956 O O . SER A 1 639 ? -42.428 -42.721 67.104 1.00 89.44 639 SER A O 1
ATOM 4958 N N . LYS A 1 640 ? -43.862 -41.875 65.618 1.00 85.50 640 LYS A N 1
ATOM 4959 C CA . LYS A 1 640 ? -42.996 -40.754 65.216 1.00 85.50 640 LYS A CA 1
ATOM 4960 C C . LYS A 1 640 ? -43.317 -39.474 65.977 1.00 85.50 640 LYS A C 1
ATOM 4962 O O . LYS A 1 640 ? -42.492 -38.563 66.021 1.00 85.50 640 LYS A O 1
ATOM 4967 N N . GLN A 1 641 ? -44.494 -39.400 66.598 1.00 85.06 641 GLN A N 1
ATOM 4968 C CA . GLN A 1 641 ? -44.961 -38.241 67.353 1.00 85.06 641 GLN A CA 1
ATOM 4969 C C . GLN A 1 641 ? -45.604 -38.682 68.670 1.00 85.06 641 GLN A C 1
ATOM 4971 O O . GLN A 1 641 ? -46.808 -38.552 68.844 1.00 85.06 641 GLN A O 1
ATOM 4976 N N . HIS A 1 642 ? -44.814 -39.165 69.637 1.00 85.12 642 HIS A N 1
ATOM 4977 C CA . HIS A 1 642 ? -45.347 -39.782 70.866 1.00 85.12 642 HIS A CA 1
ATOM 4978 C C . HIS A 1 642 ? -46.335 -38.911 71.673 1.00 85.12 642 HIS A C 1
ATOM 4980 O O . HIS A 1 642 ? -47.121 -39.444 72.454 1.00 85.12 642 HIS A O 1
ATOM 4986 N N . GLY A 1 643 ? -46.305 -37.582 71.511 1.00 79.69 643 GLY A N 1
ATOM 4987 C CA . GLY A 1 643 ? -47.300 -36.677 72.100 1.00 79.69 643 GLY A CA 1
ATOM 4988 C C . GLY A 1 643 ? -48.713 -36.871 71.535 1.00 79.69 643 GLY A C 1
ATOM 4989 O O . GLY A 1 643 ? -49.686 -36.661 72.249 1.00 79.69 643 GLY A O 1
ATOM 4990 N N . ASN A 1 644 ? -48.833 -37.337 70.293 1.00 87.25 644 ASN A N 1
ATOM 4991 C CA . ASN A 1 644 ? -50.074 -37.771 69.672 1.00 87.25 644 ASN A CA 1
ATOM 4992 C C . ASN A 1 644 ? -50.468 -39.159 70.211 1.00 87.25 644 ASN A C 1
ATOM 4994 O O . ASN A 1 644 ? -50.180 -40.180 69.592 1.00 87.25 644 ASN A O 1
ATOM 4998 N N . THR A 1 645 ? -51.080 -39.193 71.395 1.00 89.19 645 THR A N 1
ATOM 4999 C CA . THR A 1 645 ? -51.591 -40.407 72.053 1.00 89.19 645 THR A CA 1
ATOM 5000 C C . THR A 1 645 ? -53.068 -40.225 72.385 1.00 89.19 645 THR A C 1
ATOM 5002 O O . THR A 1 645 ? -53.460 -39.176 72.897 1.00 89.19 645 THR A O 1
ATOM 5005 N N . ILE A 1 646 ? -53.884 -41.257 72.165 1.00 89.50 646 ILE A N 1
ATOM 5006 C CA . ILE A 1 646 ? -55.272 -41.303 72.632 1.00 89.50 646 ILE A CA 1
ATOM 5007 C C . ILE A 1 646 ? -55.553 -42.586 73.418 1.00 89.50 646 ILE A C 1
ATOM 5009 O O . ILE A 1 646 ? -54.863 -43.597 73.287 1.00 89.50 646 ILE A O 1
ATOM 5013 N N . ILE A 1 647 ? -56.615 -42.542 74.217 1.00 92.06 647 ILE A N 1
ATOM 5014 C CA . ILE A 1 647 ? -57.172 -43.704 74.906 1.00 92.06 647 ILE A CA 1
ATOM 5015 C C . ILE A 1 647 ? -58.329 -44.217 74.046 1.00 92.06 647 ILE A C 1
ATOM 5017 O O . ILE A 1 647 ? -59.301 -43.493 73.848 1.00 92.06 647 ILE A O 1
ATOM 5021 N N . VAL A 1 648 ? -58.211 -45.437 73.521 1.00 91.62 648 V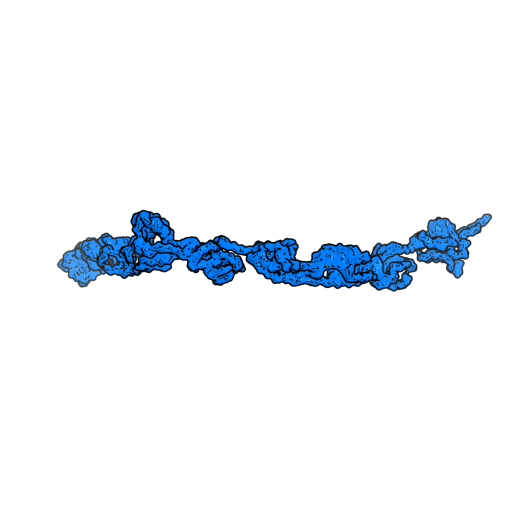AL A N 1
ATOM 5022 C CA . VAL A 1 648 ? -59.256 -46.072 72.693 1.00 91.62 648 VAL A CA 1
ATOM 5023 C C . VAL A 1 648 ? -60.243 -46.852 73.561 1.00 91.62 648 VAL A C 1
ATOM 5025 O O . VAL A 1 648 ? -61.415 -46.978 73.217 1.00 91.62 648 VAL A O 1
ATOM 5028 N N . TYR A 1 649 ? -59.781 -47.351 74.709 1.00 91.12 649 TYR A N 1
ATOM 5029 C CA . TYR A 1 649 ? -60.616 -48.000 75.714 1.00 91.12 649 TYR A CA 1
ATOM 5030 C C . TYR A 1 649 ? -60.165 -47.549 77.112 1.00 91.12 649 TYR A C 1
ATOM 5032 O O . TYR A 1 649 ? -58.973 -47.693 77.411 1.00 91.12 649 TYR A O 1
ATOM 5040 N N . PRO A 1 650 ? -61.054 -46.931 77.908 1.00 83.00 650 PRO A N 1
ATOM 5041 C CA . PRO A 1 650 ? -60.723 -46.363 79.210 1.00 83.00 650 PRO A CA 1
ATOM 5042 C C . PRO A 1 650 ? -60.610 -47.384 80.337 1.00 83.00 650 PRO A C 1
ATOM 5044 O O . PRO A 1 650 ? -61.095 -48.528 80.171 1.00 83.00 650 PRO A O 1
#

Sequence (650 aa):
MAIIANPASAPELIADDFTKNISYWNGSSELLLEDASLTDVLEYNINGGPWKTNTTWTSDKVTDLIKNGNPRINVRHKAKADTLPSLTKTISFTGNLTFENVKLNVVEGKIEGTTTAMQYSIDSTDGLNGTWIDAKASTTTISFTQGMKVYIREKSKPLNWHELSSGIGVEAAITTGDIAYSIVEGSITNKSSSQILEYRIGTEPWKSIDRSKTVYGVEFKAGTLQIRAKGTESTLPSSVISVTIKAKASAPQLKYDDTKYTIEKIGSSEGVSYEYSINGGSWISGNTNTQFEGGNVVLVRLKATDELLPSLEQKITFTHNLDLGNVILNVGKSQLENTSTSMEYSIDSTNGEDGLWFQCTATTTKIDLKPEAIVYVREKAKPRNSLKLRKDMDPIKKKDFINGNVIVNSNLDYNLQKRTISINGVDAGNKEALQNIVNDLQYRIDNDNWINVDYVTLVNGETILAFNVNFVAGNLAFRLKGDENTLPSDSILKYTIKAPISAPNVSVGFDLAKYRNSINGTITNLEYSFGPNGPWIDGVHLDSEDLAGNVYVRTKANKNTLPSLVKTLEFTPVLNLKTINLSTHIKPLELNGTTTQMEYRINGAEWKPCSEGNTQLKRMDDSDLNDLSVVNKIEIRDSKQHGNTIIVYP